Protein AF-A0A7S0FCJ6-F1 (afdb_monomer_lite)

Sequence (395 aa):
MKLGFRMRLLTTIVCSSLVTQGHAALRSRYADRAQATTSGLGPDVDAVQSSDGDLIPEEFEEKLGESADRTISEMQNIHRVPNELYHTLKTMLATFLPRWRFNEKICWKATATVFVSVIWFSVYFGMIVAPDRSESLKHWSKALAKLDRPDAGTMHLSPELVLVFHHPSFEYGGAEKEVSAASIDRVMIPQEACPFRRFVELRSRVQTADHLFSGIGTPTSTTHPEEAVTYSAVRMAMLQDLFEAFQSWGFTLCVFSSVDDDEIFMCVKLRNVPVIRHYLSQASFPLQLQPDVVKKLKIEQDPTDPACSPPSIHYDMNFIERLAEHGILDCADEGELFKTFTDTGTFVNSWQLLNVMWDKITSNLDLHAARDEGFLVTFFPVHNPMNVAELKATW

Secondary structure (DSSP, 8-state):
-HHHHHHHHHHHHHHHHHHHHHHHHHHHHHHHHHHHHHSS--S----------PPPPHHHHHHHHHHHHHHHHHHHTTTTHHHHHHHHHHHHHHHHSTT----HHHHHHHHHHHHHHHHHHHHIIIIIS--TTTSTHHHHHHHHHHHTS--TTS-----SEEEEEE-TTS--TTTTSBPPHHHHHHHBPP-SS-S-HHHHHHHHHHHHHHHHHTS-------S-TT---BHHHHHHHHHHHHHHHHHHTT-EEEEEE-TTSSEEEEEEE---HHHHHHHHHHHT-EEEBPHHHHHHTT----TT-TT-PPPEEE--HHHHHHHHHTTSSSSS-HHHHB--BTTTTBSS-HHHHHHHHHHHHHTTB-HHHHHHTTSSSEEEETT-HHHHHHHHHH-

Structure (mmCIF, N/CA/C/O backbone):
data_AF-A0A7S0FCJ6-F1
#
_entry.id   AF-A0A7S0FCJ6-F1
#
loop_
_atom_site.group_PDB
_atom_site.id
_atom_site.type_symbol
_atom_site.label_atom_id
_atom_site.label_alt_id
_atom_site.label_comp_id
_atom_site.label_asym_id
_atom_site.label_entity_id
_atom_site.label_seq_id
_atom_site.pdbx_PDB_ins_code
_atom_site.Cartn_x
_atom_site.Cartn_y
_atom_site.Cartn_z
_atom_site.occupancy
_atom_site.B_iso_or_equiv
_atom_site.auth_seq_id
_atom_site.auth_comp_id
_atom_site.auth_asym_id
_atom_site.auth_atom_id
_atom_site.pdbx_PDB_model_num
ATOM 1 N N . MET A 1 1 ? 38.297 58.459 -10.162 1.00 48.84 1 MET A N 1
ATOM 2 C CA . MET A 1 1 ? 38.570 58.136 -8.737 1.00 48.84 1 MET A CA 1
ATOM 3 C C . MET A 1 1 ? 37.376 57.585 -7.937 1.00 48.84 1 MET A C 1
ATOM 5 O O . MET A 1 1 ? 37.628 56.819 -7.020 1.00 48.84 1 MET A O 1
ATOM 9 N N . LYS A 1 2 ? 36.097 57.868 -8.257 1.00 45.72 2 LYS A N 1
ATOM 10 C CA . LYS A 1 2 ? 34.939 57.367 -7.468 1.00 45.72 2 LYS A CA 1
ATOM 11 C C . LYS A 1 2 ? 34.596 55.867 -7.626 1.00 45.72 2 LYS A C 1
ATOM 13 O O . LYS A 1 2 ? 33.926 55.316 -6.760 1.00 45.72 2 LYS A O 1
ATOM 18 N N . LEU A 1 3 ? 35.073 55.187 -8.676 1.00 42.34 3 LEU A N 1
ATOM 19 C CA . LEU A 1 3 ? 34.756 53.767 -8.924 1.00 42.34 3 LEU A CA 1
ATOM 20 C C . LEU A 1 3 ? 35.610 52.794 -8.082 1.00 42.34 3 LEU A C 1
ATOM 22 O O . LEU A 1 3 ? 35.108 51.777 -7.613 1.00 42.34 3 LEU A O 1
ATOM 26 N N . GLY A 1 4 ? 36.868 53.150 -7.795 1.00 47.88 4 GLY A N 1
ATOM 27 C CA . GLY A 1 4 ? 37.773 52.323 -6.982 1.00 47.88 4 GLY A CA 1
ATOM 28 C C . GLY A 1 4 ? 37.380 52.232 -5.502 1.00 47.88 4 GLY A C 1
ATOM 29 O O . GLY A 1 4 ? 37.674 51.236 -4.848 1.00 47.88 4 GLY A O 1
ATOM 30 N N . PHE A 1 5 ? 36.663 53.234 -4.979 1.00 50.12 5 PHE A N 1
ATOM 31 C CA . PHE A 1 5 ? 36.180 53.230 -3.594 1.00 50.12 5 PHE A CA 1
ATOM 32 C C . PHE A 1 5 ? 34.971 52.298 -3.407 1.00 50.12 5 PHE A C 1
ATOM 34 O O . PHE A 1 5 ? 34.865 51.614 -2.394 1.00 50.12 5 PHE A O 1
ATOM 41 N N . ARG A 1 6 ? 34.094 52.199 -4.419 1.00 51.75 6 ARG A N 1
ATOM 42 C CA . ARG A 1 6 ? 32.924 51.304 -4.383 1.00 51.75 6 ARG A CA 1
ATOM 43 C C . ARG A 1 6 ? 33.302 49.830 -4.518 1.00 51.75 6 ARG A C 1
ATOM 45 O O . ARG A 1 6 ? 32.692 48.999 -3.857 1.00 51.75 6 ARG A O 1
ATOM 52 N N . MET A 1 7 ? 34.338 49.516 -5.300 1.00 48.31 7 MET A N 1
ATOM 53 C CA . MET A 1 7 ? 34.832 48.140 -5.417 1.00 48.31 7 MET A CA 1
ATOM 54 C C . MET A 1 7 ? 35.439 47.645 -4.102 1.00 48.31 7 MET A C 1
ATOM 56 O O . MET A 1 7 ? 35.093 46.555 -3.667 1.00 48.31 7 MET A O 1
ATOM 60 N N . ARG A 1 8 ? 36.251 48.474 -3.423 1.00 56.41 8 ARG A N 1
ATOM 61 C CA . ARG A 1 8 ? 36.826 48.127 -2.111 1.00 56.41 8 ARG A CA 1
ATOM 62 C C . ARG A 1 8 ? 35.753 47.921 -1.043 1.00 56.41 8 ARG A C 1
ATOM 64 O O . ARG A 1 8 ? 35.874 46.994 -0.259 1.00 56.41 8 ARG A O 1
ATOM 71 N N . LEU A 1 9 ? 34.685 48.723 -1.044 1.00 58.56 9 LEU A N 1
ATOM 72 C CA . LEU A 1 9 ? 33.584 48.559 -0.089 1.00 58.56 9 LEU A CA 1
ATOM 73 C C . LEU A 1 9 ? 32.843 47.224 -0.288 1.00 58.56 9 LEU A C 1
ATOM 75 O O . LEU A 1 9 ? 32.568 46.527 0.682 1.00 58.56 9 LEU A O 1
ATOM 79 N N . LEU A 1 10 ? 32.581 46.836 -1.542 1.00 54.28 10 LEU A N 1
ATOM 80 C CA . LEU A 1 10 ? 31.939 45.559 -1.874 1.00 54.28 10 LEU A CA 1
ATOM 81 C C . LEU A 1 10 ? 32.811 44.352 -1.508 1.00 54.28 10 LEU A C 1
ATOM 83 O O . LEU A 1 10 ? 32.289 43.377 -0.976 1.00 54.28 10 LEU A O 1
ATOM 87 N N . THR A 1 11 ? 34.132 44.416 -1.720 1.00 62.34 11 THR A N 1
ATOM 88 C CA . THR A 1 11 ? 35.025 43.315 -1.315 1.00 62.34 11 THR A CA 1
ATOM 89 C C . THR A 1 11 ? 35.076 43.166 0.205 1.00 62.34 11 THR A C 1
ATOM 91 O O . THR A 1 11 ? 35.034 42.047 0.708 1.00 62.34 11 THR A O 1
ATOM 94 N N . THR A 1 12 ? 35.091 44.276 0.950 1.00 65.00 12 THR A N 1
ATOM 95 C CA . THR A 1 12 ? 35.085 44.239 2.420 1.00 65.00 12 THR A CA 1
ATOM 96 C C . THR A 1 12 ? 33.771 43.683 2.978 1.00 65.00 12 THR A C 1
ATOM 98 O O . THR A 1 12 ? 33.805 42.921 3.939 1.00 65.00 12 THR A O 1
ATOM 101 N N . ILE A 1 13 ? 32.626 44.003 2.360 1.00 65.69 13 ILE A N 1
ATOM 102 C CA . ILE A 1 13 ? 31.309 43.485 2.775 1.00 65.69 13 ILE A CA 1
ATOM 103 C C . ILE A 1 13 ? 31.189 41.979 2.498 1.00 65.69 13 ILE A C 1
ATOM 105 O O . ILE A 1 13 ? 30.705 41.233 3.346 1.00 65.69 13 ILE A O 1
ATOM 109 N N . VAL A 1 14 ? 31.663 41.506 1.341 1.00 63.81 14 VAL A N 1
ATOM 110 C CA . VAL A 1 14 ? 31.620 40.073 1.005 1.00 63.81 14 VAL A CA 1
ATOM 111 C C . VAL A 1 14 ? 32.564 39.269 1.904 1.00 63.81 14 VAL A C 1
ATOM 113 O O . VAL A 1 14 ? 32.176 38.219 2.413 1.00 63.81 14 VAL A O 1
ATOM 116 N N . CYS A 1 15 ? 33.766 39.784 2.185 1.00 61.38 15 CYS A N 1
ATOM 117 C CA . CYS A 1 15 ? 34.692 39.131 3.110 1.00 61.38 15 CYS A CA 1
ATOM 118 C C . CYS A 1 15 ? 34.169 39.120 4.555 1.00 61.38 15 CYS A C 1
ATOM 120 O O . CYS A 1 15 ? 34.311 38.101 5.227 1.00 61.38 15 CYS A O 1
ATOM 122 N N . SER A 1 16 ? 33.531 40.195 5.040 1.00 59.78 16 SER A N 1
ATOM 123 C CA . SER A 1 16 ? 32.957 40.185 6.394 1.00 59.78 16 SER A CA 1
ATOM 124 C C . SER A 1 16 ? 31.781 39.213 6.495 1.00 59.78 16 SER A C 1
ATOM 126 O O . SER A 1 16 ? 31.698 38.463 7.464 1.00 59.78 16 SER A O 1
ATOM 128 N N . SER A 1 17 ? 30.922 39.138 5.475 1.00 61.31 17 SER A N 1
ATOM 129 C CA . SER A 1 17 ? 29.799 38.197 5.438 1.00 61.31 17 SER A CA 1
ATOM 130 C C . SER A 1 17 ? 30.258 36.732 5.438 1.00 61.31 17 SER A C 1
ATOM 132 O O . SER A 1 17 ? 29.750 35.944 6.237 1.00 61.31 17 SER A O 1
ATOM 134 N N . LEU A 1 18 ? 31.278 36.385 4.643 1.00 59.59 18 LEU A N 1
ATOM 135 C CA . LEU A 1 18 ? 31.858 35.034 4.607 1.00 59.59 18 LEU A CA 1
ATOM 136 C C . LEU A 1 18 ? 32.518 34.639 5.935 1.00 59.59 18 LEU A C 1
ATOM 138 O O . LEU A 1 18 ? 32.333 33.518 6.405 1.00 59.59 18 LEU A O 1
ATOM 142 N N . VAL A 1 19 ? 33.234 35.564 6.583 1.00 71.06 19 VAL A N 1
ATOM 143 C CA . VAL A 1 19 ? 33.827 35.321 7.910 1.00 71.06 19 VAL A CA 1
ATOM 144 C C . VAL A 1 19 ? 32.739 35.133 8.973 1.00 71.06 19 VAL A C 1
ATOM 146 O O . VAL A 1 19 ? 32.853 34.254 9.828 1.00 71.06 19 VAL A O 1
ATOM 149 N N . THR A 1 20 ? 31.648 35.898 8.889 1.00 70.94 20 THR A N 1
ATOM 150 C CA . THR A 1 20 ? 30.535 35.814 9.848 1.00 70.94 20 THR A CA 1
ATOM 151 C C . THR A 1 20 ? 29.758 34.500 9.684 1.00 70.94 20 THR A C 1
ATOM 153 O O . THR A 1 20 ? 29.436 33.851 10.679 1.00 70.94 20 THR A O 1
ATOM 156 N N . GLN A 1 21 ? 29.521 34.053 8.443 1.00 67.25 21 GLN A N 1
ATOM 157 C CA . GLN A 1 21 ? 28.915 32.745 8.150 1.00 67.25 21 GLN A CA 1
ATOM 158 C C . GLN A 1 21 ? 29.811 31.577 8.582 1.00 67.25 21 GLN A C 1
ATOM 160 O O . GLN A 1 21 ? 29.313 30.614 9.166 1.00 67.25 21 GLN A O 1
ATOM 165 N N . GLY A 1 22 ? 31.129 31.677 8.379 1.00 75.19 22 GLY A N 1
ATOM 166 C CA . GLY A 1 22 ? 32.086 30.675 8.856 1.00 75.19 22 GLY A CA 1
ATOM 167 C C . GLY A 1 22 ? 32.090 30.537 10.383 1.00 75.19 22 GLY A C 1
ATOM 168 O O . GLY A 1 22 ? 32.058 29.422 10.904 1.00 75.19 22 GLY A O 1
ATOM 169 N N . HIS A 1 23 ? 32.044 31.657 11.112 1.00 70.50 23 HIS A N 1
ATOM 170 C CA . HIS A 1 23 ? 31.952 31.654 12.577 1.00 70.50 23 HIS A CA 1
ATOM 171 C C . HIS A 1 23 ? 30.634 31.059 13.096 1.00 70.50 23 HIS A C 1
ATOM 173 O O . HIS A 1 23 ? 30.645 30.341 14.097 1.00 70.50 23 HIS A O 1
ATOM 179 N N . ALA A 1 24 ? 29.508 31.324 12.426 1.00 68.56 24 ALA A N 1
ATOM 180 C CA . ALA A 1 24 ? 28.215 30.741 12.789 1.00 68.56 24 ALA A CA 1
ATOM 181 C C . ALA A 1 24 ? 28.196 29.216 12.576 1.00 68.56 24 ALA A C 1
ATOM 183 O O . ALA A 1 24 ? 27.766 28.475 13.460 1.00 68.56 24 ALA A O 1
ATOM 184 N N . ALA A 1 25 ? 28.742 28.741 11.451 1.00 66.50 25 ALA A N 1
ATOM 185 C CA . ALA A 1 25 ? 28.840 27.315 11.144 1.00 66.50 25 ALA A CA 1
ATOM 186 C C . ALA A 1 25 ? 29.770 26.563 12.115 1.00 66.50 25 ALA A C 1
ATOM 188 O O . ALA A 1 25 ? 29.463 25.445 12.531 1.00 66.50 25 ALA A O 1
ATOM 189 N N . LEU A 1 26 ? 30.883 27.182 12.525 1.00 66.75 26 LEU A N 1
ATOM 190 C CA . LEU A 1 26 ? 31.773 26.617 13.543 1.00 66.75 26 LEU A CA 1
ATOM 191 C C . LEU A 1 26 ? 31.097 26.558 14.918 1.00 66.75 26 LEU A C 1
ATOM 193 O O . LEU A 1 26 ? 31.149 25.513 15.561 1.00 66.75 26 LEU A O 1
ATOM 197 N N . ARG A 1 27 ? 30.403 27.622 15.350 1.00 73.56 27 ARG A N 1
ATOM 198 C CA . ARG A 1 27 ? 29.661 27.620 16.626 1.00 73.56 27 ARG A CA 1
ATOM 199 C C . ARG A 1 27 ? 28.588 26.533 16.685 1.00 73.56 27 ARG A C 1
ATOM 201 O O . ARG A 1 27 ? 28.489 25.876 17.715 1.00 73.56 27 ARG A O 1
ATOM 208 N N . SER A 1 28 ? 27.855 26.305 15.592 1.00 73.25 28 SER A N 1
ATOM 209 C CA . SER A 1 28 ? 26.880 25.206 15.498 1.00 73.25 28 SER A CA 1
ATOM 210 C C . SER A 1 28 ? 27.546 23.853 15.747 1.00 73.25 28 SER A C 1
ATOM 212 O O . SER A 1 28 ? 27.117 23.107 16.615 1.00 73.25 28 SER A O 1
ATOM 214 N N . ARG A 1 29 ? 28.671 23.572 15.075 1.00 68.81 29 ARG A N 1
ATOM 215 C CA . ARG A 1 29 ? 29.372 22.284 15.214 1.00 68.81 29 ARG A CA 1
ATOM 216 C C . ARG A 1 29 ? 29.953 22.045 16.609 1.00 68.81 29 ARG A C 1
ATOM 218 O O . ARG A 1 29 ? 30.023 20.898 17.044 1.00 68.81 29 ARG A O 1
ATOM 225 N N . TYR A 1 30 ? 30.383 23.097 17.306 1.00 67.56 30 TYR A N 1
ATOM 226 C CA . TYR A 1 30 ? 30.836 22.972 18.695 1.00 67.56 30 TYR A CA 1
ATOM 227 C C . TYR A 1 30 ? 29.668 22.786 19.673 1.00 67.56 30 TYR A C 1
ATOM 229 O O . TYR A 1 30 ? 29.804 22.007 20.614 1.00 67.56 30 TYR A O 1
ATOM 237 N N . ALA A 1 31 ? 28.521 23.432 19.431 1.00 67.50 31 ALA A N 1
ATOM 238 C CA . ALA A 1 31 ? 27.309 23.230 20.226 1.00 67.50 31 ALA A CA 1
ATOM 239 C C . ALA A 1 31 ? 26.767 21.795 20.084 1.00 67.50 31 ALA A C 1
ATOM 241 O O . ALA A 1 31 ? 26.492 21.145 21.093 1.00 67.50 31 ALA A O 1
ATOM 242 N N . ASP A 1 32 ? 26.734 21.261 18.859 1.00 66.12 32 ASP A N 1
ATOM 243 C CA . ASP A 1 32 ? 26.275 19.893 18.585 1.00 66.12 32 ASP A CA 1
ATOM 244 C C . ASP A 1 32 ? 27.201 18.843 19.229 1.00 66.12 32 ASP A C 1
ATOM 246 O O . ASP A 1 32 ? 26.747 17.835 19.770 1.00 66.12 32 ASP A O 1
ATOM 250 N N . ARG A 1 33 ? 28.519 19.096 19.254 1.00 61.00 33 ARG A N 1
ATOM 251 C CA . ARG A 1 33 ? 29.493 18.196 19.896 1.00 61.00 33 ARG A CA 1
ATOM 252 C C . ARG A 1 33 ? 29.416 18.230 21.427 1.00 61.00 33 ARG A C 1
ATOM 254 O O . ARG A 1 33 ? 29.618 17.197 22.064 1.00 61.00 33 ARG A O 1
ATOM 261 N N . ALA A 1 34 ? 29.088 19.379 22.020 1.00 58.94 34 ALA A N 1
ATOM 262 C CA . ALA A 1 34 ? 28.845 19.485 23.459 1.00 58.94 34 ALA A CA 1
ATOM 263 C C . ALA A 1 34 ? 27.570 18.725 23.886 1.00 58.94 34 ALA A C 1
ATOM 265 O O . ALA A 1 34 ? 27.566 18.070 24.929 1.00 58.94 34 ALA A O 1
ATOM 266 N N . GLN A 1 35 ? 26.523 18.728 23.050 1.00 58.25 35 GLN A N 1
ATOM 267 C CA . GLN A 1 35 ? 25.288 17.967 23.292 1.00 58.25 35 GLN A CA 1
ATOM 268 C C . GLN A 1 35 ? 25.442 16.454 23.052 1.00 58.25 35 GLN A C 1
ATOM 270 O O . GLN A 1 35 ? 24.871 15.645 23.784 1.00 58.25 35 GLN A O 1
ATOM 275 N N . ALA A 1 36 ? 26.272 16.040 22.089 1.00 59.00 36 ALA A N 1
ATOM 276 C CA . ALA A 1 36 ? 26.562 14.621 21.851 1.00 59.00 36 ALA A CA 1
ATOM 277 C C . ALA A 1 36 ? 27.363 13.965 22.993 1.00 59.00 36 ALA A C 1
ATOM 279 O O . ALA A 1 36 ? 27.285 12.757 23.196 1.00 59.00 36 ALA A O 1
ATOM 280 N N . THR A 1 37 ? 28.114 14.752 23.771 1.00 55.12 37 THR A N 1
ATOM 281 C CA . THR A 1 37 ? 28.906 14.228 24.900 1.00 55.12 37 THR A CA 1
ATOM 282 C C . THR A 1 37 ? 28.059 14.060 26.172 1.00 55.12 37 THR A C 1
ATOM 284 O O . THR A 1 37 ? 28.419 13.291 27.055 1.00 55.12 37 THR A O 1
ATOM 287 N N . THR A 1 38 ? 26.902 14.727 26.259 1.00 52.22 38 THR A N 1
ATOM 288 C CA . THR A 1 38 ? 25.982 14.654 27.411 1.00 52.22 38 THR A CA 1
ATOM 289 C C . THR A 1 38 ? 24.860 13.624 27.246 1.00 52.22 38 THR A C 1
ATOM 291 O O . THR A 1 38 ? 24.230 13.260 28.230 1.00 52.22 38 THR A O 1
ATOM 294 N N . SER A 1 39 ? 24.631 13.103 26.036 1.00 47.81 39 SER A N 1
ATOM 295 C CA . SER A 1 39 ? 23.532 12.170 25.720 1.00 47.81 39 SER A CA 1
ATOM 296 C C . SER A 1 39 ? 23.946 10.690 25.625 1.00 47.81 39 SER A C 1
ATOM 298 O O . SER A 1 39 ? 23.099 9.832 25.396 1.00 47.81 39 SER A O 1
ATOM 300 N N . GLY A 1 40 ? 25.231 10.371 25.830 1.00 43.41 40 GLY A N 1
ATOM 301 C CA . GLY A 1 40 ? 25.779 9.006 25.755 1.00 43.41 40 GLY A CA 1
ATOM 302 C C . GLY A 1 40 ? 25.916 8.257 27.088 1.00 43.41 40 GLY A C 1
ATOM 303 O O . GLY A 1 40 ? 26.458 7.155 27.098 1.00 43.41 40 GLY A O 1
ATOM 304 N N . LEU A 1 41 ? 25.462 8.827 28.208 1.00 43.53 41 LEU A N 1
ATOM 305 C CA . LEU A 1 41 ? 25.463 8.166 29.518 1.00 43.53 41 LEU A CA 1
ATOM 306 C C . LEU A 1 41 ? 24.023 7.781 29.875 1.00 43.53 41 LEU A C 1
ATOM 308 O O . LEU A 1 41 ? 23.218 8.630 30.248 1.00 43.53 41 LEU A O 1
ATOM 312 N N . GLY A 1 42 ? 23.698 6.501 29.681 1.00 41.47 42 GLY A N 1
ATOM 313 C CA . GLY A 1 42 ? 22.419 5.916 30.083 1.00 41.47 42 GLY A CA 1
ATOM 314 C C . GLY A 1 42 ? 22.220 5.926 31.608 1.00 41.47 42 GLY A C 1
ATOM 315 O O . GLY A 1 42 ? 23.192 6.069 32.355 1.00 41.47 42 GLY A O 1
ATOM 316 N N . PRO A 1 43 ? 20.969 5.784 32.082 1.00 49.62 43 PRO A N 1
ATOM 317 C CA . PRO A 1 43 ? 20.639 5.854 33.494 1.00 49.62 43 PRO A CA 1
ATOM 318 C C . PRO A 1 43 ? 20.849 4.478 34.123 1.00 49.62 43 PRO A C 1
ATOM 320 O O . PRO A 1 43 ? 20.007 3.599 33.984 1.00 49.62 43 PRO A O 1
ATOM 323 N N . ASP A 1 44 ? 21.982 4.286 34.786 1.00 46.03 44 ASP A N 1
ATOM 324 C CA . ASP A 1 44 ? 22.191 3.112 35.635 1.00 46.03 44 ASP A CA 1
ATOM 325 C C . ASP A 1 44 ? 23.198 3.439 36.746 1.00 46.03 44 ASP A C 1
ATOM 327 O O . ASP A 1 44 ? 24.294 2.892 36.800 1.00 46.03 44 ASP A O 1
ATOM 331 N N . VAL A 1 45 ? 22.870 4.414 37.605 1.00 46.97 45 VAL A N 1
ATOM 332 C CA . VAL A 1 45 ? 23.610 4.661 38.857 1.00 46.97 45 VAL A CA 1
ATOM 333 C C . VAL A 1 45 ? 22.672 5.226 39.934 1.00 46.97 45 VAL A C 1
ATOM 335 O O . VAL A 1 45 ? 22.817 6.361 40.377 1.00 46.97 45 VAL A O 1
ATOM 338 N N . ASP A 1 46 ? 21.728 4.412 40.400 1.00 43.81 46 ASP A N 1
ATOM 339 C CA . ASP A 1 46 ? 21.179 4.554 41.753 1.00 43.81 46 ASP A CA 1
ATOM 340 C C . ASP A 1 46 ? 21.953 3.609 42.677 1.00 43.81 46 ASP A C 1
ATOM 342 O O . ASP A 1 46 ? 21.503 2.502 42.952 1.00 43.81 46 ASP A O 1
ATOM 346 N N . ALA A 1 47 ? 23.160 4.019 43.087 1.00 52.22 47 ALA A N 1
ATOM 347 C CA . ALA A 1 47 ? 23.835 3.611 44.329 1.00 52.22 47 ALA A CA 1
ATOM 348 C C . ALA A 1 47 ? 25.330 3.963 44.282 1.00 52.22 47 ALA A C 1
ATOM 350 O O . ALA A 1 47 ? 26.133 3.095 43.982 1.00 52.22 47 ALA A O 1
ATOM 351 N N . VAL A 1 48 ? 25.708 5.195 44.636 1.00 41.47 48 VAL A N 1
ATOM 352 C CA . VAL A 1 48 ? 26.868 5.490 45.506 1.00 41.47 48 VAL A CA 1
ATOM 353 C C . VAL A 1 48 ? 26.631 6.883 46.099 1.00 41.47 48 VAL A C 1
ATOM 355 O O . VAL A 1 48 ? 26.976 7.908 45.518 1.00 41.47 48 VAL A O 1
ATOM 358 N N . GLN A 1 49 ? 26.010 6.925 47.275 1.00 47.56 49 GLN A N 1
ATOM 359 C CA . GLN A 1 49 ? 26.279 7.996 48.230 1.00 47.56 49 GLN A CA 1
ATOM 360 C C . GLN A 1 49 ? 27.659 7.743 48.851 1.00 47.56 49 GLN A C 1
ATOM 362 O O . GLN A 1 49 ? 27.993 6.593 49.124 1.00 47.56 49 GLN A O 1
ATOM 367 N N . SER A 1 50 ? 28.374 8.832 49.158 1.00 47.88 50 SER A N 1
ATOM 368 C CA . SER A 1 50 ? 29.580 8.899 50.003 1.00 47.88 50 SER A CA 1
ATOM 369 C C . SER A 1 50 ? 30.908 8.46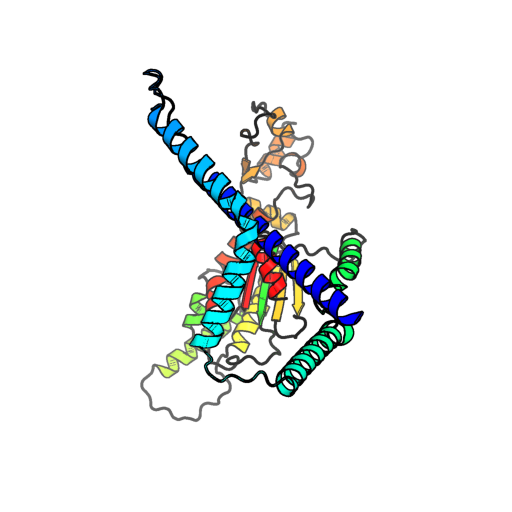5 49.362 1.00 47.88 50 SER A C 1
ATOM 371 O O . SER A 1 50 ? 31.249 7.289 49.396 1.00 47.88 50 SER A O 1
ATOM 373 N N . SER A 1 51 ? 31.729 9.426 48.922 1.00 44.72 51 SER A N 1
ATOM 374 C CA . SER A 1 51 ? 32.994 9.777 49.606 1.00 44.72 51 SER A CA 1
ATOM 375 C C . SER A 1 51 ? 33.699 10.923 48.873 1.00 44.72 51 SER A C 1
ATOM 377 O O . SER A 1 51 ? 33.813 10.892 47.655 1.00 44.72 51 SER A O 1
ATOM 379 N N . ASP A 1 52 ? 34.168 11.889 49.658 1.00 43.03 52 ASP A N 1
ATOM 380 C CA . ASP A 1 52 ? 35.262 12.831 49.399 1.00 43.03 52 ASP A CA 1
ATOM 381 C C . ASP A 1 52 ? 35.188 13.790 48.201 1.00 43.03 52 ASP A C 1
ATOM 383 O O . ASP A 1 52 ? 35.379 13.455 47.035 1.00 43.03 52 ASP A O 1
ATOM 387 N N . GLY A 1 53 ? 34.989 15.065 48.549 1.00 53.97 53 GLY A N 1
ATOM 388 C CA . GLY A 1 53 ? 35.322 16.191 47.695 1.00 53.97 53 GLY A CA 1
ATOM 389 C C . GLY A 1 53 ? 36.835 16.309 47.557 1.00 53.97 53 GLY A C 1
ATOM 390 O O . GLY A 1 53 ? 37.485 16.931 48.396 1.00 53.97 53 GLY A O 1
ATOM 391 N N . ASP A 1 54 ? 37.368 15.737 46.483 1.00 47.84 54 ASP A N 1
ATOM 392 C CA . ASP A 1 54 ? 38.718 16.030 46.025 1.00 47.84 54 ASP A CA 1
ATOM 393 C C . ASP A 1 54 ? 38.733 17.383 45.305 1.00 47.84 54 ASP A C 1
ATOM 395 O O . ASP A 1 54 ? 38.052 17.620 44.303 1.00 47.84 54 ASP A O 1
ATOM 399 N N . LEU A 1 55 ? 39.510 18.290 45.890 1.00 54.31 55 LEU A N 1
ATOM 400 C CA . LEU A 1 55 ? 39.846 19.611 45.382 1.00 54.31 55 LEU A CA 1
ATOM 401 C C . LEU A 1 55 ? 40.406 19.492 43.957 1.00 54.31 55 LEU A C 1
ATOM 403 O O . LEU A 1 55 ? 41.380 18.777 43.720 1.00 54.31 55 LEU A O 1
ATOM 407 N N . ILE A 1 56 ? 39.812 20.230 43.015 1.00 56.44 56 ILE A N 1
ATOM 408 C CA . ILE A 1 56 ? 40.409 20.456 41.694 1.00 56.44 56 ILE A CA 1
ATOM 409 C C . ILE A 1 56 ? 41.821 21.027 41.929 1.00 56.44 56 ILE A C 1
ATOM 411 O O . ILE A 1 56 ? 41.941 22.013 42.658 1.00 56.44 56 ILE A O 1
ATOM 415 N N . PRO A 1 57 ? 42.889 20.425 41.369 1.00 60.94 57 PRO A N 1
ATOM 416 C CA . PRO A 1 57 ? 44.252 20.883 41.609 1.00 60.94 57 PRO A CA 1
ATOM 417 C C . PRO A 1 57 ? 44.412 22.342 41.163 1.00 60.94 57 PRO A C 1
ATOM 419 O O . PRO A 1 57 ? 44.229 22.633 39.980 1.00 60.94 57 PRO A O 1
ATOM 422 N N . GLU A 1 58 ? 44.787 23.242 42.081 1.00 65.00 58 GLU A N 1
ATOM 423 C CA . GLU A 1 58 ? 45.071 24.667 41.797 1.00 65.00 58 GLU A CA 1
ATOM 424 C C . GLU A 1 58 ? 46.039 24.848 40.607 1.00 65.00 58 GLU A C 1
ATOM 426 O O . GLU A 1 58 ? 45.959 25.827 39.868 1.00 65.00 58 GLU A O 1
ATOM 431 N N . GLU A 1 59 ? 46.889 23.851 40.343 1.00 68.88 59 GLU A N 1
ATOM 432 C CA . GLU A 1 59 ? 47.828 23.831 39.217 1.00 68.88 59 GLU A CA 1
ATOM 433 C C . GLU A 1 59 ? 47.142 23.882 37.832 1.00 68.88 59 GLU A C 1
ATOM 435 O O . GLU A 1 59 ? 47.756 24.287 36.841 1.00 68.88 59 GLU A O 1
ATOM 440 N N . PHE A 1 60 ? 45.872 23.468 37.727 1.00 70.44 60 PHE A N 1
ATOM 441 C CA . PHE A 1 60 ? 45.133 23.507 36.462 1.00 70.44 60 PHE A CA 1
ATOM 442 C C . PHE A 1 60 ? 44.544 24.893 36.173 1.00 70.44 60 PHE A C 1
ATOM 444 O O . PHE A 1 60 ? 44.533 25.315 35.015 1.00 70.44 60 PHE A O 1
ATOM 451 N N . GLU A 1 61 ? 44.108 25.628 37.201 1.00 72.50 61 GLU A N 1
ATOM 452 C CA . GLU A 1 61 ? 43.605 26.999 37.034 1.00 72.50 61 GLU A CA 1
ATOM 453 C C . GLU A 1 61 ? 44.737 27.977 36.696 1.00 72.50 61 GLU A C 1
ATOM 455 O O . GLU A 1 61 ? 44.567 28.836 35.827 1.00 72.50 61 GLU A O 1
ATOM 460 N N . GLU A 1 62 ? 45.928 27.785 37.273 1.00 75.81 62 GLU A N 1
ATOM 461 C CA . GLU A 1 62 ? 47.107 28.607 36.973 1.00 75.81 62 GLU A CA 1
ATOM 462 C C . GLU A 1 62 ? 47.564 28.446 35.509 1.00 75.81 62 GLU A C 1
ATOM 464 O O . GLU A 1 62 ? 47.770 29.434 34.797 1.00 75.81 62 GLU A O 1
ATOM 469 N N . LYS A 1 63 ? 47.614 27.205 34.996 1.00 74.88 63 LYS A N 1
ATOM 470 C CA . LYS A 1 63 ? 47.968 26.936 33.587 1.00 74.88 63 LYS A CA 1
ATOM 471 C C . LYS A 1 63 ? 46.920 27.447 32.596 1.00 74.88 63 LYS A C 1
ATOM 473 O O . LYS A 1 63 ? 47.271 27.809 31.466 1.00 74.88 63 LYS A O 1
ATOM 478 N N . LEU A 1 64 ? 45.643 27.483 32.989 1.00 75.94 64 LEU A N 1
ATOM 479 C CA . LEU A 1 64 ? 44.584 28.055 32.155 1.00 75.94 64 LEU A CA 1
ATOM 480 C C . LEU A 1 64 ? 44.701 29.583 32.073 1.00 75.94 64 LEU A C 1
ATOM 482 O O . LEU A 1 64 ? 44.540 30.142 30.985 1.00 75.94 64 LEU A O 1
ATOM 486 N N . GLY A 1 65 ? 45.024 30.236 33.195 1.00 77.56 65 GLY A N 1
ATOM 487 C CA . GLY A 1 65 ? 45.265 31.678 33.267 1.00 77.56 65 GLY A CA 1
ATOM 488 C C . GLY A 1 65 ? 46.419 32.122 32.366 1.00 77.56 65 GLY A C 1
ATOM 489 O O . GLY A 1 65 ? 46.231 32.983 31.506 1.00 77.56 65 GLY A O 1
ATOM 490 N N . GLU A 1 66 ? 47.578 31.458 32.459 1.00 80.69 66 GLU A N 1
ATOM 491 C CA . GLU A 1 66 ? 48.738 31.780 31.610 1.00 80.69 66 GLU A CA 1
ATOM 492 C C . GLU A 1 66 ? 48.452 31.606 30.108 1.00 80.69 66 GLU A C 1
ATOM 494 O O . GLU A 1 66 ? 48.889 32.419 29.287 1.00 80.69 66 GLU A O 1
ATOM 499 N N . SER A 1 67 ? 47.697 30.571 29.714 1.00 75.31 67 SER A N 1
ATOM 500 C CA . SER A 1 67 ? 47.317 30.382 28.304 1.00 75.31 67 SER A CA 1
ATOM 501 C C . SER A 1 67 ? 46.335 31.443 27.811 1.00 75.31 67 SER A C 1
ATOM 503 O O . SER A 1 67 ? 46.447 31.898 26.666 1.00 75.31 67 SER A O 1
ATOM 505 N N . ALA A 1 68 ? 45.384 31.861 28.648 1.00 77.25 68 ALA A N 1
ATOM 506 C CA . ALA A 1 68 ? 44.423 32.899 28.294 1.00 77.25 68 ALA A CA 1
ATOM 507 C C . ALA A 1 68 ? 45.123 34.250 28.080 1.00 77.25 68 ALA A C 1
ATOM 509 O O . ALA A 1 68 ? 44.928 34.883 27.038 1.00 77.25 68 ALA A O 1
ATOM 510 N N . ASP A 1 69 ? 46.016 34.638 28.991 1.00 78.75 69 ASP A N 1
ATOM 511 C CA . ASP A 1 69 ? 46.747 35.905 28.907 1.00 78.75 69 ASP A CA 1
ATOM 512 C C . ASP A 1 69 ? 47.712 35.942 27.717 1.00 78.75 69 ASP A C 1
ATOM 514 O O . ASP A 1 69 ? 47.805 36.951 27.006 1.00 78.75 69 ASP A O 1
ATOM 518 N N . ARG A 1 70 ? 48.363 34.814 27.406 1.00 76.94 70 ARG A N 1
ATOM 519 C CA . ARG A 1 70 ? 49.206 34.692 26.210 1.00 76.94 70 ARG A CA 1
ATOM 520 C C . ARG A 1 70 ? 48.397 34.884 24.927 1.00 76.94 70 ARG A C 1
ATOM 522 O O . ARG A 1 70 ? 48.816 35.651 24.058 1.00 76.94 70 ARG A O 1
ATOM 529 N N . THR A 1 71 ? 47.210 34.278 24.851 1.00 74.75 71 THR A N 1
ATOM 530 C CA . THR A 1 71 ? 46.303 34.396 23.696 1.00 74.75 71 THR A CA 1
ATOM 531 C C . THR A 1 71 ? 45.766 35.822 23.541 1.00 74.75 71 THR A C 1
ATOM 533 O O . THR A 1 71 ? 45.682 36.339 22.425 1.00 74.75 71 THR A O 1
ATOM 536 N N . ILE A 1 72 ? 45.458 36.504 24.648 1.00 76.88 72 ILE A N 1
ATOM 537 C CA . ILE A 1 72 ? 45.020 37.907 24.637 1.00 76.88 72 ILE A CA 1
ATOM 538 C C . ILE A 1 72 ? 46.155 38.825 24.159 1.00 76.88 72 ILE A C 1
ATOM 540 O O . ILE A 1 72 ? 45.911 39.711 23.336 1.00 76.88 72 ILE A O 1
ATOM 544 N N . SER A 1 73 ? 47.401 38.588 24.587 1.00 75.25 73 SER A N 1
ATOM 545 C CA . SER A 1 73 ? 48.557 39.367 24.114 1.00 75.25 73 SER A CA 1
ATOM 546 C C . SER A 1 73 ? 48.854 39.143 22.620 1.00 75.25 73 SER A C 1
ATOM 548 O O . SER A 1 73 ? 49.199 40.086 21.902 1.00 75.25 73 SER A O 1
ATOM 550 N N . GLU A 1 74 ? 48.646 37.923 22.110 1.00 73.19 74 GLU A N 1
ATOM 551 C CA . GLU A 1 74 ? 48.783 37.617 20.682 1.00 73.19 74 GLU A CA 1
ATOM 552 C C . GLU A 1 74 ? 47.659 38.268 19.859 1.00 73.19 74 GLU A C 1
ATOM 554 O O . GLU A 1 74 ? 47.915 38.818 18.783 1.00 73.19 74 GLU A O 1
ATOM 559 N N . MET A 1 75 ? 46.431 38.328 20.392 1.00 67.00 75 MET A N 1
ATOM 560 C CA . MET A 1 75 ? 45.314 39.033 19.752 1.00 67.00 75 MET A CA 1
ATOM 561 C C . MET A 1 75 ? 45.482 40.558 19.732 1.00 67.00 75 MET A C 1
ATOM 563 O O . MET A 1 75 ? 45.029 41.206 18.787 1.00 67.00 75 MET A O 1
ATOM 567 N N . GLN A 1 76 ? 46.179 41.158 20.700 1.00 75.38 76 GLN A N 1
ATOM 568 C CA . GLN A 1 76 ? 46.479 42.599 20.672 1.00 75.38 76 GLN A CA 1
ATOM 569 C C . GLN A 1 76 ? 47.406 42.995 19.508 1.00 75.38 76 GLN A C 1
ATOM 571 O O . GLN A 1 76 ? 47.396 44.143 19.070 1.00 75.38 76 GLN A O 1
ATOM 576 N N . ASN A 1 77 ? 48.134 42.039 18.922 1.00 72.62 77 ASN A N 1
ATOM 577 C CA . ASN A 1 77 ? 48.951 42.256 17.728 1.00 72.62 77 ASN A CA 1
ATOM 578 C C . ASN A 1 77 ? 48.218 41.964 16.403 1.00 72.62 77 ASN A C 1
ATOM 580 O O . ASN A 1 77 ? 48.836 42.025 15.336 1.00 72.62 77 ASN A O 1
ATOM 584 N N . ILE A 1 78 ? 46.895 41.736 16.418 1.00 71.44 78 ILE A N 1
ATOM 585 C CA . ILE A 1 78 ? 46.079 41.483 15.210 1.00 71.44 78 ILE A CA 1
ATOM 586 C C . ILE A 1 78 ? 46.227 42.583 14.150 1.00 71.44 78 ILE A C 1
ATOM 588 O O . ILE A 1 78 ? 46.098 42.321 12.957 1.00 71.44 78 ILE A O 1
ATOM 592 N N . HIS A 1 79 ? 46.558 43.812 14.547 1.00 75.62 79 HIS A N 1
ATOM 593 C CA . HIS A 1 79 ? 46.740 44.931 13.620 1.00 75.62 79 HIS A CA 1
ATOM 594 C C . HIS A 1 79 ? 47.974 44.756 12.713 1.00 75.62 79 HIS A C 1
ATOM 596 O O . HIS A 1 79 ? 48.058 45.390 11.660 1.00 75.62 79 HIS A O 1
ATOM 602 N N . ARG A 1 80 ? 48.932 43.900 13.102 1.00 73.88 80 ARG A N 1
ATOM 603 C CA . ARG A 1 80 ? 50.160 43.596 12.346 1.00 73.88 80 ARG A CA 1
ATOM 604 C C . ARG A 1 80 ? 49.972 42.480 11.315 1.00 73.88 80 ARG A C 1
ATOM 606 O O . ARG A 1 80 ? 50.639 42.493 10.280 1.00 73.88 80 ARG A O 1
ATOM 613 N N . VAL A 1 81 ? 49.009 41.588 11.548 1.00 79.44 81 VAL A N 1
ATOM 614 C CA . VAL A 1 81 ? 48.706 40.419 10.703 1.00 79.44 81 VAL A CA 1
ATOM 615 C C . VAL A 1 81 ? 48.429 40.774 9.229 1.00 79.44 81 VAL A C 1
ATOM 617 O O . VAL A 1 81 ? 48.950 40.078 8.359 1.00 79.44 81 VAL A O 1
ATOM 620 N N . PRO A 1 82 ? 47.703 41.858 8.874 1.00 82.81 82 PRO A N 1
ATOM 621 C CA . PRO A 1 82 ? 47.466 42.205 7.470 1.00 82.81 82 PRO A CA 1
ATOM 622 C C . PRO A 1 82 ? 48.755 42.547 6.718 1.00 82.81 82 PRO A C 1
ATOM 624 O O . PRO A 1 82 ? 48.905 42.195 5.547 1.00 82.81 82 PRO A O 1
ATOM 627 N N . ASN A 1 83 ? 49.696 43.217 7.390 1.00 81.25 83 ASN A N 1
ATOM 628 C CA . ASN A 1 83 ? 50.968 43.599 6.785 1.00 81.25 83 ASN A CA 1
ATOM 629 C C . ASN A 1 83 ? 51.876 42.379 6.598 1.00 81.25 83 ASN A C 1
ATOM 631 O O . ASN A 1 83 ? 52.487 42.237 5.538 1.00 81.25 83 ASN A O 1
ATOM 635 N N . GLU A 1 84 ? 51.923 41.468 7.571 1.00 84.38 84 GLU A N 1
ATOM 636 C CA . GLU A 1 84 ? 52.683 40.219 7.444 1.00 84.38 84 GLU A CA 1
ATOM 637 C C . GLU A 1 84 ? 52.086 39.275 6.395 1.00 84.38 84 GLU A C 1
ATOM 639 O O . GLU A 1 84 ? 52.831 38.677 5.614 1.00 84.38 84 GLU A O 1
ATOM 644 N N . LEU A 1 85 ? 50.754 39.208 6.284 1.00 83.25 85 LEU A N 1
ATOM 645 C CA . LEU A 1 85 ? 50.076 38.481 5.209 1.00 83.25 85 LEU A CA 1
ATOM 646 C C . LEU A 1 85 ? 50.395 39.078 3.840 1.00 83.25 85 LEU A C 1
ATOM 648 O O . LEU A 1 85 ? 50.693 38.333 2.910 1.00 83.25 85 LEU A O 1
ATOM 652 N N . TYR A 1 86 ? 50.387 40.406 3.705 1.00 86.75 86 TYR A N 1
ATOM 653 C CA . TYR A 1 86 ? 50.749 41.062 2.450 1.00 86.75 86 TYR A CA 1
ATOM 654 C C . TYR A 1 86 ? 52.203 40.770 2.056 1.00 86.75 86 TYR A C 1
ATOM 656 O O . TYR A 1 86 ? 52.480 40.455 0.896 1.00 86.75 86 TYR A O 1
ATOM 664 N N . HIS A 1 87 ? 53.132 40.819 3.014 1.00 86.31 87 HIS A N 1
ATOM 665 C CA . HIS A 1 87 ? 54.534 40.483 2.771 1.00 86.31 87 HIS A CA 1
ATOM 666 C C . HIS A 1 87 ? 54.735 39.005 2.427 1.00 86.31 87 HIS A C 1
ATOM 668 O O . HIS A 1 87 ? 55.466 38.698 1.482 1.00 86.31 87 HIS A O 1
ATOM 674 N N . THR A 1 88 ? 54.057 38.096 3.125 1.00 89.25 88 THR A N 1
ATOM 675 C CA . THR A 1 88 ? 54.117 36.657 2.843 1.00 89.25 88 THR A CA 1
ATOM 676 C C . THR A 1 88 ? 53.519 36.344 1.474 1.00 89.25 88 THR A C 1
ATOM 678 O O . THR A 1 88 ? 54.162 35.665 0.678 1.00 89.25 88 THR A O 1
ATOM 681 N N . LEU A 1 89 ? 52.358 36.916 1.134 1.00 85.94 89 LEU A N 1
ATOM 682 C CA . LEU A 1 89 ? 51.735 36.771 -0.185 1.00 85.94 89 LEU A CA 1
ATOM 683 C C . LEU A 1 89 ? 52.626 37.322 -1.294 1.00 85.94 89 LEU A C 1
ATOM 685 O O . LEU A 1 89 ? 52.785 36.675 -2.325 1.00 85.94 89 LEU A O 1
ATOM 689 N N . LYS A 1 90 ? 53.244 38.489 -1.089 1.00 86.88 90 LYS A N 1
ATOM 690 C CA . LYS A 1 90 ? 54.169 39.081 -2.062 1.00 86.88 90 LYS A CA 1
ATOM 691 C C . LYS A 1 90 ? 55.402 38.202 -2.272 1.00 86.88 90 LYS A C 1
ATOM 693 O O . LYS A 1 90 ? 55.815 38.014 -3.414 1.00 86.88 90 LYS A O 1
ATOM 698 N N . THR A 1 91 ? 55.966 37.659 -1.194 1.00 87.38 91 THR A N 1
ATOM 699 C CA . THR A 1 91 ? 57.114 36.743 -1.263 1.00 87.38 91 THR A CA 1
ATOM 700 C C . THR A 1 91 ? 56.721 35.439 -1.954 1.00 87.38 91 THR A C 1
ATOM 702 O O . THR A 1 91 ? 57.404 35.023 -2.880 1.00 87.38 91 THR A O 1
ATOM 705 N N . MET A 1 92 ? 55.579 34.841 -1.601 1.00 85.19 92 MET A N 1
ATOM 706 C CA . MET A 1 92 ? 55.056 33.648 -2.275 1.00 85.19 92 MET A CA 1
ATOM 707 C C . MET A 1 92 ? 54.811 33.892 -3.767 1.00 85.19 92 MET A C 1
ATOM 709 O O . MET A 1 92 ? 55.261 33.101 -4.589 1.00 85.19 92 MET A O 1
ATOM 713 N N . LEU A 1 93 ? 54.160 34.997 -4.140 1.00 85.75 93 LEU A N 1
ATOM 714 C CA . LEU A 1 93 ? 53.943 35.369 -5.542 1.00 85.75 93 LEU A CA 1
ATOM 715 C C . LEU A 1 93 ? 55.267 35.521 -6.300 1.00 85.75 93 LEU A C 1
ATOM 717 O O . LEU A 1 93 ? 55.373 35.070 -7.438 1.00 85.75 93 LEU A O 1
ATOM 721 N N . ALA A 1 94 ? 56.281 36.117 -5.669 1.00 85.25 94 ALA A N 1
ATOM 722 C CA . ALA A 1 94 ? 57.604 36.257 -6.266 1.00 85.25 94 ALA A CA 1
ATOM 723 C C . ALA A 1 94 ? 58.322 34.905 -6.441 1.00 85.25 94 ALA A C 1
ATOM 725 O O . ALA A 1 94 ? 58.977 34.704 -7.463 1.00 85.25 94 ALA A O 1
ATOM 726 N N . THR A 1 95 ? 58.179 33.985 -5.481 1.00 89.88 95 THR A N 1
ATOM 727 C CA . THR A 1 95 ? 58.820 32.660 -5.506 1.00 89.88 95 THR A CA 1
ATOM 728 C C . THR A 1 95 ? 58.138 31.693 -6.472 1.00 89.88 95 THR A C 1
ATOM 730 O O . THR A 1 95 ? 58.821 30.996 -7.216 1.00 89.88 95 THR A O 1
ATOM 733 N N . PHE A 1 96 ? 56.803 31.640 -6.482 1.00 87.25 96 PHE A N 1
ATOM 734 C CA . PHE A 1 96 ? 56.045 30.663 -7.273 1.00 87.25 96 PHE A CA 1
ATOM 735 C C . PHE A 1 96 ? 55.777 31.109 -8.709 1.00 87.25 96 PHE A C 1
ATOM 737 O O . PHE A 1 96 ? 55.612 30.269 -9.591 1.00 87.25 96 PHE A O 1
ATOM 744 N N . LEU A 1 97 ? 55.740 32.416 -8.970 1.00 87.75 97 LEU A N 1
ATOM 745 C CA . LEU A 1 97 ? 55.473 32.965 -10.299 1.00 87.75 97 LEU A CA 1
ATOM 746 C C . LEU A 1 97 ? 56.582 33.940 -10.732 1.00 87.75 97 LEU A C 1
ATOM 748 O O . LEU A 1 97 ? 56.302 35.095 -11.087 1.00 87.75 97 LEU A O 1
ATOM 752 N N . PRO A 1 98 ? 57.858 33.501 -10.732 1.00 78.81 98 PRO A N 1
ATOM 753 C CA . PRO A 1 98 ? 58.957 34.357 -11.136 1.00 78.81 98 PRO A CA 1
ATOM 754 C C . PRO A 1 98 ? 58.764 34.742 -12.606 1.00 78.81 98 PRO A C 1
ATOM 756 O O . PRO A 1 98 ? 58.630 33.887 -13.477 1.00 78.81 98 PRO A O 1
ATOM 759 N N . ARG A 1 99 ? 58.765 36.054 -12.881 1.00 82.38 99 ARG A N 1
ATOM 760 C CA . ARG A 1 99 ? 58.518 36.688 -14.199 1.00 82.38 99 ARG A CA 1
ATOM 761 C C . ARG A 1 99 ? 57.062 36.787 -14.654 1.00 82.38 99 ARG A C 1
ATOM 763 O O . ARG A 1 99 ? 56.830 37.214 -15.788 1.00 82.38 99 ARG A O 1
ATOM 770 N N . TRP A 1 100 ? 56.078 36.483 -13.811 1.00 84.12 100 TRP A N 1
ATOM 771 C CA . TRP A 1 100 ? 54.693 36.757 -14.181 1.00 84.12 100 TRP A CA 1
ATOM 772 C C . TRP A 1 100 ? 54.468 38.265 -14.336 1.00 84.12 100 TRP A C 1
ATOM 774 O O . TRP A 1 100 ? 54.595 39.046 -13.392 1.00 84.12 100 TRP A O 1
ATOM 784 N N . ARG A 1 101 ? 54.161 38.694 -15.563 1.00 84.62 101 ARG A N 1
ATOM 785 C CA . ARG A 1 101 ? 53.730 40.060 -15.852 1.00 84.62 101 ARG A CA 1
ATOM 786 C C . ARG A 1 101 ? 52.218 40.057 -15.898 1.00 84.62 101 ARG A C 1
ATOM 788 O O . ARG A 1 101 ? 51.634 39.421 -16.774 1.00 84.62 101 ARG A O 1
ATOM 795 N N . PHE A 1 102 ? 51.602 40.771 -14.962 1.00 83.50 102 PHE A N 1
ATOM 796 C CA . PHE A 1 102 ? 50.160 40.958 -14.948 1.00 83.50 102 PHE A CA 1
ATOM 797 C C . PHE A 1 102 ? 49.723 41.585 -16.274 1.00 83.50 102 PHE A C 1
ATOM 799 O O . PHE A 1 102 ? 49.984 42.757 -16.549 1.00 83.50 102 PHE A O 1
ATOM 806 N N . ASN A 1 103 ? 49.098 40.779 -17.128 1.00 90.25 103 ASN A N 1
ATOM 807 C CA . ASN A 1 103 ? 48.544 41.263 -18.376 1.00 90.25 103 ASN A CA 1
ATOM 808 C C . ASN A 1 103 ? 47.132 41.764 -18.095 1.00 90.25 103 ASN A C 1
ATOM 810 O O . ASN A 1 103 ? 46.160 41.007 -18.147 1.00 90.25 103 ASN A O 1
ATOM 814 N N . GLU A 1 104 ? 47.042 43.055 -17.791 1.00 87.88 104 GLU A N 1
ATOM 815 C CA . GLU A 1 104 ? 45.794 43.742 -17.460 1.00 87.88 104 GLU A CA 1
ATOM 816 C C . GLU A 1 104 ? 44.700 43.489 -18.508 1.00 87.88 104 GLU A C 1
ATOM 818 O O . GLU A 1 104 ? 43.538 43.281 -18.162 1.00 87.88 104 GLU A O 1
ATOM 823 N N . LYS A 1 105 ? 45.082 43.368 -19.788 1.00 90.88 105 LYS A N 1
ATOM 824 C CA . LYS A 1 105 ? 44.147 43.077 -20.883 1.00 90.88 105 LYS A CA 1
ATOM 825 C C . LYS A 1 105 ? 43.525 41.684 -20.773 1.00 90.88 105 LYS A C 1
ATOM 827 O O . LYS A 1 105 ? 42.350 41.528 -21.090 1.00 90.88 105 LYS A O 1
ATOM 832 N N . ILE A 1 106 ? 44.287 40.672 -20.353 1.00 91.31 106 ILE A N 1
ATOM 833 C CA . ILE A 1 106 ? 43.772 39.303 -20.180 1.00 91.31 106 ILE A CA 1
ATOM 834 C C . ILE A 1 106 ? 42.869 39.240 -18.947 1.00 91.31 106 ILE A C 1
ATOM 836 O O . ILE A 1 106 ? 41.780 38.677 -19.024 1.00 91.31 106 ILE A O 1
ATOM 840 N N . CYS A 1 107 ? 43.276 39.877 -17.846 1.00 91.31 107 CYS A N 1
ATOM 841 C CA . CYS A 1 107 ? 42.472 39.930 -16.626 1.00 91.31 107 CYS A CA 1
ATOM 842 C C . CYS A 1 107 ? 41.118 40.615 -16.867 1.00 91.31 107 CYS A C 1
ATOM 844 O O . CYS A 1 107 ? 40.073 40.089 -16.478 1.00 91.31 107 CYS A O 1
ATOM 846 N N . TRP A 1 108 ? 41.115 41.737 -17.594 1.00 95.50 108 TRP A N 1
ATOM 847 C CA . TRP A 1 108 ? 39.881 42.430 -17.957 1.00 95.50 108 TRP A CA 1
ATOM 848 C C . TRP A 1 108 ? 38.963 41.567 -18.829 1.00 95.50 108 TRP A C 1
ATOM 850 O O . TRP A 1 108 ? 37.768 41.479 -18.559 1.00 95.50 108 TRP A O 1
ATOM 860 N N . LYS A 1 109 ? 39.516 40.868 -19.830 1.00 94.56 109 LYS A N 1
ATOM 861 C CA . LYS A 1 109 ? 38.744 39.940 -20.673 1.00 94.56 109 LYS A CA 1
ATOM 862 C C . LYS A 1 109 ? 38.132 38.800 -19.858 1.00 94.56 109 LYS A C 1
ATOM 864 O O . LYS A 1 109 ? 36.940 38.539 -19.996 1.00 94.56 109 LYS A O 1
ATOM 869 N N . ALA A 1 110 ? 38.911 38.156 -18.989 1.00 94.69 110 ALA A N 1
ATOM 870 C CA . ALA A 1 110 ? 38.417 37.079 -18.131 1.00 94.69 110 ALA A CA 1
ATOM 871 C C . ALA A 1 110 ? 37.290 37.572 -17.210 1.00 94.69 110 ALA A C 1
ATOM 873 O O . ALA A 1 110 ? 36.229 36.957 -17.143 1.00 94.69 110 ALA A O 1
ATOM 874 N N . THR A 1 111 ? 37.482 38.737 -16.587 1.00 95.31 111 THR A N 1
ATOM 875 C CA . THR A 1 111 ? 36.481 39.363 -15.711 1.00 95.31 111 THR A CA 1
ATOM 876 C C . THR A 1 111 ? 35.188 39.676 -16.465 1.00 95.31 111 THR A C 1
ATOM 878 O O . THR A 1 111 ? 34.103 39.347 -15.990 1.00 95.31 111 THR A O 1
ATOM 881 N N . ALA A 1 112 ? 35.288 40.256 -17.665 1.00 96.88 112 ALA A N 1
ATOM 882 C CA . ALA A 1 112 ? 34.125 40.544 -18.500 1.00 96.88 112 ALA A CA 1
ATOM 883 C C . ALA A 1 112 ? 33.366 39.267 -18.894 1.00 96.88 112 ALA A C 1
ATOM 885 O O . ALA A 1 112 ? 32.139 39.255 -18.871 1.00 96.88 112 ALA A O 1
ATOM 886 N N . THR A 1 113 ? 34.084 38.183 -19.195 1.00 97.19 113 THR A N 1
ATOM 887 C CA . THR A 1 113 ? 33.475 36.901 -19.586 1.00 97.19 113 THR A CA 1
ATOM 888 C C . THR A 1 113 ? 32.682 36.291 -18.429 1.00 97.19 113 THR A C 1
ATOM 890 O O . THR A 1 113 ? 31.528 35.917 -18.609 1.00 97.19 113 THR A O 1
ATOM 893 N N . VAL A 1 114 ? 33.255 36.270 -17.220 1.00 96.88 114 VAL A N 1
ATOM 894 C CA . VAL A 1 114 ? 32.552 35.803 -16.012 1.00 96.88 114 VAL A CA 1
ATOM 895 C C . VAL A 1 114 ? 31.306 36.646 -15.748 1.00 96.88 114 VAL A C 1
ATOM 897 O O . VAL A 1 114 ? 30.250 36.101 -15.442 1.00 96.88 114 VAL A O 1
ATOM 900 N N . PHE A 1 115 ? 31.402 37.967 -15.912 1.00 97.31 115 PHE A N 1
ATOM 901 C CA . PHE A 1 115 ? 30.270 38.864 -15.693 1.00 97.31 115 PHE A CA 1
ATOM 902 C C . PHE A 1 115 ? 29.125 38.608 -16.682 1.00 97.31 115 PHE A C 1
ATOM 904 O O . PHE A 1 115 ? 27.968 38.540 -16.275 1.00 97.31 115 PHE A O 1
ATOM 911 N N . VAL A 1 116 ? 29.446 38.395 -17.962 1.00 97.62 116 VAL A N 1
ATOM 912 C CA . VAL A 1 116 ? 28.461 38.013 -18.986 1.00 97.62 116 VAL A CA 1
ATOM 913 C C . VAL A 1 116 ? 27.810 36.673 -18.644 1.00 97.62 116 VAL A C 1
ATOM 915 O O . VAL A 1 116 ? 26.589 36.576 -18.716 1.00 97.62 116 VAL A O 1
ATOM 918 N N . SER A 1 117 ? 28.578 35.673 -18.204 1.00 95.94 117 SER A N 1
ATOM 919 C CA . SER A 1 117 ? 28.021 34.379 -17.790 1.00 95.94 117 SER A CA 1
ATOM 920 C C . SER A 1 117 ? 27.091 34.504 -16.585 1.00 95.94 117 SER A C 1
ATOM 922 O O . SER A 1 117 ? 26.015 33.916 -16.589 1.00 95.94 117 SER A O 1
ATOM 924 N N . VAL A 1 118 ? 27.457 35.291 -15.568 1.00 97.00 118 VAL A N 1
ATOM 925 C CA . VAL A 1 118 ? 26.600 35.517 -14.390 1.00 97.00 118 VAL A CA 1
ATOM 926 C C . VAL A 1 118 ? 25.301 36.216 -14.786 1.00 97.00 118 VAL A C 1
ATOM 928 O O . VAL A 1 118 ? 24.231 35.804 -14.337 1.00 97.00 118 VAL A O 1
ATOM 931 N N . ILE A 1 119 ? 25.369 37.232 -15.655 1.00 97.00 119 ILE A N 1
ATOM 932 C CA . ILE A 1 119 ? 24.172 37.893 -16.193 1.00 97.00 119 ILE A CA 1
ATOM 933 C C . ILE A 1 119 ? 23.318 36.893 -16.970 1.00 97.00 119 ILE A C 1
ATOM 935 O O . ILE A 1 119 ? 22.117 36.821 -16.732 1.00 97.00 119 ILE A O 1
ATOM 939 N N . TRP A 1 120 ? 23.924 36.105 -17.860 1.00 97.19 120 TRP A N 1
ATOM 940 C CA . TRP A 1 120 ? 23.211 35.105 -18.646 1.00 97.19 120 TRP A CA 1
ATOM 941 C C . TRP A 1 120 ? 22.504 34.085 -17.759 1.00 97.19 120 TRP A C 1
ATOM 943 O O . TRP A 1 120 ? 21.312 33.878 -17.935 1.00 97.19 120 TRP A O 1
ATOM 953 N N . PHE A 1 121 ? 23.183 33.504 -16.766 1.00 95.56 121 PHE A N 1
ATOM 954 C CA . PHE A 1 121 ? 22.548 32.575 -15.830 1.00 95.56 121 PHE A CA 1
ATOM 955 C C . PHE A 1 121 ? 21.446 33.245 -15.010 1.00 95.56 121 PHE A C 1
ATOM 957 O O . PHE A 1 121 ? 20.411 32.631 -14.783 1.00 95.56 121 PHE A O 1
ATOM 964 N N . SER A 1 122 ? 21.620 34.507 -14.617 1.00 94.25 122 SER A N 1
ATOM 965 C CA . SER A 1 122 ? 20.579 35.253 -13.899 1.00 94.25 122 SER A CA 1
ATOM 966 C C . SER A 1 122 ? 19.339 35.481 -14.770 1.00 94.25 122 SER A C 1
ATOM 968 O O . SER A 1 122 ? 18.221 35.353 -14.287 1.00 94.25 122 SER A O 1
ATOM 970 N N . VAL A 1 123 ? 19.520 35.774 -16.062 1.00 95.25 123 VAL A N 1
ATOM 971 C CA . VAL A 1 123 ? 18.419 35.902 -17.031 1.00 95.25 123 VAL A CA 1
ATOM 972 C C . VAL A 1 123 ? 17.800 34.541 -17.333 1.00 95.25 123 VAL A C 1
ATOM 974 O O . VAL A 1 123 ? 16.583 34.411 -17.347 1.00 95.25 123 VAL A O 1
ATOM 977 N N . TYR A 1 124 ? 18.619 33.513 -17.535 1.00 93.00 124 TYR A N 1
ATOM 978 C CA . TYR A 1 124 ? 18.164 32.158 -17.803 1.00 93.00 124 TYR A CA 1
ATOM 979 C C . TYR A 1 124 ? 17.320 31.634 -16.640 1.00 93.00 124 TYR A C 1
ATOM 981 O O . TYR A 1 124 ? 16.168 31.286 -16.853 1.00 93.00 124 TYR A O 1
ATOM 989 N N . PHE A 1 125 ? 17.828 31.672 -15.407 1.00 88.69 125 PHE A N 1
ATOM 990 C CA . PHE A 1 125 ? 17.090 31.211 -14.228 1.00 88.69 125 PHE A CA 1
ATOM 991 C C . PHE A 1 125 ? 15.987 32.170 -13.761 1.00 88.69 125 PHE A C 1
ATOM 993 O O . PHE A 1 125 ? 15.064 31.734 -13.087 1.00 88.69 125 PHE A O 1
ATOM 1000 N N . GLY A 1 126 ? 16.077 33.464 -14.080 1.00 88.06 126 GLY A N 1
ATOM 1001 C CA . GLY A 1 126 ? 15.091 34.459 -13.654 1.00 88.06 126 GLY A CA 1
ATOM 1002 C C . GLY A 1 126 ? 13.946 34.687 -14.640 1.00 88.06 126 GLY A C 1
ATOM 1003 O O . GLY A 1 126 ? 12.868 35.100 -14.224 1.00 88.06 126 GLY A O 1
ATOM 1004 N N . MET A 1 127 ? 14.169 34.466 -15.939 1.00 89.12 127 MET A N 1
ATOM 1005 C CA . MET A 1 127 ? 13.192 34.780 -16.990 1.00 89.12 127 MET A CA 1
ATOM 1006 C C . MET A 1 127 ? 12.814 33.584 -17.862 1.00 89.12 127 MET A C 1
ATOM 1008 O O . MET A 1 127 ? 11.673 33.521 -18.305 1.00 89.12 127 MET A O 1
ATOM 1012 N N . ILE A 1 128 ? 13.754 32.682 -18.162 1.00 85.12 128 ILE A N 1
ATOM 1013 C CA . ILE A 1 128 ? 13.519 31.584 -19.118 1.00 85.12 128 ILE A CA 1
ATOM 1014 C C . ILE A 1 128 ? 13.059 30.330 -18.384 1.00 85.12 128 ILE A C 1
ATOM 1016 O O . ILE A 1 128 ? 12.045 29.734 -18.735 1.00 85.12 128 ILE A O 1
ATOM 1020 N N . VAL A 1 129 ? 13.794 29.945 -17.347 1.00 77.75 129 VAL A N 1
ATOM 1021 C CA . VAL A 1 129 ? 13.399 28.883 -16.436 1.00 77.75 129 VAL A CA 1
ATOM 1022 C C . VAL A 1 129 ? 12.387 29.495 -15.486 1.00 77.75 129 VAL A C 1
ATOM 1024 O O . VAL A 1 129 ? 12.737 30.012 -14.428 1.00 77.75 129 VAL A O 1
ATOM 1027 N N . ALA A 1 130 ? 11.114 29.449 -15.871 1.00 65.44 130 ALA A N 1
ATOM 1028 C CA . ALA A 1 130 ? 10.068 29.466 -14.867 1.00 65.44 130 ALA A CA 1
ATOM 1029 C C . ALA A 1 130 ? 10.397 28.311 -13.906 1.00 65.44 130 ALA A C 1
ATOM 1031 O O . ALA A 1 130 ? 10.585 27.186 -14.378 1.00 65.44 130 ALA A O 1
ATOM 1032 N N . PRO A 1 131 ? 10.587 28.558 -12.600 1.00 57.53 131 PRO A N 1
ATOM 1033 C CA . PRO A 1 131 ? 10.888 27.491 -11.669 1.00 57.53 131 PRO A CA 1
ATOM 1034 C C . PRO A 1 131 ? 9.676 26.566 -11.611 1.00 57.53 131 PRO A C 1
ATOM 1036 O O . PRO A 1 131 ? 8.730 26.801 -10.861 1.00 57.53 131 PRO A O 1
ATOM 1039 N N . ASP A 1 132 ? 9.734 25.496 -12.399 1.00 52.88 132 ASP A N 1
ATOM 1040 C CA . ASP A 1 132 ? 8.671 24.499 -12.547 1.00 52.88 132 ASP A CA 1
ATOM 1041 C C . ASP A 1 132 ? 8.326 23.829 -11.202 1.00 52.88 132 ASP A C 1
ATOM 1043 O O . ASP A 1 132 ? 7.273 23.231 -11.016 1.00 52.88 132 ASP A O 1
ATOM 1047 N N . ARG A 1 133 ? 9.195 24.009 -10.195 1.00 50.50 133 ARG A N 1
ATOM 1048 C CA . ARG A 1 133 ? 9.054 23.450 -8.850 1.00 50.50 133 ARG A CA 1
ATOM 1049 C C . ARG A 1 133 ? 8.737 24.435 -7.719 1.00 50.50 133 ARG A C 1
ATOM 1051 O O . ARG A 1 133 ? 8.437 23.953 -6.631 1.00 50.50 133 ARG A O 1
ATOM 1058 N N . SER A 1 134 ? 8.793 25.768 -7.883 1.00 53.03 134 SER A N 1
ATOM 1059 C CA . SER A 1 134 ? 8.765 26.660 -6.695 1.00 53.03 134 SER A CA 1
ATOM 1060 C C . SER A 1 134 ? 7.516 27.513 -6.457 1.00 53.03 134 SER A C 1
ATOM 1062 O O . SER A 1 134 ? 7.382 28.005 -5.339 1.00 53.03 134 SER A O 1
ATOM 1064 N N . GLU A 1 135 ? 6.579 27.691 -7.400 1.00 45.44 135 GLU A N 1
ATOM 1065 C CA . GLU A 1 135 ? 5.461 28.636 -7.157 1.00 45.44 135 GLU A CA 1
ATOM 1066 C C . GLU A 1 135 ? 4.034 28.208 -7.535 1.00 45.44 135 GLU A C 1
ATOM 1068 O O . GLU A 1 135 ? 3.090 28.902 -7.151 1.00 45.44 135 GLU A O 1
ATOM 1073 N N . SER A 1 136 ? 3.792 27.037 -8.130 1.00 50.22 136 SER A N 1
ATOM 1074 C CA . SER A 1 136 ? 2.404 26.591 -8.355 1.00 50.22 136 SER A CA 1
ATOM 1075 C C . SER A 1 136 ? 1.806 25.802 -7.185 1.00 50.22 136 SER A C 1
ATOM 1077 O O . SER A 1 136 ? 0.584 25.677 -7.123 1.00 50.22 136 SER A O 1
ATOM 1079 N N . LEU A 1 137 ? 2.594 25.370 -6.191 1.00 48.69 137 LEU A N 1
ATOM 1080 C CA . LEU A 1 137 ? 2.048 24.724 -4.991 1.00 48.69 137 LEU A CA 1
ATOM 1081 C C . LEU A 1 137 ? 1.241 25.676 -4.104 1.00 48.69 137 LEU A C 1
ATOM 1083 O O . LEU A 1 137 ? 0.531 25.189 -3.246 1.00 48.69 137 LEU A O 1
ATOM 1087 N N . LYS A 1 138 ? 1.288 27.006 -4.283 1.00 53.12 138 LYS A N 1
ATOM 1088 C CA . LYS A 1 138 ? 0.387 27.935 -3.562 1.00 53.12 138 LYS A CA 1
ATOM 1089 C C . LYS A 1 138 ? -0.982 28.076 -4.223 1.00 53.12 138 LYS A C 1
ATOM 1091 O O . LYS A 1 138 ? -1.991 28.246 -3.540 1.00 53.12 138 LYS A O 1
ATOM 1096 N N . HIS A 1 139 ? -1.025 28.011 -5.552 1.00 49.97 139 HIS A N 1
ATOM 1097 C CA . HIS A 1 139 ? -2.289 27.945 -6.281 1.00 49.97 139 HIS A CA 1
ATOM 1098 C C . HIS A 1 139 ? -2.928 26.569 -6.065 1.00 49.97 139 HIS A C 1
ATOM 1100 O O . HIS A 1 139 ? -4.109 26.506 -5.733 1.00 49.97 139 HIS A O 1
ATOM 1106 N N . TRP A 1 140 ? -2.114 25.506 -6.107 1.00 43.66 140 TRP A N 1
ATOM 1107 C CA . TRP A 1 140 ? -2.535 24.170 -5.730 1.00 43.66 140 TRP A CA 1
ATOM 1108 C C . TRP A 1 140 ? -2.774 24.071 -4.238 1.00 43.66 140 TRP A C 1
ATOM 1110 O O . TRP A 1 140 ? -3.688 23.374 -3.893 1.00 43.66 140 TRP A O 1
ATOM 1120 N N . SER A 1 141 ? -2.100 24.780 -3.329 1.00 54.47 141 SER A N 1
ATOM 1121 C CA . SER A 1 141 ? -2.449 24.709 -1.901 1.00 54.47 141 SER A CA 1
ATOM 1122 C C . SER A 1 141 ? -3.761 25.411 -1.616 1.00 54.47 141 SER A C 1
ATOM 1124 O O . SER A 1 141 ? -4.494 24.950 -0.763 1.00 54.47 141 SER A O 1
ATOM 1126 N N . LYS A 1 142 ? -4.118 26.480 -2.341 1.00 58.12 142 LYS A N 1
ATOM 1127 C CA . LYS A 1 142 ? -5.475 27.042 -2.291 1.00 58.12 142 LYS A CA 1
ATOM 1128 C C . LYS A 1 142 ? -6.501 26.157 -2.992 1.00 58.12 142 LYS A C 1
ATOM 1130 O O . LYS A 1 142 ? -7.638 26.140 -2.539 1.00 58.12 142 LYS A O 1
ATOM 1135 N N . ALA A 1 143 ? -6.137 25.461 -4.071 1.00 54.00 143 ALA A N 1
ATOM 1136 C CA . ALA A 1 143 ? -7.009 24.518 -4.771 1.00 54.00 143 ALA A CA 1
ATOM 1137 C C . ALA A 1 143 ? -7.176 23.198 -4.003 1.00 54.00 143 ALA A C 1
ATOM 1139 O O . ALA A 1 143 ? -8.276 22.683 -3.977 1.00 54.00 143 ALA A O 1
ATOM 1140 N N . LEU A 1 144 ? -6.136 22.727 -3.315 1.00 48.59 144 LEU A N 1
ATOM 1141 C CA . LEU A 1 144 ? -6.057 21.588 -2.397 1.00 48.59 144 LEU A CA 1
ATOM 1142 C C . LEU A 1 144 ? -6.709 21.944 -1.068 1.00 48.59 144 LEU A C 1
ATOM 1144 O O . LEU A 1 144 ? -7.435 21.122 -0.561 1.00 48.59 144 LEU A O 1
ATOM 1148 N N . ALA A 1 145 ? -6.566 23.175 -0.560 1.00 53.81 145 ALA A N 1
ATOM 1149 C CA . ALA A 1 145 ? -7.321 23.676 0.595 1.00 53.81 145 ALA A CA 1
ATOM 1150 C C . ALA A 1 145 ? -8.796 23.966 0.260 1.00 53.81 145 ALA A C 1
ATOM 1152 O O . ALA A 1 145 ? -9.632 24.037 1.157 1.00 53.81 145 ALA A O 1
ATOM 1153 N N . LYS A 1 146 ? -9.123 24.196 -1.023 1.00 48.84 146 LYS A N 1
ATOM 1154 C CA . LYS A 1 146 ? -10.504 24.201 -1.534 1.00 48.84 146 LYS A CA 1
ATOM 1155 C C . LYS A 1 146 ? -11.011 22.789 -1.792 1.00 48.84 146 LYS A C 1
ATOM 1157 O O . LYS A 1 146 ? -12.200 22.584 -1.613 1.00 48.84 146 LYS A O 1
ATOM 1162 N N . LEU A 1 147 ? -10.144 21.866 -2.209 1.00 42.22 147 LEU A N 1
ATOM 1163 C CA . LEU A 1 147 ? -10.459 20.448 -2.318 1.00 42.22 147 LEU A CA 1
ATOM 1164 C C . LEU A 1 147 ? -10.716 19.886 -0.923 1.00 42.22 147 LEU A C 1
ATOM 1166 O O . LEU A 1 147 ? -11.715 19.214 -0.808 1.00 42.22 147 LEU A O 1
ATOM 1170 N N . ASP A 1 148 ? -9.912 20.253 0.094 1.00 44.16 148 ASP A N 1
ATOM 1171 C CA . ASP A 1 148 ? -10.035 19.987 1.555 1.00 44.16 148 ASP A CA 1
ATOM 1172 C C . ASP A 1 148 ? -11.277 20.591 2.193 1.00 44.16 148 ASP A C 1
ATOM 1174 O O . ASP A 1 148 ? -11.559 20.348 3.368 1.00 44.16 148 ASP A O 1
ATOM 1178 N N . ARG A 1 149 ? -12.053 21.372 1.438 1.00 43.53 149 ARG A N 1
ATOM 1179 C CA . ARG A 1 149 ? -13.417 21.651 1.858 1.00 43.53 149 ARG A CA 1
ATOM 1180 C C . ARG A 1 149 ? -14.238 20.421 1.497 1.00 43.53 149 ARG A C 1
ATOM 1182 O O . ARG A 1 149 ? -14.244 20.053 0.327 1.00 43.53 149 ARG A O 1
ATOM 1189 N N . PRO A 1 150 ? -14.955 19.811 2.454 1.00 43.91 150 PRO A N 1
ATOM 1190 C CA . PRO A 1 150 ? -15.812 18.651 2.225 1.00 43.91 150 PRO A CA 1
ATOM 1191 C C . PRO A 1 150 ? -17.076 19.033 1.426 1.00 43.91 150 PRO A C 1
ATOM 1193 O O . PRO A 1 150 ? -18.203 18.731 1.815 1.00 43.91 150 PRO A O 1
ATOM 1196 N N . ASP A 1 151 ? -16.901 19.712 0.296 1.00 40.78 151 ASP A N 1
ATOM 1197 C CA . ASP A 1 151 ? -17.951 20.137 -0.608 1.00 40.78 151 ASP A CA 1
ATOM 1198 C C . ASP A 1 151 ? -18.207 18.982 -1.589 1.00 40.78 151 ASP A C 1
ATOM 1200 O O . ASP A 1 151 ? -17.553 18.826 -2.616 1.00 40.78 151 ASP A O 1
ATOM 1204 N N . ALA A 1 152 ? -19.138 18.113 -1.191 1.00 43.59 152 ALA A N 1
ATOM 1205 C CA . ALA A 1 152 ? -19.989 17.260 -2.023 1.00 43.59 152 ALA A CA 1
ATOM 1206 C C . ALA A 1 152 ? -19.510 16.973 -3.470 1.00 43.59 152 ALA A C 1
ATOM 1208 O O . ALA A 1 152 ? -20.073 17.496 -4.429 1.00 43.59 152 ALA A O 1
ATOM 1209 N N . GLY A 1 153 ? -18.533 16.076 -3.652 1.00 47.00 153 GLY A N 1
ATOM 1210 C CA . GLY A 1 153 ? -18.349 15.396 -4.945 1.00 47.00 153 GLY A CA 1
ATOM 1211 C C . GLY A 1 153 ? -16.930 14.967 -5.301 1.00 47.00 153 GLY A C 1
ATOM 1212 O O . GLY A 1 153 ? -16.762 13.933 -5.943 1.00 47.00 153 GLY A O 1
ATOM 1213 N N . THR A 1 154 ? -15.900 15.685 -4.856 1.00 46.81 154 THR A N 1
ATOM 1214 C CA . THR A 1 154 ? -14.507 15.242 -5.020 1.00 46.81 154 THR A CA 1
ATOM 1215 C C . THR A 1 154 ? -14.117 14.402 -3.815 1.00 46.81 154 THR A C 1
ATOM 1217 O O . THR A 1 154 ? -13.868 14.925 -2.733 1.00 46.81 154 THR A O 1
ATOM 1220 N N . MET A 1 155 ? -14.131 13.076 -3.977 1.00 51.56 155 MET A N 1
ATOM 1221 C CA . MET A 1 155 ? -13.640 12.147 -2.960 1.00 51.56 155 MET A CA 1
ATOM 1222 C C . MET A 1 155 ? -12.232 12.565 -2.524 1.00 51.56 155 MET A C 1
ATOM 1224 O O . MET A 1 155 ? -11.286 12.445 -3.299 1.00 51.56 155 MET A O 1
ATOM 1228 N N . HIS A 1 156 ? -12.083 12.981 -1.267 1.00 60.25 156 HIS A N 1
ATOM 1229 C CA . HIS A 1 156 ? -10.802 12.915 -0.576 1.00 60.25 156 HIS A CA 1
ATOM 1230 C C . HIS A 1 156 ? -10.350 11.464 -0.507 1.00 60.25 156 HIS A C 1
ATOM 1232 O O . HIS A 1 156 ? -10.677 10.706 0.413 1.00 60.25 156 HIS A O 1
ATOM 1238 N N . LEU A 1 157 ? -9.623 11.061 -1.537 1.00 68.44 157 LEU A N 1
ATOM 1239 C CA . LEU A 1 157 ? -8.868 9.832 -1.545 1.00 68.44 157 LEU A CA 1
ATOM 1240 C C . LEU A 1 157 ? -7.643 10.088 -0.678 1.00 68.44 157 LEU A C 1
ATOM 1242 O O . LEU A 1 157 ? -6.625 10.587 -1.138 1.00 68.44 157 LEU A O 1
ATOM 1246 N N . SER A 1 158 ? -7.782 9.788 0.608 1.00 85.06 158 SER A N 1
ATOM 1247 C CA . SER A 1 158 ? -6.661 9.464 1.483 1.00 85.06 158 SER A CA 1
ATOM 1248 C C . SER A 1 158 ? -6.443 7.946 1.382 1.00 85.06 158 SER A C 1
ATOM 1250 O O . SER A 1 158 ? -7.058 7.213 2.160 1.00 85.06 158 SER A O 1
ATOM 1252 N N . PRO A 1 159 ? -5.723 7.438 0.362 1.00 92.31 159 PRO A N 1
ATOM 1253 C CA . PRO A 1 159 ? -5.467 6.007 0.254 1.00 92.31 159 PRO A CA 1
ATOM 1254 C C . PRO A 1 159 ? -4.662 5.517 1.453 1.00 92.31 159 PRO A C 1
ATOM 1256 O O . PRO A 1 159 ? -3.834 6.253 1.987 1.00 92.31 159 PRO A O 1
ATOM 1259 N N . GLU A 1 160 ? -4.871 4.265 1.851 1.00 93.31 160 GLU A N 1
ATOM 1260 C CA . GLU A 1 160 ? -3.993 3.615 2.826 1.00 93.31 160 GLU A CA 1
ATOM 1261 C C . GLU A 1 160 ? -2.763 2.998 2.135 1.00 93.31 160 GLU A C 1
ATOM 1263 O O . GLU A 1 160 ? -1.663 2.996 2.699 1.00 93.31 160 GLU A O 1
ATOM 1268 N N . LEU A 1 161 ? -2.932 2.542 0.887 1.00 95.75 161 LEU A N 1
ATOM 1269 C CA . LEU A 1 161 ? -1.896 1.928 0.056 1.00 95.75 161 LEU A CA 1
ATOM 1270 C C . LEU A 1 161 ? -1.960 2.472 -1.377 1.00 95.75 161 LEU A C 1
ATOM 1272 O O . LEU A 1 161 ? -3.042 2.611 -1.947 1.00 95.75 161 LEU A O 1
ATOM 1276 N N . VAL A 1 162 ? -0.802 2.742 -1.972 1.00 96.50 162 VAL A N 1
ATOM 1277 C CA . VAL A 1 162 ? -0.665 3.083 -3.395 1.00 96.50 162 VAL A CA 1
ATOM 1278 C C . VAL A 1 162 ? 0.227 2.045 -4.061 1.00 96.50 162 VAL A C 1
ATOM 1280 O O . VAL A 1 162 ? 1.345 1.820 -3.608 1.00 96.50 162 VAL A O 1
ATOM 1283 N N . LEU A 1 163 ? -0.262 1.412 -5.123 1.00 97.62 163 LEU A N 1
ATOM 1284 C CA . LEU A 1 163 ? 0.515 0.509 -5.973 1.00 97.62 163 LEU A CA 1
ATOM 1285 C C . LEU A 1 163 ? 0.869 1.231 -7.273 1.00 97.62 163 LEU A C 1
ATOM 1287 O O . LEU A 1 163 ? -0.001 1.876 -7.856 1.00 97.62 163 LEU A O 1
ATOM 1291 N N . VAL A 1 164 ? 2.115 1.112 -7.727 1.00 97.50 164 VAL A N 1
ATOM 1292 C CA . VAL A 1 164 ? 2.600 1.756 -8.954 1.00 97.50 164 VAL A CA 1
ATOM 1293 C C . VAL A 1 164 ? 2.945 0.688 -9.982 1.00 97.50 164 VAL A C 1
ATOM 1295 O O . VAL A 1 164 ? 3.824 -0.149 -9.764 1.00 97.50 164 VAL A O 1
ATOM 1298 N N . PHE A 1 165 ? 2.238 0.707 -11.104 1.00 98.00 165 PHE A N 1
ATOM 1299 C CA . PHE A 1 165 ? 2.413 -0.217 -12.218 1.00 98.00 165 PHE A CA 1
ATOM 1300 C C . PHE A 1 165 ? 3.034 0.492 -13.411 1.00 98.00 165 PHE A C 1
ATOM 1302 O O . PHE A 1 165 ? 2.878 1.692 -13.583 1.00 98.00 165 PHE A O 1
ATOM 1309 N N . HIS A 1 166 ? 3.667 -0.285 -14.280 1.00 97.06 166 HIS A N 1
ATOM 1310 C CA . HIS A 1 166 ? 4.045 0.182 -15.606 1.00 97.06 166 HIS A CA 1
ATOM 1311 C C . HIS A 1 166 ? 2.776 0.418 -16.440 1.00 97.06 166 HIS A C 1
ATOM 1313 O O . HIS A 1 166 ? 1.866 -0.419 -16.435 1.00 97.06 166 HIS A O 1
ATOM 1319 N N . HIS A 1 167 ? 2.712 1.526 -17.171 1.00 95.88 167 HIS A N 1
ATOM 1320 C CA . HIS A 1 167 ? 1.621 1.811 -18.092 1.00 95.88 167 HIS A CA 1
ATOM 1321 C C . HIS A 1 167 ? 1.654 0.844 -19.299 1.00 95.88 167 HIS A C 1
ATOM 1323 O O . HIS A 1 167 ? 2.674 0.732 -19.974 1.00 95.88 167 HIS A O 1
ATOM 1329 N N . PRO A 1 168 ? 0.556 0.136 -19.635 1.00 93.19 168 PRO A N 1
ATOM 1330 C CA . PRO A 1 168 ? 0.569 -0.921 -20.651 1.00 93.19 168 PRO A CA 1
ATOM 1331 C C . PRO A 1 168 ? 0.812 -0.399 -22.074 1.00 93.19 168 PRO A C 1
ATOM 1333 O O . PRO A 1 168 ? 1.248 -1.158 -22.933 1.00 93.19 168 PRO A O 1
ATOM 1336 N N . SER A 1 169 ? 0.531 0.882 -22.329 1.00 90.94 169 SER A N 1
ATOM 1337 C CA . SER A 1 169 ? 0.763 1.514 -23.636 1.00 90.94 169 SER A CA 1
ATOM 1338 C C . SER A 1 169 ? 2.154 2.134 -23.784 1.00 90.94 169 SER A C 1
ATOM 1340 O O . SER A 1 169 ? 2.452 2.663 -24.852 1.00 90.94 169 SER A O 1
ATOM 1342 N N . PHE A 1 170 ? 2.977 2.128 -22.733 1.00 93.75 170 PHE A N 1
ATOM 1343 C CA . PHE A 1 170 ? 4.317 2.704 -22.776 1.00 93.75 170 PHE A CA 1
ATOM 1344 C C . PHE A 1 170 ? 5.356 1.620 -23.090 1.00 93.75 170 PHE A C 1
ATOM 1346 O O . PHE A 1 170 ? 5.334 0.520 -22.534 1.00 93.75 170 PHE A O 1
ATOM 1353 N N . GLU A 1 171 ? 6.280 1.918 -24.002 1.00 92.50 171 GLU A N 1
ATOM 1354 C CA . GLU A 1 171 ? 7.320 0.978 -24.422 1.00 92.50 171 GLU A CA 1
ATOM 1355 C C . GLU A 1 171 ? 8.518 1.017 -23.461 1.00 92.50 171 GLU A C 1
ATOM 1357 O O . GLU A 1 171 ? 9.375 1.897 -23.534 1.00 92.50 171 GLU A O 1
ATOM 1362 N N . TYR A 1 172 ? 8.621 0.023 -22.577 1.00 91.25 172 TYR A N 1
ATOM 1363 C CA . TYR A 1 172 ? 9.802 -0.151 -21.723 1.00 91.25 172 TYR A CA 1
ATOM 1364 C C . TYR A 1 172 ? 10.828 -1.070 -22.372 1.00 91.25 172 TYR A C 1
ATOM 1366 O O . TYR A 1 172 ? 10.494 -2.107 -22.955 1.00 91.25 172 TYR A O 1
ATOM 1374 N N . GLY A 1 173 ? 12.107 -0.766 -22.146 1.00 90.19 173 GLY A N 1
ATOM 1375 C CA . GLY A 1 173 ? 13.190 -1.699 -22.432 1.00 90.19 173 GLY A CA 1
ATOM 1376 C C . GLY A 1 173 ? 12.968 -3.023 -21.693 1.00 90.19 173 GLY A C 1
ATOM 1377 O O . GLY A 1 173 ? 13.065 -3.078 -20.471 1.00 90.19 173 GLY A O 1
ATOM 1378 N N . GLY A 1 174 ? 12.658 -4.089 -22.436 1.00 89.94 174 GLY A N 1
ATOM 1379 C CA . GLY A 1 174 ? 12.409 -5.427 -21.888 1.00 89.94 174 GLY A CA 1
ATOM 1380 C C . GLY A 1 174 ? 10.938 -5.822 -21.724 1.00 89.94 174 GLY A C 1
ATOM 1381 O O . GLY A 1 174 ? 10.687 -6.917 -21.231 1.00 89.94 174 GLY A O 1
ATOM 1382 N N . ALA A 1 175 ? 9.974 -5.002 -22.162 1.00 91.81 175 ALA A N 1
ATOM 1383 C CA . ALA A 1 175 ? 8.550 -5.364 -22.138 1.00 91.81 175 ALA A CA 1
ATOM 1384 C C . ALA A 1 175 ? 8.246 -6.665 -22.913 1.00 91.81 175 ALA A C 1
ATOM 1386 O O . ALA A 1 175 ? 7.444 -7.479 -22.458 1.00 91.81 175 ALA A O 1
ATOM 1387 N N . GLU A 1 176 ? 8.958 -6.887 -24.022 1.00 94.00 176 GLU A N 1
ATOM 1388 C CA . GLU A 1 176 ? 8.856 -8.076 -24.885 1.00 94.00 176 GLU A CA 1
ATOM 1389 C C . GLU A 1 176 ? 9.735 -9.252 -24.436 1.00 94.00 176 GLU A C 1
ATOM 1391 O O . GLU A 1 176 ? 9.791 -10.285 -25.098 1.00 94.00 176 GLU A O 1
ATOM 1396 N N . LYS A 1 177 ? 10.467 -9.118 -23.323 1.00 95.00 177 LYS A N 1
ATOM 1397 C CA . LYS A 1 177 ? 11.277 -10.223 -22.807 1.00 95.00 177 LYS A CA 1
ATOM 1398 C C . LYS A 1 177 ? 10.353 -11.341 -22.314 1.00 95.00 177 LYS A C 1
ATOM 1400 O O . LYS A 1 177 ? 9.326 -11.076 -21.689 1.00 95.00 177 LYS A O 1
ATOM 1405 N N . GLU A 1 178 ? 10.742 -12.584 -22.571 1.00 95.31 178 GLU A N 1
ATOM 1406 C CA . GLU A 1 178 ? 10.021 -13.759 -22.083 1.00 95.31 178 GLU A CA 1
ATOM 1407 C C . GLU A 1 178 ? 10.133 -13.873 -20.556 1.00 95.31 178 GLU A C 1
ATOM 1409 O O . GLU A 1 178 ? 11.203 -13.653 -19.971 1.00 95.31 178 GLU A O 1
ATOM 1414 N N . VAL A 1 179 ? 9.015 -14.202 -19.910 1.00 96.12 179 VAL A N 1
ATOM 1415 C CA . VAL A 1 179 ? 8.926 -14.397 -18.458 1.00 96.12 179 VAL A CA 1
ATOM 1416 C C . VAL A 1 179 ? 9.048 -15.881 -18.138 1.00 96.12 179 VAL A C 1
ATOM 1418 O O . VAL A 1 179 ? 8.384 -16.709 -18.753 1.00 96.12 179 VAL A O 1
ATOM 1421 N N . SER A 1 180 ? 9.861 -16.222 -17.137 1.00 95.56 180 SER A N 1
ATOM 1422 C CA . SER A 1 180 ? 9.976 -17.603 -16.652 1.00 95.56 180 SER A CA 1
ATOM 1423 C C . SER A 1 180 ? 8.833 -17.970 -15.701 1.00 95.56 180 SER A C 1
ATOM 1425 O O . SER A 1 180 ? 8.372 -17.125 -14.929 1.00 95.56 180 SER A O 1
ATOM 1427 N N . ALA A 1 181 ? 8.423 -19.244 -15.669 1.00 95.00 181 ALA A N 1
ATOM 1428 C CA . ALA A 1 181 ? 7.409 -19.704 -14.715 1.00 95.00 181 ALA A CA 1
ATOM 1429 C C . ALA A 1 181 ? 7.866 -19.483 -13.263 1.00 95.00 181 ALA A C 1
ATOM 1431 O O . ALA A 1 181 ? 7.068 -19.119 -12.406 1.00 95.00 181 ALA A O 1
ATOM 1432 N N . ALA A 1 182 ? 9.171 -19.613 -13.000 1.00 96.06 182 ALA A N 1
ATOM 1433 C CA . ALA A 1 182 ? 9.755 -19.375 -11.684 1.00 96.06 182 ALA A CA 1
ATOM 1434 C C . ALA A 1 182 ? 9.570 -17.927 -11.195 1.00 96.06 182 ALA A C 1
ATOM 1436 O O . ALA A 1 182 ? 9.366 -17.718 -10.001 1.00 96.06 182 ALA A O 1
ATOM 1437 N N . SER A 1 183 ? 9.620 -16.937 -12.093 1.00 97.00 183 SER A N 1
ATOM 1438 C CA . SER A 1 183 ? 9.356 -15.533 -11.750 1.00 97.00 183 SER A CA 1
ATOM 1439 C C . SER A 1 183 ? 7.908 -15.331 -11.304 1.00 97.00 183 SER A C 1
ATOM 1441 O O . SER A 1 183 ? 7.656 -14.649 -10.317 1.00 97.00 183 SER A O 1
ATOM 1443 N N . ILE A 1 184 ? 6.951 -15.968 -11.987 1.00 96.44 184 ILE A N 1
ATOM 1444 C CA . ILE A 1 184 ? 5.530 -15.916 -11.615 1.00 96.44 184 ILE A CA 1
ATOM 1445 C C . ILE A 1 184 ? 5.303 -16.632 -10.272 1.00 96.44 184 ILE A C 1
ATOM 1447 O O . ILE A 1 184 ? 4.620 -16.106 -9.394 1.00 96.44 184 ILE A O 1
ATOM 1451 N N . ASP A 1 185 ? 5.939 -17.788 -10.073 1.00 96.12 185 ASP A N 1
ATOM 1452 C CA . ASP A 1 185 ? 5.805 -18.614 -8.865 1.00 96.12 185 ASP A CA 1
ATOM 1453 C C . ASP A 1 185 ? 6.347 -17.943 -7.602 1.00 96.12 185 ASP A C 1
ATOM 1455 O O . ASP A 1 185 ? 5.825 -18.186 -6.520 1.00 96.12 185 ASP A O 1
ATOM 1459 N N . ARG A 1 186 ? 7.374 -17.093 -7.718 1.00 97.25 186 ARG A N 1
ATOM 1460 C CA . ARG A 1 186 ? 7.891 -16.309 -6.581 1.00 97.25 186 ARG A CA 1
ATOM 1461 C C . ARG A 1 186 ? 6.910 -15.248 -6.103 1.00 97.25 186 ARG A C 1
ATOM 1463 O O . ARG A 1 186 ? 6.935 -14.877 -4.937 1.00 97.25 186 ARG A O 1
ATOM 1470 N N . VAL A 1 187 ? 6.092 -14.737 -7.015 1.00 97.50 187 VAL A N 1
ATOM 1471 C CA . VAL A 1 187 ? 5.157 -13.642 -6.752 1.00 97.50 187 VAL A CA 1
ATOM 1472 C C . VAL A 1 187 ? 3.828 -14.171 -6.229 1.00 97.50 187 VAL A C 1
ATOM 1474 O O . VAL A 1 187 ? 3.199 -13.556 -5.368 1.00 97.50 187 VAL A O 1
ATOM 1477 N N . MET A 1 188 ? 3.399 -15.331 -6.723 1.00 96.31 188 MET A N 1
ATOM 1478 C CA . MET A 1 188 ? 2.185 -15.991 -6.263 1.00 96.31 188 MET A CA 1
ATOM 1479 C C . MET A 1 188 ? 2.403 -16.730 -4.947 1.00 96.31 188 MET A C 1
ATOM 1481 O O . MET A 1 188 ? 3.279 -17.584 -4.840 1.00 96.31 188 MET A O 1
ATOM 1485 N N . ILE A 1 189 ? 1.520 -16.500 -3.978 1.00 94.88 189 ILE A N 1
ATOM 1486 C CA . ILE A 1 189 ? 1.509 -17.289 -2.746 1.00 94.88 189 ILE A CA 1
ATOM 1487 C C . ILE A 1 189 ? 0.496 -18.430 -2.910 1.00 94.88 189 ILE A C 1
ATOM 1489 O O . ILE A 1 189 ? -0.663 -18.167 -3.248 1.00 94.88 189 ILE A O 1
ATOM 1493 N N . PRO A 1 190 ? 0.899 -19.703 -2.719 1.00 90.44 190 PRO A N 1
ATOM 1494 C CA . PRO A 1 190 ? 0.002 -20.840 -2.889 1.00 90.44 190 PRO A CA 1
ATOM 1495 C C . PRO A 1 190 ? -1.208 -20.747 -1.951 1.00 90.44 190 PRO A C 1
ATOM 1497 O O . PRO A 1 190 ? -1.069 -20.781 -0.731 1.00 90.44 190 PRO A O 1
ATOM 1500 N N . GLN A 1 191 ? -2.399 -20.657 -2.536 1.00 88.50 191 GLN A N 1
ATOM 1501 C CA . GLN A 1 191 ? -3.690 -20.611 -1.849 1.00 88.50 191 GLN A CA 1
ATOM 1502 C C . GLN A 1 191 ? -4.643 -21.597 -2.529 1.00 88.50 191 GLN A C 1
ATOM 1504 O O . GLN A 1 191 ? -4.573 -21.791 -3.744 1.00 88.50 191 GLN A O 1
ATOM 1509 N N . GLU A 1 192 ? -5.568 -22.186 -1.768 1.00 85.31 192 GLU A N 1
ATOM 1510 C CA . GLU A 1 192 ? -6.599 -23.079 -2.325 1.00 85.31 192 GLU A CA 1
ATOM 1511 C C . GLU A 1 192 ? -7.524 -22.346 -3.311 1.00 85.31 192 GLU A C 1
ATOM 1513 O O . GLU A 1 192 ? -7.993 -22.933 -4.285 1.00 85.31 192 GLU A O 1
ATOM 1518 N N . ALA A 1 193 ? -7.750 -21.047 -3.088 1.00 89.25 193 ALA A N 1
ATOM 1519 C CA . ALA A 1 193 ? -8.592 -20.198 -3.920 1.00 89.25 193 ALA A CA 1
ATOM 1520 C C . ALA A 1 193 ? -7.843 -18.918 -4.319 1.00 89.25 193 ALA A C 1
ATOM 1522 O O . ALA A 1 193 ? -7.962 -17.881 -3.668 1.00 89.25 193 ALA A O 1
ATOM 1523 N N . CYS A 1 194 ? -7.068 -18.986 -5.403 1.00 89.69 194 CYS A N 1
ATOM 1524 C CA . CYS A 1 194 ? -6.396 -17.814 -5.954 1.00 89.69 194 CYS A CA 1
ATOM 1525 C C . CYS A 1 194 ? -7.382 -16.959 -6.779 1.00 89.69 194 CYS A C 1
ATOM 1527 O O . CYS A 1 194 ? -7.980 -17.474 -7.729 1.00 89.69 194 CYS A O 1
ATOM 1529 N N . PRO A 1 195 ? -7.555 -15.659 -6.476 1.00 93.69 195 PRO A N 1
ATOM 1530 C CA . PRO A 1 195 ? -8.428 -14.785 -7.261 1.00 93.69 195 PRO A CA 1
ATOM 1531 C C . PRO A 1 195 ? -7.808 -14.354 -8.601 1.00 93.69 195 PRO A C 1
ATOM 1533 O O . PRO A 1 195 ? -8.524 -13.837 -9.456 1.00 93.69 195 PRO A O 1
ATOM 1536 N N . PHE A 1 196 ? -6.505 -14.573 -8.809 1.00 95.88 196 PHE A N 1
ATOM 1537 C CA . PHE A 1 196 ? -5.759 -14.078 -9.969 1.00 95.88 196 PHE A CA 1
ATOM 1538 C C . PHE A 1 196 ? -5.852 -15.026 -11.175 1.00 95.88 196 PHE A C 1
ATOM 1540 O O . PHE A 1 196 ? -4.924 -15.775 -11.485 1.00 95.88 196 PHE A O 1
ATOM 1547 N N . ARG A 1 197 ? -7.015 -15.035 -11.838 1.00 96.12 197 ARG A N 1
ATOM 1548 C CA . ARG A 1 197 ? -7.328 -15.979 -12.926 1.00 96.12 197 ARG A CA 1
ATOM 1549 C C . ARG A 1 197 ? -6.389 -15.849 -14.124 1.00 96.12 197 ARG A C 1
ATOM 1551 O O . ARG A 1 197 ? -5.863 -16.861 -14.580 1.00 96.12 197 ARG A O 1
ATOM 1558 N N . ARG A 1 198 ? -6.180 -14.629 -14.627 1.00 96.00 198 ARG A N 1
ATOM 1559 C CA . ARG A 1 198 ? -5.355 -14.377 -15.820 1.00 96.00 198 ARG A CA 1
ATOM 1560 C C . ARG A 1 198 ? -3.888 -14.645 -15.516 1.00 96.00 198 ARG A C 1
ATOM 1562 O O . ARG A 1 198 ? -3.178 -15.215 -16.338 1.00 96.00 198 ARG A O 1
ATOM 1569 N N . PHE A 1 199 ? -3.444 -14.281 -14.317 1.00 92.75 199 PHE A N 1
ATOM 1570 C CA . PHE A 1 199 ? -2.081 -14.525 -13.860 1.00 92.75 199 PHE A CA 1
ATOM 1571 C C . PHE A 1 199 ? -1.770 -16.030 -13.772 1.00 92.75 199 PHE A C 1
ATOM 1573 O O . PHE A 1 199 ? -0.738 -16.482 -14.269 1.00 92.75 199 PHE A O 1
ATOM 1580 N N . VAL A 1 200 ? -2.702 -16.830 -13.234 1.00 94.62 200 VAL A N 1
ATOM 1581 C CA . VAL A 1 200 ? -2.602 -18.302 -13.204 1.00 94.62 200 VAL A CA 1
ATOM 1582 C C . VAL A 1 200 ? -2.637 -18.906 -14.610 1.00 94.62 200 VAL A C 1
ATOM 1584 O O . VAL A 1 200 ? -1.881 -19.831 -14.895 1.00 94.62 200 VAL A O 1
ATOM 1587 N N . GLU A 1 201 ? -3.475 -18.389 -15.506 1.00 95.75 201 GLU A N 1
ATOM 1588 C CA . GLU A 1 201 ? -3.538 -18.863 -16.891 1.00 95.75 201 GLU A CA 1
ATOM 1589 C C . GLU A 1 201 ? -2.207 -18.642 -17.626 1.00 95.75 201 GLU A C 1
ATOM 1591 O O . GLU A 1 201 ? -1.674 -19.566 -18.248 1.00 95.75 201 GLU A O 1
ATOM 1596 N N . LEU A 1 202 ? -1.622 -17.444 -17.501 1.00 95.19 202 LEU A N 1
ATOM 1597 C CA . LEU A 1 202 ? -0.309 -17.140 -18.073 1.00 95.19 202 LEU A CA 1
ATOM 1598 C C . LEU A 1 202 ? 0.780 -18.047 -17.497 1.00 95.19 202 LEU A C 1
ATOM 1600 O O . LEU A 1 202 ? 1.599 -18.565 -18.254 1.00 95.19 202 LEU A O 1
ATOM 1604 N N . ARG A 1 203 ? 0.749 -18.319 -16.188 1.00 95.12 203 ARG A N 1
ATOM 1605 C CA . ARG A 1 203 ? 1.650 -19.285 -15.546 1.00 95.12 203 ARG A CA 1
ATOM 1606 C C . ARG A 1 203 ? 1.581 -20.664 -16.210 1.00 95.12 203 ARG A C 1
ATOM 1608 O O . ARG A 1 203 ? 2.617 -21.235 -16.543 1.00 95.12 203 ARG A O 1
ATOM 1615 N N . SER A 1 204 ? 0.376 -21.200 -16.420 1.00 94.56 204 SER A N 1
ATOM 1616 C CA . SER A 1 204 ? 0.183 -22.517 -17.046 1.00 94.56 204 SER A CA 1
ATOM 1617 C C . SER A 1 204 ? 0.690 -22.560 -18.490 1.00 94.56 204 SER A C 1
ATOM 1619 O O . SER A 1 204 ? 1.252 -23.574 -18.916 1.00 94.56 204 SER A O 1
ATOM 1621 N N . ARG A 1 205 ? 0.546 -21.455 -19.233 1.00 94.25 205 ARG A N 1
ATOM 1622 C CA . ARG A 1 205 ? 1.097 -21.320 -20.590 1.00 94.25 205 ARG A CA 1
ATOM 1623 C C . ARG A 1 205 ? 2.626 -21.374 -20.584 1.00 94.25 205 ARG A C 1
ATOM 1625 O O . ARG A 1 205 ? 3.192 -22.148 -21.353 1.00 94.25 205 ARG A O 1
ATOM 1632 N N . VAL A 1 206 ? 3.281 -20.643 -19.676 1.00 93.31 206 VAL A N 1
ATOM 1633 C CA . VAL A 1 206 ? 4.751 -20.668 -19.544 1.00 93.31 206 VAL A CA 1
ATOM 1634 C C . VAL A 1 206 ? 5.253 -22.062 -19.162 1.00 93.31 206 VAL A C 1
ATOM 1636 O O . VAL A 1 206 ? 6.161 -22.582 -19.799 1.00 93.31 206 VAL A O 1
ATOM 1639 N N . GLN A 1 207 ? 4.617 -22.720 -18.188 1.00 92.75 207 GLN A N 1
ATOM 1640 C CA . GLN A 1 207 ? 5.006 -24.074 -17.774 1.00 92.75 207 GLN A CA 1
ATOM 1641 C C . GLN A 1 207 ? 4.883 -25.097 -18.912 1.00 92.75 207 GLN A C 1
ATOM 1643 O O . GLN A 1 207 ? 5.747 -25.957 -19.079 1.00 92.75 207 GLN A O 1
ATOM 1648 N N . THR A 1 208 ? 3.819 -25.002 -19.714 1.00 90.88 208 THR A N 1
ATOM 1649 C CA . THR A 1 208 ? 3.621 -25.890 -20.869 1.00 90.88 208 THR A CA 1
ATOM 1650 C C . THR A 1 208 ? 4.724 -25.690 -21.909 1.00 90.88 208 THR A C 1
ATOM 1652 O O . THR A 1 208 ? 5.246 -26.672 -22.439 1.00 90.88 208 THR A O 1
ATOM 1655 N N . ALA A 1 209 ? 5.126 -24.440 -22.157 1.00 86.94 209 ALA A N 1
ATOM 1656 C CA . ALA A 1 209 ? 6.242 -24.126 -23.043 1.00 86.94 209 ALA A CA 1
ATOM 1657 C C . ALA A 1 209 ? 7.577 -24.678 -22.501 1.00 86.94 209 ALA A C 1
ATOM 1659 O O . ALA A 1 209 ? 8.282 -25.378 -23.229 1.00 86.94 209 ALA A O 1
ATOM 1660 N N . ASP A 1 210 ? 7.883 -24.470 -21.215 1.00 85.06 210 ASP A N 1
ATOM 1661 C CA . ASP A 1 210 ? 9.128 -24.937 -20.577 1.00 85.06 210 ASP A CA 1
ATOM 1662 C C . ASP A 1 210 ? 9.298 -26.470 -20.653 1.00 85.06 210 ASP A C 1
ATOM 1664 O O . ASP A 1 210 ? 10.398 -26.991 -20.890 1.00 85.06 210 ASP A O 1
ATOM 1668 N N . HIS A 1 211 ? 8.201 -27.221 -20.501 1.00 85.06 211 HIS A N 1
ATOM 1669 C CA . HIS A 1 211 ? 8.216 -28.682 -20.611 1.00 85.06 211 HIS A CA 1
ATOM 1670 C C . HIS A 1 211 ? 8.489 -29.180 -22.035 1.00 85.06 211 HIS A C 1
ATOM 1672 O O . HIS A 1 211 ? 9.173 -30.195 -22.195 1.00 85.06 211 HIS A O 1
ATOM 1678 N N . LEU A 1 212 ? 8.008 -28.475 -23.065 1.00 81.62 212 LEU A N 1
ATOM 1679 C CA . LEU A 1 212 ? 8.260 -28.836 -24.464 1.00 81.62 212 LEU A CA 1
ATOM 1680 C C . LEU A 1 212 ? 9.736 -28.660 -24.846 1.00 81.62 212 LEU A C 1
ATOM 1682 O O . LEU A 1 212 ? 10.264 -29.463 -25.612 1.00 81.62 212 LEU A O 1
ATOM 1686 N N . PHE A 1 213 ? 10.424 -27.670 -24.271 1.00 72.25 213 PHE A N 1
ATOM 1687 C CA . PHE A 1 213 ? 11.843 -27.415 -24.543 1.00 72.25 213 PHE A CA 1
ATOM 1688 C C . PHE A 1 213 ? 12.810 -28.339 -23.786 1.00 72.25 213 PHE A C 1
ATOM 1690 O O . PHE A 1 213 ? 13.947 -28.524 -24.219 1.00 72.25 213 PHE A O 1
ATOM 1697 N N . SER A 1 214 ? 12.377 -28.959 -22.684 1.00 75.38 214 SER A N 1
ATOM 1698 C CA . SER A 1 214 ? 13.220 -29.864 -21.882 1.00 75.38 214 SER A CA 1
ATOM 1699 C C . SER A 1 214 ? 13.293 -31.301 -22.434 1.00 75.38 214 SER A C 1
ATOM 1701 O O . SER A 1 214 ? 14.106 -32.108 -21.976 1.00 75.38 214 SER A O 1
ATOM 1703 N N . GLY A 1 215 ? 12.461 -31.643 -23.425 1.00 70.75 215 GLY A N 1
ATOM 1704 C CA . GLY A 1 215 ? 12.460 -32.943 -24.096 1.00 70.75 215 GLY A CA 1
ATOM 1705 C C . GLY A 1 215 ? 13.463 -32.996 -25.251 1.00 70.75 215 GLY A C 1
ATOM 1706 O O . GLY A 1 215 ? 13.334 -32.271 -26.227 1.00 70.75 215 GLY A O 1
ATOM 1707 N N . ILE A 1 216 ? 14.455 -33.882 -25.146 1.00 62.38 216 ILE A N 1
ATOM 1708 C CA . ILE A 1 216 ? 15.526 -34.139 -26.124 1.00 62.38 216 ILE A CA 1
ATOM 1709 C C . ILE A 1 216 ? 14.954 -34.317 -27.545 1.00 62.38 216 ILE A C 1
ATOM 1711 O O . ILE A 1 216 ? 14.464 -35.388 -27.901 1.00 62.38 216 ILE A O 1
ATOM 1715 N N . GLY A 1 217 ? 15.042 -33.278 -28.374 1.00 56.53 217 GLY A N 1
ATOM 1716 C CA . GLY A 1 217 ? 14.599 -33.308 -29.764 1.00 56.53 217 GLY A CA 1
ATOM 1717 C C . GLY A 1 217 ? 15.027 -32.041 -30.495 1.00 56.53 217 GLY A C 1
ATOM 1718 O O . GLY A 1 217 ? 14.766 -30.932 -30.052 1.00 56.53 217 GLY A O 1
ATOM 1719 N N . THR A 1 218 ? 15.748 -32.219 -31.592 1.00 60.75 218 THR A N 1
ATOM 1720 C CA . THR A 1 218 ? 16.352 -31.191 -32.446 1.00 60.75 218 THR A CA 1
ATOM 1721 C C . THR A 1 218 ? 15.387 -30.034 -32.770 1.00 60.75 218 THR A C 1
ATOM 1723 O O . THR A 1 218 ? 14.257 -30.302 -33.178 1.00 60.75 218 THR A O 1
ATOM 1726 N N . PRO A 1 219 ? 15.814 -28.758 -32.665 1.00 53.66 219 PRO A N 1
ATOM 1727 C CA . PRO A 1 219 ? 14.960 -27.603 -32.934 1.00 53.66 219 PRO A CA 1
ATOM 1728 C C . PRO A 1 219 ? 14.642 -27.499 -34.430 1.00 53.66 219 PRO A C 1
ATOM 1730 O O . PRO A 1 219 ? 15.436 -26.999 -35.225 1.00 53.66 219 PRO A O 1
ATOM 1733 N N . THR A 1 220 ? 13.468 -27.970 -34.841 1.00 54.91 220 THR A N 1
ATOM 1734 C CA . THR A 1 220 ? 12.887 -27.610 -36.138 1.00 54.91 220 THR A CA 1
ATOM 1735 C C . THR A 1 220 ? 12.174 -26.264 -36.002 1.00 54.91 220 THR A C 1
ATOM 1737 O O . THR A 1 220 ? 11.025 -26.201 -35.575 1.00 54.91 220 THR A O 1
ATOM 1740 N N . SER A 1 221 ? 12.884 -25.187 -36.353 1.00 54.97 221 SER A N 1
ATOM 1741 C CA . SER A 1 221 ? 12.525 -23.759 -36.245 1.00 54.97 221 SER A CA 1
ATOM 1742 C C . SER A 1 221 ? 11.317 -23.285 -37.079 1.00 54.97 221 SER A C 1
ATOM 1744 O O . SER A 1 221 ? 11.441 -22.344 -37.857 1.00 54.97 221 SER A O 1
ATOM 1746 N N . THR A 1 222 ? 10.141 -23.903 -36.951 1.00 55.00 222 THR A N 1
ATOM 1747 C CA . THR A 1 222 ? 8.924 -23.444 -37.670 1.00 55.00 222 THR A CA 1
ATOM 1748 C C . THR A 1 222 ? 7.672 -23.332 -36.802 1.00 55.00 222 THR A C 1
ATOM 1750 O O . THR A 1 222 ? 6.569 -23.197 -37.323 1.00 55.00 222 THR A O 1
ATOM 1753 N N . THR A 1 223 ? 7.818 -23.328 -35.479 1.00 49.84 223 THR A N 1
ATOM 1754 C CA . THR A 1 223 ? 6.744 -22.928 -34.565 1.00 49.84 223 THR A CA 1
ATOM 1755 C C . THR A 1 223 ? 6.624 -21.406 -34.546 1.00 49.84 223 THR A C 1
ATOM 1757 O O . THR A 1 223 ? 7.606 -20.688 -34.369 1.00 49.84 223 THR A O 1
ATOM 1760 N N . HIS A 1 224 ? 5.411 -20.925 -34.810 1.00 55.41 224 HIS A N 1
ATOM 1761 C CA . HIS A 1 224 ? 5.070 -19.514 -34.935 1.00 55.41 224 HIS A CA 1
ATOM 1762 C C . HIS A 1 224 ? 5.464 -18.711 -33.674 1.00 55.41 224 HIS A C 1
ATOM 1764 O O . HIS A 1 224 ? 5.212 -19.181 -32.567 1.00 55.41 224 HIS A O 1
ATOM 1770 N N . PRO A 1 225 ? 6.018 -17.491 -33.813 1.00 57.31 225 PRO A N 1
ATOM 1771 C CA . PRO A 1 225 ? 6.409 -16.612 -32.699 1.00 57.31 225 PRO A CA 1
ATOM 1772 C C . PRO A 1 225 ? 5.230 -16.029 -31.886 1.00 57.31 225 PRO A C 1
ATOM 1774 O O . PRO A 1 225 ? 5.411 -15.066 -31.152 1.00 57.31 225 PRO A O 1
ATOM 1777 N N . GLU A 1 226 ? 4.018 -16.574 -32.008 1.00 58.09 226 GLU A N 1
ATOM 1778 C CA . GLU A 1 226 ? 2.787 -15.963 -31.480 1.00 58.09 226 GLU A CA 1
ATOM 1779 C C . GLU A 1 226 ? 2.445 -16.320 -30.022 1.00 58.09 226 GLU A C 1
ATOM 1781 O O . GLU A 1 226 ? 1.429 -15.848 -29.518 1.00 58.09 226 GLU A O 1
ATOM 1786 N N . GLU A 1 227 ? 3.259 -17.103 -29.305 1.00 73.31 227 GLU A N 1
ATOM 1787 C CA . GLU A 1 227 ? 2.840 -17.606 -27.983 1.00 73.31 227 GLU A CA 1
ATOM 1788 C C . GLU A 1 227 ? 3.829 -17.451 -26.825 1.00 73.31 227 GLU A C 1
ATOM 1790 O O . GLU A 1 227 ? 3.556 -17.941 -25.727 1.00 73.31 227 GLU A O 1
ATOM 1795 N N . ALA A 1 228 ? 4.932 -16.727 -27.016 1.00 88.38 228 ALA A N 1
ATOM 1796 C CA . ALA A 1 228 ? 5.807 -16.387 -25.900 1.00 88.38 228 ALA A CA 1
ATOM 1797 C C . ALA A 1 228 ? 5.091 -15.430 -24.928 1.00 88.38 228 ALA A C 1
ATOM 1799 O O . ALA A 1 228 ? 4.524 -14.412 -25.328 1.00 88.38 228 ALA A O 1
ATOM 1800 N N . VAL A 1 229 ? 5.094 -15.760 -23.635 1.00 95.06 229 VAL A N 1
ATOM 1801 C CA . VAL A 1 229 ? 4.498 -14.910 -22.596 1.00 95.06 229 VAL A CA 1
ATOM 1802 C C . VAL A 1 229 ? 5.503 -13.829 -22.210 1.00 95.06 229 VAL A C 1
ATOM 1804 O O . VAL A 1 229 ? 6.562 -14.112 -21.645 1.00 95.06 229 VAL A O 1
ATOM 1807 N N . THR A 1 230 ? 5.162 -12.584 -22.521 1.00 96.00 230 THR A N 1
ATOM 1808 C CA . THR A 1 230 ? 6.030 -11.423 -22.310 1.00 96.00 230 THR A CA 1
ATOM 1809 C C . THR A 1 230 ? 5.771 -10.737 -20.968 1.00 96.00 230 THR A C 1
ATOM 1811 O O . THR A 1 230 ? 4.700 -10.885 -20.366 1.00 96.00 230 THR A O 1
ATOM 1814 N N . TYR A 1 231 ? 6.734 -9.937 -20.495 1.00 96.31 231 TYR A N 1
ATOM 1815 C CA . TYR A 1 231 ? 6.565 -9.114 -19.287 1.00 96.31 231 TYR A CA 1
ATOM 1816 C C . TYR A 1 231 ? 5.360 -8.176 -19.391 1.00 96.31 231 TYR A C 1
ATOM 1818 O O . TYR A 1 231 ? 4.644 -7.999 -18.407 1.00 96.31 231 TYR A O 1
ATOM 1826 N N . SER A 1 232 ? 5.109 -7.606 -20.573 1.00 95.62 232 SER A N 1
ATOM 1827 C CA . SER A 1 232 ? 3.943 -6.752 -20.829 1.00 95.62 232 SER A CA 1
ATOM 1828 C C . SER A 1 232 ? 2.621 -7.478 -20.542 1.00 95.62 232 SER A C 1
ATOM 1830 O O . SER A 1 232 ? 1.785 -6.983 -19.779 1.00 95.62 232 SER A O 1
ATOM 1832 N N . ALA A 1 233 ? 2.468 -8.705 -21.055 1.00 96.06 233 ALA A N 1
ATOM 1833 C CA . ALA A 1 233 ? 1.271 -9.515 -20.836 1.00 96.06 233 ALA A CA 1
ATOM 1834 C C . ALA A 1 233 ? 1.061 -9.853 -19.350 1.00 96.06 233 ALA A C 1
ATOM 1836 O O . ALA A 1 233 ? -0.056 -9.746 -18.841 1.00 96.06 233 ALA A O 1
ATOM 1837 N N . VAL A 1 234 ? 2.138 -10.210 -18.641 1.00 96.94 234 VAL A N 1
ATOM 1838 C CA . VAL A 1 234 ? 2.094 -10.560 -17.212 1.00 96.94 234 VAL A CA 1
ATOM 1839 C C . VAL A 1 234 ? 1.746 -9.347 -16.344 1.00 96.94 234 VAL A C 1
ATOM 1841 O O . VAL A 1 234 ? 0.877 -9.449 -15.478 1.00 96.94 234 VAL A O 1
ATOM 1844 N N . ARG A 1 235 ? 2.352 -8.181 -16.606 1.00 96.81 235 ARG A N 1
ATOM 1845 C CA . ARG A 1 235 ? 2.045 -6.912 -15.915 1.00 96.81 235 ARG A CA 1
ATOM 1846 C C . ARG A 1 235 ? 0.581 -6.513 -16.091 1.00 96.81 235 ARG A C 1
ATOM 1848 O O . ARG A 1 235 ? -0.087 -6.174 -15.117 1.00 96.81 235 ARG A O 1
ATOM 1855 N N . MET A 1 236 ? 0.066 -6.601 -17.319 1.00 96.81 236 MET A N 1
ATOM 1856 C CA . MET A 1 236 ? -1.330 -6.286 -17.624 1.00 96.81 236 MET A CA 1
ATOM 1857 C C . MET A 1 236 ? -2.299 -7.250 -16.929 1.00 96.81 236 MET A C 1
ATOM 1859 O O . MET A 1 236 ? -3.282 -6.805 -16.337 1.00 96.81 236 MET A O 1
ATOM 1863 N N . ALA A 1 237 ? -2.015 -8.556 -16.961 1.00 97.31 237 ALA A N 1
ATOM 1864 C CA . ALA A 1 237 ? -2.826 -9.557 -16.273 1.00 97.31 237 ALA A CA 1
ATOM 1865 C C . ALA A 1 237 ? -2.845 -9.331 -14.755 1.00 97.31 237 ALA A C 1
ATOM 1867 O O . ALA A 1 237 ? -3.913 -9.354 -14.149 1.00 97.31 237 ALA A O 1
ATOM 1868 N N . MET A 1 238 ? -1.686 -9.041 -14.154 1.00 97.06 238 MET A N 1
ATOM 1869 C CA . MET A 1 238 ? -1.568 -8.729 -12.728 1.00 97.06 238 MET A CA 1
ATOM 1870 C C . MET A 1 238 ? -2.381 -7.487 -12.347 1.00 97.06 238 MET A C 1
ATOM 1872 O O . MET A 1 238 ? -3.108 -7.518 -11.357 1.00 97.06 238 MET A O 1
ATOM 1876 N N . LEU A 1 239 ? -2.294 -6.410 -13.136 1.00 97.19 239 LEU A N 1
ATOM 1877 C CA . LEU A 1 239 ? -3.053 -5.178 -12.910 1.00 97.19 239 LEU A CA 1
ATOM 1878 C C . LEU A 1 239 ? -4.569 -5.429 -12.957 1.00 97.19 239 LEU A C 1
ATOM 1880 O O . LEU A 1 239 ? -5.296 -4.990 -12.065 1.00 97.19 239 LEU A O 1
ATOM 1884 N N . GLN A 1 240 ? -5.041 -6.147 -13.982 1.00 97.06 240 GLN A N 1
ATOM 1885 C CA . GLN A 1 240 ? -6.458 -6.485 -14.151 1.00 97.06 240 GLN A CA 1
ATOM 1886 C C . GLN A 1 240 ? -6.968 -7.368 -13.013 1.00 97.06 240 GLN A C 1
ATOM 1888 O O . GLN A 1 240 ? -8.006 -7.076 -12.419 1.00 97.06 240 GLN A O 1
ATOM 1893 N N . ASP A 1 241 ? -6.223 -8.420 -12.679 1.00 97.56 241 ASP A N 1
ATOM 1894 C CA . ASP A 1 241 ? -6.638 -9.350 -11.640 1.00 97.56 241 ASP A CA 1
ATOM 1895 C C . ASP A 1 241 ? -6.592 -8.705 -10.244 1.00 97.56 241 ASP A C 1
ATOM 1897 O O . ASP A 1 241 ? -7.479 -8.964 -9.435 1.00 97.56 241 ASP A O 1
ATOM 1901 N N . LEU A 1 242 ? -5.618 -7.831 -9.948 1.00 97.25 242 LEU A N 1
ATOM 1902 C CA . LEU A 1 242 ? -5.597 -7.074 -8.688 1.00 97.25 242 LEU A CA 1
ATOM 1903 C C . LEU A 1 242 ? -6.772 -6.109 -8.580 1.00 97.25 242 LEU A C 1
ATOM 1905 O O . LEU A 1 242 ? -7.388 -6.020 -7.519 1.00 97.25 242 LEU A O 1
ATOM 1909 N N . PHE A 1 243 ? -7.113 -5.419 -9.668 1.00 96.94 243 PHE A N 1
ATOM 1910 C CA . PHE A 1 243 ? -8.265 -4.525 -9.698 1.00 96.94 243 PHE A CA 1
ATOM 1911 C C . PHE A 1 243 ? -9.571 -5.279 -9.399 1.00 96.94 243 PHE A C 1
ATOM 1913 O O . PHE A 1 243 ? -10.344 -4.860 -8.536 1.00 96.94 243 PHE A O 1
ATOM 1920 N N . GLU A 1 244 ? -9.792 -6.425 -10.050 1.00 96.31 244 GLU A N 1
ATOM 1921 C CA . GLU A 1 244 ? -10.962 -7.280 -9.810 1.00 96.31 244 GLU A CA 1
ATOM 1922 C C . GLU A 1 244 ? -10.956 -7.883 -8.394 1.00 96.31 244 GLU A C 1
ATOM 1924 O O . GLU A 1 244 ? -11.974 -7.846 -7.695 1.00 96.31 244 GLU A O 1
ATOM 1929 N N . ALA A 1 245 ? -9.806 -8.390 -7.933 1.00 96.56 245 ALA A N 1
ATOM 1930 C CA . ALA A 1 245 ? -9.658 -8.979 -6.606 1.00 96.56 245 ALA A CA 1
ATOM 1931 C C . ALA A 1 245 ? -9.963 -7.954 -5.509 1.00 96.56 245 ALA A C 1
ATOM 1933 O O . ALA A 1 245 ? -10.785 -8.221 -4.632 1.00 96.56 245 ALA A O 1
ATOM 1934 N N . PHE A 1 246 ? -9.384 -6.756 -5.589 1.00 96.69 246 PHE A N 1
ATOM 1935 C CA . PHE A 1 246 ? -9.593 -5.700 -4.602 1.00 96.69 246 PHE A CA 1
ATOM 1936 C C . PHE A 1 246 ? -11.056 -5.252 -4.536 1.00 96.69 246 PHE A C 1
ATOM 1938 O O . PHE A 1 246 ? -11.593 -5.091 -3.438 1.00 96.69 246 PHE A O 1
ATOM 1945 N N . GLN A 1 247 ? -11.738 -5.129 -5.678 1.00 94.31 247 GLN A N 1
ATOM 1946 C CA . GLN A 1 247 ? -13.176 -4.852 -5.690 1.00 94.31 247 GLN A CA 1
ATOM 1947 C C . GLN A 1 247 ? -13.980 -5.973 -5.027 1.00 94.31 247 GLN A C 1
ATOM 1949 O O . GLN A 1 247 ? -14.857 -5.697 -4.206 1.00 94.31 247 GLN A O 1
ATOM 1954 N N . SER A 1 248 ? -13.658 -7.236 -5.328 1.00 94.94 248 SER A N 1
ATOM 1955 C CA . SER A 1 248 ? -14.330 -8.396 -4.726 1.00 94.94 248 SER A CA 1
ATOM 1956 C C . SER A 1 248 ? -14.124 -8.483 -3.209 1.00 94.94 248 SER A C 1
ATOM 1958 O O . SER A 1 248 ? -14.998 -8.951 -2.483 1.00 94.94 248 SER A O 1
ATOM 1960 N N . TRP A 1 249 ? -12.990 -7.980 -2.719 1.00 95.50 249 TRP A N 1
ATOM 1961 C CA . TRP A 1 249 ? -12.656 -7.897 -1.299 1.00 95.50 249 TRP A CA 1
ATOM 1962 C C . TRP A 1 249 ? -13.295 -6.700 -0.589 1.00 95.50 249 TRP A C 1
ATOM 1964 O O . TRP A 1 249 ? -13.126 -6.563 0.623 1.00 95.50 249 TRP A O 1
ATOM 1974 N N . GLY A 1 250 ? -14.025 -5.848 -1.317 1.00 94.31 250 GLY A N 1
ATOM 1975 C CA . GLY A 1 250 ? -14.706 -4.671 -0.782 1.00 94.31 250 GLY A CA 1
ATOM 1976 C C . GLY A 1 250 ? -13.817 -3.434 -0.642 1.00 94.31 250 GLY A C 1
ATOM 1977 O O . GLY A 1 250 ? -14.193 -2.492 0.064 1.00 94.31 250 GLY A O 1
ATOM 1978 N N . PHE A 1 251 ? -12.652 -3.415 -1.295 1.00 95.50 251 PHE A N 1
ATOM 1979 C CA . PHE A 1 251 ? -11.779 -2.246 -1.328 1.00 95.50 251 PHE A CA 1
ATOM 1980 C C . PHE A 1 251 ? -12.298 -1.227 -2.347 1.00 95.50 251 PHE A C 1
ATOM 1982 O O . PHE A 1 251 ? -12.815 -1.559 -3.412 1.00 95.50 251 PHE A O 1
ATOM 1989 N N . THR A 1 252 ? -12.168 0.047 -2.002 1.00 93.44 252 THR A N 1
ATOM 1990 C CA . THR A 1 252 ? -12.431 1.183 -2.884 1.00 93.44 252 THR A CA 1
ATOM 1991 C C . THR A 1 252 ? -11.147 1.532 -3.619 1.00 93.44 252 THR A C 1
ATOM 1993 O O . THR A 1 252 ? -10.109 1.724 -2.988 1.00 93.44 252 THR A O 1
ATOM 1996 N N . LEU A 1 253 ? -11.219 1.630 -4.944 1.00 94.75 253 LEU A N 1
ATOM 1997 C CA . LEU A 1 253 ? -10.063 1.900 -5.793 1.00 94.75 253 LEU A CA 1
ATOM 1998 C C . LEU A 1 253 ? -10.204 3.239 -6.502 1.00 94.75 253 LEU A C 1
ATOM 2000 O O . LEU A 1 253 ? -11.293 3.607 -6.941 1.00 94.75 253 LEU A O 1
ATOM 2004 N N . CYS A 1 254 ? -9.083 3.929 -6.663 1.00 94.38 254 CYS A N 1
ATOM 2005 C CA . CYS A 1 254 ? -8.922 5.008 -7.626 1.00 94.38 254 CYS A CA 1
ATOM 2006 C C . CYS A 1 254 ? -7.670 4.723 -8.451 1.00 94.38 254 CYS A C 1
ATOM 2008 O O . CYS A 1 254 ? -6.647 4.340 -7.889 1.00 94.38 254 CYS A O 1
ATOM 2010 N N . VAL A 1 255 ? -7.761 4.877 -9.768 1.00 94.69 255 VAL A N 1
ATOM 2011 C CA . VAL A 1 255 ? -6.661 4.594 -10.692 1.00 94.69 255 VAL A CA 1
ATOM 2012 C C . VAL A 1 255 ? -6.427 5.820 -11.561 1.00 94.69 255 VAL A C 1
ATOM 2014 O O . VAL A 1 255 ? -7.389 6.382 -12.085 1.00 94.69 255 VAL A O 1
ATOM 2017 N N . PHE A 1 256 ? -5.172 6.234 -11.711 1.00 94.12 256 PHE A N 1
ATOM 2018 C CA . PHE A 1 256 ? -4.781 7.333 -12.592 1.00 94.12 256 PHE A CA 1
ATOM 2019 C C . PHE A 1 256 ? -3.402 7.090 -13.218 1.00 94.12 256 PHE A C 1
ATOM 2021 O O . PHE A 1 256 ? -2.605 6.319 -12.688 1.00 94.12 256 PHE A O 1
ATOM 2028 N N . SER A 1 257 ? -3.157 7.733 -14.360 1.00 94.56 257 SER A N 1
ATOM 2029 C CA . SER A 1 257 ? -1.875 7.712 -15.079 1.00 94.56 257 SER A CA 1
ATOM 2030 C C . SER A 1 257 ? -0.911 8.753 -14.497 1.00 94.56 257 SER A C 1
ATOM 2032 O O . SER A 1 257 ? -1.365 9.769 -13.954 1.00 94.56 257 SER A O 1
ATOM 2034 N N . SER A 1 258 ? 0.394 8.514 -14.612 1.00 92.81 258 SER A N 1
ATOM 2035 C CA . SER A 1 258 ? 1.428 9.531 -14.403 1.00 92.81 258 SER A CA 1
ATOM 2036 C C . SER A 1 258 ? 1.300 10.671 -15.420 1.00 92.81 258 SER A C 1
ATOM 2038 O O . SER A 1 258 ? 0.543 10.593 -16.387 1.00 92.81 258 SER A O 1
ATOM 2040 N N . VAL A 1 259 ? 2.007 11.780 -15.188 1.00 90.25 259 VAL A N 1
ATOM 2041 C CA . VAL A 1 259 ? 1.959 12.955 -16.082 1.00 90.25 259 VAL A CA 1
ATOM 2042 C C . VAL A 1 259 ? 2.635 12.672 -17.431 1.00 90.25 259 VAL A C 1
ATOM 2044 O O . VAL A 1 259 ? 2.284 13.280 -18.440 1.00 90.25 259 VAL A O 1
ATOM 2047 N N . ASP A 1 260 ? 3.597 11.762 -17.438 1.00 91.75 260 ASP A N 1
ATOM 2048 C CA . ASP A 1 260 ? 4.361 11.268 -18.580 1.00 91.75 260 ASP A CA 1
ATOM 2049 C C . ASP A 1 260 ? 3.800 9.976 -19.200 1.00 91.75 260 ASP A C 1
ATOM 2051 O O . ASP A 1 260 ? 4.362 9.487 -20.180 1.00 91.75 260 ASP A O 1
ATOM 2055 N N . ASP A 1 261 ? 2.661 9.478 -18.702 1.00 92.75 261 ASP A N 1
ATOM 2056 C CA . ASP A 1 261 ? 1.943 8.295 -19.203 1.00 92.75 261 ASP A CA 1
ATOM 2057 C C . ASP A 1 261 ? 2.763 6.988 -19.212 1.00 92.75 261 ASP A C 1
ATOM 2059 O O . ASP A 1 261 ? 2.487 6.061 -19.981 1.00 92.75 261 ASP A O 1
ATOM 2063 N N . ASP A 1 262 ? 3.762 6.891 -18.338 1.00 95.25 262 ASP A N 1
ATOM 2064 C CA . ASP A 1 262 ? 4.616 5.720 -18.149 1.00 95.25 262 ASP A CA 1
ATOM 2065 C C . ASP A 1 262 ? 4.380 5.008 -16.804 1.00 95.25 262 ASP A C 1
ATOM 2067 O O . ASP A 1 262 ? 4.978 3.972 -16.534 1.00 95.25 262 ASP A O 1
ATOM 2071 N N . GLU A 1 263 ? 3.477 5.472 -15.951 1.00 96.88 263 GLU A N 1
ATOM 2072 C CA . GLU A 1 263 ? 3.110 4.753 -14.734 1.00 96.88 263 GLU A CA 1
ATOM 2073 C C . GLU A 1 263 ? 1.604 4.825 -14.487 1.00 96.88 263 GLU A C 1
ATOM 2075 O O . GLU A 1 263 ? 0.914 5.771 -14.858 1.00 96.88 263 GLU A O 1
ATOM 2080 N N . ILE A 1 264 ? 1.067 3.791 -13.845 1.00 96.44 264 ILE A N 1
ATOM 2081 C CA . ILE A 1 264 ? -0.312 3.749 -13.365 1.00 96.44 264 ILE A CA 1
ATOM 2082 C C . ILE A 1 264 ? -0.286 3.644 -11.850 1.00 96.44 264 ILE A C 1
ATOM 2084 O O . ILE A 1 264 ? 0.189 2.658 -11.284 1.00 96.44 264 ILE A O 1
ATOM 2088 N N . PHE A 1 265 ? -0.888 4.627 -11.194 1.00 96.62 265 PHE A N 1
ATOM 2089 C CA . PHE A 1 265 ? -1.080 4.649 -9.755 1.00 96.62 265 PHE A CA 1
ATOM 2090 C C . PHE A 1 265 ? -2.448 4.068 -9.415 1.00 96.62 265 PHE A C 1
ATOM 2092 O O . PHE A 1 265 ? -3.486 4.606 -9.802 1.00 96.62 265 PHE A O 1
ATOM 2099 N N . MET A 1 266 ? -2.459 2.978 -8.652 1.00 97.06 266 MET A N 1
ATOM 2100 C CA . MET A 1 266 ? -3.659 2.395 -8.060 1.00 97.06 266 MET A CA 1
ATOM 2101 C C . MET A 1 266 ? -3.697 2.721 -6.568 1.00 97.06 266 MET A C 1
ATOM 2103 O O . MET A 1 266 ? -2.992 2.127 -5.752 1.00 97.06 266 MET A O 1
ATOM 2107 N N . CYS A 1 267 ? -4.556 3.663 -6.207 1.00 96.00 267 CYS A N 1
ATOM 2108 C CA . CYS A 1 267 ? -4.871 4.019 -4.835 1.00 96.00 267 CYS A CA 1
ATOM 2109 C C . CYS A 1 267 ? -5.919 3.063 -4.269 1.00 96.00 267 CYS A C 1
ATOM 2111 O O . CYS A 1 267 ? -7.041 2.988 -4.773 1.00 96.00 267 CYS A O 1
ATOM 2113 N N . VAL A 1 268 ? -5.565 2.376 -3.188 1.00 96.12 268 VAL A N 1
ATOM 2114 C CA . VAL A 1 268 ? -6.417 1.406 -2.504 1.00 96.12 268 VAL A CA 1
ATOM 2115 C C . VAL A 1 268 ? -6.865 1.992 -1.174 1.00 96.12 268 VAL A C 1
ATOM 2117 O O . VAL A 1 268 ? -6.048 2.489 -0.392 1.00 96.12 268 VAL A O 1
ATOM 2120 N N . LYS A 1 269 ? -8.176 1.933 -0.933 1.00 94.38 269 LYS A N 1
ATOM 2121 C CA . LYS A 1 269 ? -8.793 2.401 0.301 1.00 94.38 269 LYS A CA 1
ATOM 2122 C C . LYS A 1 269 ? -9.826 1.423 0.848 1.00 94.38 269 LYS A C 1
ATOM 2124 O O . LYS A 1 269 ? -10.669 0.944 0.094 1.00 94.38 269 LYS A O 1
ATOM 2129 N N . LEU A 1 270 ? -9.863 1.191 2.156 1.00 92.75 270 LEU A N 1
ATOM 2130 C CA . LEU A 1 270 ? -10.914 0.395 2.796 1.00 92.75 270 LEU A CA 1
ATOM 2131 C C . LEU A 1 270 ? -11.911 1.305 3.536 1.00 92.75 270 LEU A C 1
ATOM 2133 O O . LEU A 1 270 ? -11.664 1.753 4.649 1.00 92.75 270 LEU A O 1
ATOM 2137 N N . ARG A 1 271 ? -13.065 1.585 2.907 1.00 90.25 271 ARG A N 1
ATOM 2138 C CA . ARG A 1 271 ? -14.111 2.479 3.460 1.00 90.25 271 ARG A CA 1
ATOM 2139 C C . ARG A 1 271 ? -15.401 1.767 3.873 1.00 90.25 271 ARG A C 1
ATOM 2141 O O . ARG A 1 271 ? -16.182 2.306 4.653 1.00 90.25 271 ARG A O 1
ATOM 2148 N N . ASN A 1 272 ? -15.673 0.593 3.312 1.00 89.75 272 ASN A N 1
ATOM 2149 C CA . ASN A 1 272 ? -16.942 -0.095 3.515 1.00 89.75 272 ASN A CA 1
ATOM 2150 C C . ASN A 1 272 ? -17.018 -0.654 4.947 1.00 89.75 272 ASN A C 1
ATOM 2152 O O . ASN A 1 272 ? -16.368 -1.648 5.255 1.00 89.75 272 ASN A O 1
ATOM 2156 N N . VAL A 1 273 ? -17.808 -0.010 5.815 1.00 91.31 273 VAL A N 1
ATOM 2157 C CA . VAL A 1 273 ? -17.924 -0.357 7.243 1.00 91.31 273 VAL A CA 1
ATOM 2158 C C . VAL A 1 273 ? -18.286 -1.836 7.454 1.00 91.31 273 VAL A C 1
ATOM 2160 O O . VAL A 1 273 ? -17.540 -2.506 8.159 1.00 91.31 273 VAL A O 1
ATOM 2163 N N . PRO A 1 274 ? -19.328 -2.407 6.814 1.00 93.25 274 PRO A N 1
ATOM 2164 C CA . PRO A 1 274 ? -19.587 -3.850 6.864 1.00 93.25 274 PRO A CA 1
ATOM 2165 C C . PRO A 1 274 ? -18.374 -4.742 6.557 1.00 93.25 274 PRO A C 1
ATOM 2167 O O . PRO A 1 274 ? -18.157 -5.746 7.231 1.00 93.25 274 PRO A O 1
ATOM 2170 N N . VAL A 1 275 ? -17.566 -4.369 5.562 1.00 94.31 275 VAL A N 1
ATOM 2171 C CA . VAL A 1 275 ? -16.366 -5.123 5.168 1.00 94.31 275 VAL A CA 1
ATOM 2172 C C . VAL A 1 275 ? -15.258 -4.971 6.211 1.00 94.31 275 VAL A C 1
ATOM 2174 O O . VAL A 1 275 ? -14.616 -5.954 6.568 1.00 94.31 275 VAL A O 1
ATOM 2177 N N . ILE A 1 276 ? -15.071 -3.765 6.756 1.00 94.44 276 ILE A N 1
ATOM 2178 C CA . ILE A 1 276 ? -14.142 -3.515 7.867 1.00 94.44 276 ILE A CA 1
ATOM 2179 C C . ILE A 1 276 ? -14.507 -4.400 9.061 1.00 94.44 276 ILE A C 1
ATOM 2181 O O . ILE A 1 276 ? -13.651 -5.116 9.572 1.00 94.44 276 ILE A O 1
ATOM 2185 N N . ARG A 1 277 ? -15.784 -4.416 9.464 1.00 94.12 277 ARG A N 1
ATOM 2186 C CA . ARG A 1 277 ? -16.286 -5.255 10.566 1.00 94.12 277 ARG A CA 1
ATOM 2187 C C . ARG A 1 277 ? -15.999 -6.737 10.331 1.00 94.12 277 ARG A C 1
ATOM 2189 O O . ARG A 1 277 ? -15.541 -7.426 11.239 1.00 94.12 277 ARG A O 1
ATOM 2196 N N . HIS A 1 278 ? -16.221 -7.214 9.104 1.00 95.19 278 HIS A N 1
ATOM 2197 C CA . HIS A 1 278 ? -15.920 -8.593 8.724 1.00 95.19 278 HIS A CA 1
ATOM 2198 C C . HIS A 1 278 ? -14.437 -8.930 8.929 1.00 95.19 278 HIS A C 1
ATOM 2200 O O . HIS A 1 278 ? -14.123 -9.917 9.594 1.00 95.19 278 HIS A O 1
ATOM 2206 N N . TYR A 1 279 ? -13.528 -8.088 8.431 1.00 95.38 279 TYR A N 1
ATOM 2207 C CA . TYR A 1 279 ? -12.093 -8.323 8.583 1.00 95.38 279 TYR A CA 1
ATOM 2208 C C . TYR A 1 279 ? -11.606 -8.198 10.029 1.00 95.38 279 TYR A C 1
ATOM 2210 O O . TYR A 1 279 ? -10.789 -9.006 10.463 1.00 95.38 279 TYR A O 1
ATOM 2218 N N . LEU A 1 280 ? -12.116 -7.230 10.793 1.00 94.00 280 LEU A N 1
ATOM 2219 C CA . LEU A 1 280 ? -11.761 -7.073 12.206 1.00 94.00 280 LEU A CA 1
ATOM 2220 C C . LEU A 1 280 ? -12.178 -8.285 13.037 1.00 94.00 280 LEU A C 1
ATOM 2222 O O . LEU A 1 280 ? -11.408 -8.737 13.884 1.00 94.00 280 LEU A O 1
ATOM 2226 N N . SER A 1 281 ? -13.372 -8.821 12.767 1.00 94.19 281 SER A N 1
ATOM 2227 C CA . SER A 1 281 ? -13.868 -10.037 13.411 1.00 94.19 281 SER A CA 1
ATOM 2228 C C . SER A 1 281 ? -13.031 -11.254 13.016 1.00 94.19 281 SER A C 1
ATOM 2230 O O . SER A 1 281 ? -12.633 -12.028 13.883 1.00 94.19 281 SER A O 1
ATOM 2232 N N . GLN A 1 282 ? -12.698 -11.397 11.729 1.00 93.94 282 GLN A N 1
ATOM 2233 C CA . GLN A 1 282 ? -11.898 -12.520 11.240 1.00 93.94 282 GLN A CA 1
ATOM 2234 C C . GLN A 1 282 ? -10.480 -12.527 11.823 1.00 93.94 282 GLN A C 1
ATOM 2236 O O . GLN A 1 282 ? -9.991 -13.572 12.244 1.00 93.94 282 GLN A O 1
ATOM 2241 N N . ALA A 1 283 ? -9.816 -11.373 11.843 1.00 91.94 283 ALA A N 1
ATOM 2242 C CA . ALA A 1 283 ? -8.433 -11.260 12.290 1.00 91.94 283 ALA A CA 1
ATOM 2243 C C . ALA A 1 283 ? -8.294 -11.091 13.811 1.00 91.94 283 ALA A C 1
ATOM 2245 O O . ALA A 1 283 ? -7.175 -11.048 14.313 1.00 91.94 283 ALA A O 1
ATOM 2246 N N . SER A 1 284 ? -9.410 -11.013 14.552 1.00 91.38 284 SER A N 1
ATOM 2247 C CA . SER A 1 284 ? -9.408 -10.767 15.999 1.00 91.38 284 SER A CA 1
ATOM 2248 C C . SER A 1 284 ? -8.521 -9.570 16.358 1.00 91.38 284 SER A C 1
ATOM 2250 O O . SER A 1 284 ? -7.649 -9.667 17.215 1.00 91.38 284 SER A O 1
ATOM 2252 N N . PHE A 1 285 ? -8.691 -8.435 15.671 1.00 89.94 285 PHE A N 1
ATOM 2253 C CA . PHE A 1 285 ? -7.855 -7.260 15.934 1.00 89.94 285 PHE A CA 1
ATOM 2254 C C . PHE A 1 285 ? -8.201 -6.639 17.298 1.00 89.94 285 PHE A C 1
ATOM 2256 O O . PHE A 1 285 ? -9.384 -6.409 17.576 1.00 89.94 285 PHE A O 1
ATOM 2263 N N . PRO A 1 286 ? -7.202 -6.331 18.148 1.00 93.75 286 PRO A N 1
ATOM 2264 C CA . PRO A 1 286 ? -7.437 -5.613 19.390 1.00 93.75 286 PRO A CA 1
ATOM 2265 C C . PRO A 1 286 ? -7.714 -4.132 19.101 1.00 93.75 286 PRO A C 1
ATOM 2267 O O . PRO A 1 286 ? -6.923 -3.439 18.456 1.00 93.75 286 PRO A O 1
ATOM 2270 N N . LEU A 1 287 ? -8.842 -3.642 19.604 1.00 94.75 287 LEU A N 1
ATOM 2271 C CA . LEU A 1 287 ? -9.273 -2.254 19.520 1.00 94.75 287 LEU A CA 1
ATOM 2272 C C . LEU A 1 287 ? -9.300 -1.636 20.916 1.00 94.75 287 LEU A C 1
ATOM 2274 O O . LEU A 1 287 ? -9.734 -2.264 21.883 1.00 94.75 287 LEU A O 1
ATOM 2278 N N . GLN A 1 288 ? -8.834 -0.395 21.015 1.00 95.06 288 GLN A N 1
ATOM 2279 C CA . GLN A 1 288 ? -8.763 0.330 22.277 1.00 95.06 288 GLN A CA 1
ATOM 2280 C C . GLN A 1 288 ? -10.154 0.801 22.720 1.00 95.06 288 GLN A C 1
ATOM 2282 O O . GLN A 1 288 ? -10.890 1.405 21.935 1.00 95.06 288 GLN A O 1
ATOM 2287 N N . LEU A 1 289 ? -10.494 0.558 23.986 1.00 95.56 289 LEU A N 1
ATOM 2288 C CA . LEU A 1 289 ? -11.756 0.998 24.577 1.00 95.56 289 LEU A CA 1
ATOM 2289 C C . LEU A 1 289 ? -11.797 2.512 24.809 1.00 95.56 289 LEU A C 1
ATOM 2291 O O . LEU A 1 289 ? -10.768 3.154 25.038 1.00 95.56 289 LEU A O 1
ATOM 2295 N N . GLN A 1 290 ? -13.003 3.082 24.801 1.00 94.50 290 GLN A N 1
ATOM 2296 C CA . GLN A 1 290 ? -13.197 4.464 25.230 1.00 94.50 290 GLN A CA 1
ATOM 2297 C C . GLN A 1 290 ? -12.990 4.618 26.742 1.00 94.50 290 GLN A C 1
ATOM 2299 O O . GLN A 1 290 ? -13.490 3.787 27.507 1.00 94.50 290 GLN A O 1
ATOM 2304 N N . PRO A 1 291 ? -12.338 5.704 27.203 1.00 92.38 291 PRO A N 1
ATOM 2305 C CA . PRO A 1 291 ? -12.154 5.971 28.632 1.00 92.38 291 PRO A CA 1
ATOM 2306 C C . PRO A 1 291 ? -13.465 5.965 29.433 1.00 92.38 291 PRO A C 1
ATOM 2308 O O . PRO A 1 291 ? -13.506 5.471 30.561 1.00 92.38 291 PRO A O 1
ATOM 2311 N N . ASP A 1 292 ? -14.558 6.450 28.838 1.00 93.19 292 ASP A N 1
ATOM 2312 C CA . ASP A 1 292 ? -15.869 6.490 29.491 1.00 93.19 292 ASP A CA 1
ATOM 2313 C C . ASP A 1 292 ? -16.431 5.088 29.745 1.00 93.19 292 ASP A C 1
ATOM 2315 O O . ASP A 1 292 ? -16.972 4.815 30.820 1.00 93.19 292 ASP A O 1
ATOM 2319 N N . VAL A 1 293 ? -16.238 4.163 28.802 1.00 95.00 293 VAL A N 1
ATOM 2320 C CA . VAL A 1 293 ? -16.655 2.767 28.971 1.00 95.00 293 VAL A CA 1
ATOM 2321 C C . VAL A 1 293 ? -15.786 2.060 30.004 1.00 95.00 293 VAL A C 1
ATOM 2323 O O . VAL A 1 293 ? -16.311 1.345 30.854 1.00 95.00 293 VAL A O 1
ATOM 2326 N N . VAL A 1 294 ? -14.476 2.315 30.010 1.00 94.94 294 VAL A N 1
ATOM 2327 C CA . VAL A 1 294 ? -13.552 1.787 31.031 1.00 94.94 294 VAL A CA 1
ATOM 2328 C C . VAL A 1 294 ? -13.997 2.208 32.438 1.00 94.94 294 VAL A C 1
ATOM 2330 O O . VAL A 1 294 ? -14.048 1.382 33.353 1.00 94.94 294 VAL A O 1
ATOM 2333 N N . LYS A 1 295 ? -14.427 3.466 32.597 1.00 93.44 295 LYS A N 1
ATOM 2334 C CA . LYS A 1 295 ? -14.991 3.981 33.850 1.00 93.44 295 LYS A CA 1
ATOM 2335 C C . LYS A 1 295 ? -16.312 3.299 34.220 1.00 93.44 295 LYS A C 1
ATOM 2337 O O . LYS A 1 295 ? -16.496 2.939 35.384 1.00 93.44 295 LYS A O 1
ATOM 2342 N N . LYS A 1 296 ? -17.221 3.084 33.258 1.00 94.81 296 LYS A N 1
ATOM 2343 C CA . LYS A 1 296 ? -18.478 2.335 33.475 1.00 94.81 296 LYS A CA 1
ATOM 2344 C C . LYS A 1 296 ? -18.213 0.879 33.893 1.00 94.81 296 LYS A C 1
ATOM 2346 O O . LYS A 1 296 ? -18.922 0.353 34.749 1.00 94.81 296 LYS A O 1
ATOM 2351 N N . LEU A 1 297 ? -17.153 0.264 33.365 1.00 94.69 297 LEU A N 1
ATOM 2352 C CA . LEU A 1 297 ? -16.680 -1.075 33.738 1.00 94.69 297 LEU A CA 1
ATOM 2353 C C . LEU A 1 297 ? -15.977 -1.126 35.105 1.00 94.69 297 LEU A C 1
ATOM 2355 O O . LEU A 1 297 ? -15.628 -2.213 35.561 1.00 94.69 297 LEU A O 1
ATOM 2359 N N . LYS A 1 298 ? -15.800 0.021 35.779 1.00 94.31 298 LYS A N 1
ATOM 2360 C CA . LYS A 1 298 ? -15.108 0.151 37.073 1.00 94.31 298 LYS A CA 1
ATOM 2361 C C . LYS A 1 298 ? -13.663 -0.354 37.035 1.00 94.31 298 LYS A C 1
ATOM 2363 O O . LYS A 1 298 ? -13.159 -0.867 38.031 1.00 94.31 298 LYS A O 1
ATOM 2368 N N . ILE A 1 299 ? -13.002 -0.209 35.890 1.00 92.06 299 ILE A N 1
ATOM 2369 C CA . ILE A 1 299 ? -11.566 -0.448 35.778 1.00 92.06 299 ILE A CA 1
ATOM 2370 C C . ILE A 1 299 ? -10.875 0.834 36.247 1.00 92.06 299 ILE A C 1
ATOM 2372 O O . ILE A 1 299 ? -11.059 1.900 35.659 1.00 92.06 299 ILE A O 1
ATOM 2376 N N . GLU A 1 300 ? -10.117 0.744 37.336 1.00 88.44 300 GLU A N 1
ATOM 2377 C CA . GLU A 1 300 ? -9.373 1.877 37.885 1.00 88.44 300 GLU A CA 1
ATOM 2378 C C . GLU A 1 300 ? -8.186 2.204 36.966 1.00 88.44 300 GLU A C 1
ATOM 2380 O O . GLU A 1 300 ? -7.237 1.430 36.859 1.00 88.44 300 GLU A O 1
ATOM 2385 N N . GLN A 1 301 ? -8.258 3.342 36.271 1.00 88.25 301 GLN A N 1
ATOM 2386 C CA . GLN A 1 301 ? -7.150 3.915 35.506 1.00 88.25 301 GLN A CA 1
ATOM 2387 C C . GLN A 1 301 ? -6.983 5.384 35.885 1.00 88.25 301 GLN A C 1
ATOM 2389 O O . GLN A 1 301 ? -7.975 6.110 35.994 1.00 88.25 301 GLN A O 1
ATOM 2394 N N . ASP A 1 302 ? -5.739 5.822 36.081 1.00 87.31 302 ASP A N 1
ATOM 2395 C CA . ASP A 1 302 ? -5.430 7.233 36.294 1.00 87.31 302 ASP A CA 1
ATOM 2396 C C . ASP A 1 302 ? -5.419 7.960 34.936 1.00 87.31 302 ASP A C 1
ATOM 2398 O O . ASP A 1 302 ? -4.554 7.678 34.107 1.00 87.31 302 ASP A O 1
ATOM 2402 N N . PRO A 1 303 ? -6.356 8.891 34.669 1.00 81.69 303 PRO A N 1
ATOM 2403 C CA . PRO A 1 303 ? -6.401 9.609 33.398 1.00 81.69 303 PRO A CA 1
ATOM 2404 C C . PRO A 1 303 ? -5.260 10.624 33.240 1.00 81.69 303 PRO A C 1
ATOM 2406 O O . PRO A 1 303 ? -5.069 11.155 32.146 1.00 81.69 303 PRO A O 1
ATOM 2409 N N . THR A 1 304 ? -4.547 10.952 34.322 1.00 88.06 304 THR A N 1
ATOM 2410 C CA . THR A 1 304 ? -3.427 11.901 34.300 1.00 88.06 304 THR A CA 1
ATOM 2411 C C . THR A 1 304 ? -2.093 11.229 34.014 1.00 88.06 304 THR A C 1
ATOM 2413 O O . THR A 1 304 ? -1.161 11.909 33.580 1.00 88.06 304 THR A O 1
ATOM 2416 N N . ASP A 1 305 ? -2.010 9.912 34.204 1.00 89.31 305 ASP A N 1
ATOM 2417 C CA . ASP A 1 305 ? -0.810 9.146 33.912 1.00 89.31 305 ASP A CA 1
ATOM 2418 C C . ASP A 1 305 ? -0.748 8.803 32.411 1.00 89.31 305 ASP A C 1
ATOM 2420 O O . ASP A 1 305 ? -1.533 7.981 31.929 1.00 89.31 305 ASP A O 1
ATOM 2424 N N . PRO A 1 306 ? 0.197 9.378 31.643 1.00 83.38 306 PRO A N 1
ATOM 2425 C CA . PRO A 1 306 ? 0.357 9.053 30.228 1.00 83.38 306 PRO A CA 1
ATOM 2426 C C . PRO A 1 306 ? 0.764 7.590 29.986 1.00 83.38 306 PRO A C 1
ATOM 2428 O O . PRO A 1 306 ? 0.607 7.106 28.865 1.00 83.38 306 PRO A O 1
ATOM 2431 N N . ALA A 1 307 ? 1.274 6.8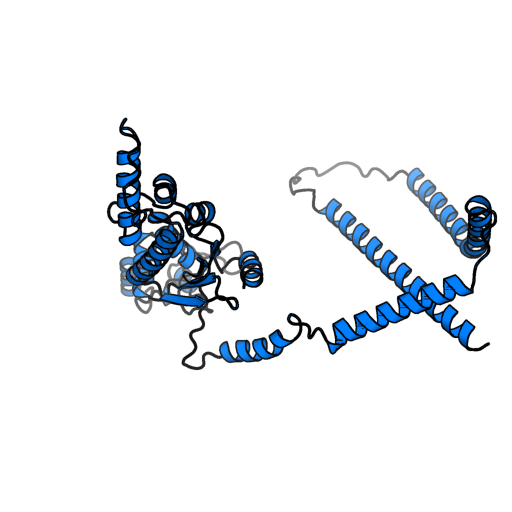78 30.999 1.00 87.38 307 ALA A N 1
ATOM 2432 C CA . ALA A 1 307 ? 1.558 5.449 30.904 1.00 87.38 307 ALA A CA 1
ATOM 2433 C C . ALA A 1 307 ? 0.282 4.583 30.990 1.00 87.38 307 ALA A C 1
ATOM 2435 O O . ALA A 1 307 ? 0.283 3.436 30.535 1.00 87.38 307 ALA A O 1
ATOM 2436 N N . CYS A 1 308 ? -0.826 5.125 31.505 1.00 87.06 308 CYS A N 1
ATOM 2437 C CA . CYS A 1 308 ? -2.103 4.428 31.633 1.00 87.06 308 CYS A CA 1
ATOM 2438 C C . CYS A 1 308 ? -2.962 4.580 30.368 1.00 87.06 308 CYS A C 1
ATOM 2440 O O . CYS A 1 308 ? -3.907 5.365 30.309 1.00 87.06 308 CYS A O 1
ATOM 2442 N N . SER A 1 309 ? -2.662 3.801 29.326 1.00 86.56 309 SER A N 1
ATOM 2443 C CA . SER A 1 309 ? -3.538 3.734 28.147 1.00 86.56 309 SER A CA 1
ATOM 2444 C C . SER A 1 309 ? -4.786 2.864 28.405 1.00 86.56 309 SER A C 1
ATOM 2446 O O . SER A 1 309 ? -4.686 1.850 29.107 1.00 86.56 309 SER A O 1
ATOM 2448 N N . PRO A 1 310 ? -5.963 3.203 27.839 1.00 89.94 310 PRO A N 1
ATOM 2449 C CA . PRO A 1 310 ? -7.136 2.338 27.920 1.00 89.94 310 PRO A CA 1
ATOM 2450 C C . PRO A 1 310 ? -6.849 0.924 27.401 1.00 89.94 310 PRO A C 1
ATOM 2452 O O . PRO A 1 310 ? -6.129 0.785 26.401 1.00 89.94 310 PRO A O 1
ATOM 2455 N N . PRO A 1 311 ? -7.409 -0.121 28.041 1.00 93.44 311 PRO A N 1
ATOM 2456 C CA . PRO A 1 311 ? -7.225 -1.495 27.605 1.00 93.44 311 PRO A CA 1
ATOM 2457 C C . PRO A 1 311 ? -7.769 -1.698 26.190 1.00 93.44 311 PRO A C 1
ATOM 2459 O O . PRO A 1 311 ? -8.694 -1.013 25.743 1.00 93.44 311 PRO A O 1
ATOM 2462 N N . SER A 1 312 ? -7.184 -2.666 25.489 1.00 95.06 312 SER A N 1
ATOM 2463 C CA . SER A 1 312 ? -7.652 -3.097 24.173 1.00 95.06 312 SER A CA 1
ATOM 2464 C C . SER A 1 312 ? -8.315 -4.463 24.271 1.00 95.06 312 SER A C 1
ATOM 2466 O O . SER A 1 312 ? -7.847 -5.325 25.014 1.00 95.06 312 SER A O 1
ATOM 2468 N N . ILE A 1 313 ? -9.393 -4.663 23.520 1.00 96.00 313 ILE A N 1
ATOM 2469 C CA . ILE A 1 313 ? -10.111 -5.938 23.436 1.00 96.00 313 ILE A CA 1
ATOM 2470 C C . ILE A 1 313 ? -10.342 -6.312 21.974 1.00 96.00 313 ILE A C 1
ATOM 2472 O O . ILE A 1 313 ? -10.378 -5.441 21.107 1.00 96.00 313 ILE A O 1
ATOM 2476 N N . HIS A 1 314 ? -10.500 -7.601 21.691 1.00 95.88 314 HIS A N 1
ATOM 2477 C CA . HIS A 1 314 ? -10.800 -8.061 20.338 1.00 95.88 314 HIS A CA 1
ATOM 2478 C C . HIS A 1 314 ? -12.193 -7.610 19.891 1.00 95.88 314 HIS A C 1
ATOM 2480 O O . HIS A 1 314 ? -13.129 -7.556 20.691 1.00 95.88 314 HIS A O 1
ATOM 2486 N N . TYR A 1 315 ? -12.322 -7.306 18.603 1.00 95.44 315 TYR A N 1
ATOM 2487 C CA . TYR A 1 315 ? -13.608 -6.971 18.004 1.00 95.44 315 TYR A CA 1
ATOM 2488 C C . TYR A 1 315 ? -14.538 -8.199 17.951 1.00 95.44 315 TYR A C 1
ATOM 2490 O O . TYR A 1 315 ? -14.262 -9.162 17.236 1.00 95.44 315 TYR A O 1
ATOM 2498 N N . ASP A 1 316 ? -15.658 -8.147 18.678 1.00 96.00 316 ASP A N 1
ATOM 2499 C CA . ASP A 1 316 ? -16.731 -9.152 18.651 1.00 96.00 316 ASP A CA 1
ATOM 2500 C C . ASP A 1 316 ? -18.095 -8.466 18.788 1.00 96.00 316 ASP A C 1
ATOM 2502 O O . ASP A 1 316 ? -18.401 -7.888 19.828 1.00 96.00 316 ASP A O 1
ATOM 2506 N N . MET A 1 317 ? -18.937 -8.564 17.757 1.00 94.06 317 MET A N 1
ATOM 2507 C CA . MET A 1 317 ? -20.273 -7.956 17.754 1.00 94.06 317 MET A CA 1
ATOM 2508 C C . MET A 1 317 ? -21.183 -8.495 18.860 1.00 94.06 317 MET A C 1
ATOM 2510 O O . MET A 1 317 ? -21.914 -7.720 19.473 1.00 94.06 317 MET A O 1
ATOM 2514 N N . ASN A 1 318 ? -21.095 -9.789 19.186 1.00 95.81 318 ASN A N 1
ATOM 2515 C CA . ASN A 1 318 ? -21.931 -10.371 20.242 1.00 95.81 318 ASN A CA 1
ATOM 2516 C C . ASN A 1 318 ? -21.579 -9.782 21.61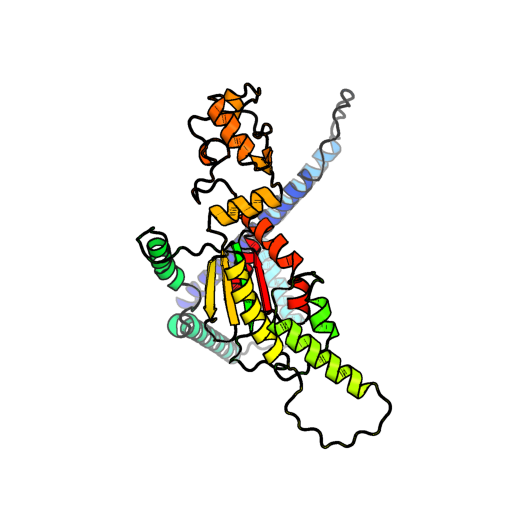1 1.00 95.81 318 ASN A C 1
ATOM 2518 O O . ASN A 1 318 ? -22.427 -9.678 22.497 1.00 95.81 318 ASN A O 1
ATOM 2522 N N . PHE A 1 319 ? -20.312 -9.412 21.803 1.00 95.31 319 PHE A N 1
ATOM 2523 C CA . PHE A 1 319 ? -19.865 -8.761 23.023 1.00 95.31 319 PHE A CA 1
ATOM 2524 C C . PHE A 1 319 ? -20.457 -7.351 23.148 1.00 95.31 319 PHE A C 1
ATOM 2526 O O . PHE A 1 319 ? -20.946 -6.998 24.219 1.00 95.31 319 PHE A O 1
ATOM 2533 N N . ILE A 1 320 ? -20.490 -6.583 22.054 1.00 96.12 320 ILE A N 1
ATOM 2534 C CA . ILE A 1 320 ? -21.082 -5.233 22.013 1.00 96.12 320 ILE A CA 1
ATOM 2535 C C . ILE A 1 320 ? -22.577 -5.289 22.339 1.00 96.12 320 ILE A C 1
ATOM 2537 O O . ILE A 1 320 ? -23.050 -4.541 23.195 1.00 96.12 320 ILE A O 1
ATOM 2541 N N . GLU A 1 321 ? -23.306 -6.220 21.722 1.00 97.19 321 GLU A N 1
ATOM 2542 C CA . GLU A 1 321 ? -24.737 -6.423 21.973 1.00 97.19 321 GLU A CA 1
ATOM 2543 C C . GLU A 1 321 ? -25.009 -6.763 23.442 1.00 97.19 321 GLU A C 1
ATOM 2545 O O . GLU A 1 321 ? -25.850 -6.133 24.082 1.00 97.19 321 GLU A O 1
ATOM 2550 N N . ARG A 1 322 ? -24.227 -7.677 24.029 1.00 97.50 322 ARG A N 1
ATOM 2551 C CA . ARG A 1 322 ? -24.353 -8.024 25.453 1.00 97.50 322 ARG A CA 1
ATOM 2552 C C . ARG A 1 322 ? -24.053 -6.843 26.370 1.00 97.50 322 ARG A C 1
ATOM 2554 O O . ARG A 1 322 ? -24.720 -6.695 27.392 1.00 97.50 322 ARG A O 1
ATOM 2561 N N . LEU A 1 323 ? -23.067 -6.006 26.050 1.00 96.62 323 LEU A N 1
ATOM 2562 C CA . LEU A 1 323 ? -22.782 -4.808 26.845 1.00 96.62 323 LEU A CA 1
ATOM 2563 C C . LEU A 1 323 ? -23.941 -3.803 26.800 1.00 96.62 323 LEU A C 1
ATOM 2565 O O . LEU A 1 323 ? -24.247 -3.189 27.826 1.00 96.62 323 LEU A O 1
ATOM 2569 N N . ALA A 1 324 ? -24.607 -3.667 25.651 1.00 97.50 324 ALA A N 1
ATOM 2570 C CA . ALA A 1 324 ? -25.808 -2.848 25.518 1.00 97.50 324 ALA A CA 1
ATOM 2571 C C . ALA A 1 324 ? -26.994 -3.439 26.307 1.00 97.50 324 ALA A C 1
ATOM 2573 O O . ALA A 1 324 ? -27.669 -2.715 27.035 1.00 97.50 324 ALA A O 1
ATOM 2574 N N . GLU A 1 325 ? -27.202 -4.761 26.269 1.00 97.62 325 GLU A N 1
ATOM 2575 C CA . GLU A 1 325 ? -28.242 -5.447 27.060 1.00 97.62 325 GLU A CA 1
ATOM 2576 C C . GLU A 1 325 ? -28.079 -5.245 28.576 1.00 97.62 325 GLU A C 1
ATOM 2578 O O . GLU A 1 325 ? -29.066 -5.160 29.307 1.00 97.62 325 GLU A O 1
ATOM 2583 N N . HIS A 1 326 ? -26.837 -5.139 29.057 1.00 97.19 326 HIS A N 1
ATOM 2584 C CA . HIS A 1 326 ? -26.530 -4.890 30.470 1.00 97.19 326 HIS A CA 1
ATOM 2585 C C . HIS A 1 326 ? -26.538 -3.397 30.844 1.00 97.19 326 HIS A C 1
ATOM 2587 O O . HIS A 1 326 ? -26.238 -3.056 31.991 1.00 97.19 326 HIS A O 1
ATOM 2593 N N . GLY A 1 327 ? -26.868 -2.501 29.906 1.00 96.38 327 GLY A N 1
ATOM 2594 C CA . GLY A 1 327 ? -26.915 -1.054 30.131 1.00 96.38 327 GLY A CA 1
ATOM 2595 C C . GLY A 1 327 ? -25.545 -0.415 30.374 1.00 96.38 327 GLY A C 1
ATOM 2596 O O . GLY A 1 327 ? -25.460 0.639 31.005 1.00 96.38 327 GLY A O 1
ATOM 2597 N N . ILE A 1 328 ? -24.461 -1.062 29.929 1.00 96.50 328 ILE A N 1
ATOM 2598 C CA . ILE A 1 328 ? -23.114 -0.474 29.958 1.00 96.50 328 ILE A CA 1
ATOM 2599 C C . ILE A 1 328 ? -22.969 0.497 28.782 1.00 96.50 328 ILE A C 1
ATOM 2601 O O . ILE A 1 328 ? -22.475 1.614 28.955 1.00 96.50 328 ILE A O 1
ATOM 2605 N N . LEU A 1 329 ? -23.432 0.086 27.605 1.00 96.94 329 LEU A N 1
ATOM 2606 C CA . LEU A 1 329 ? -23.567 0.947 26.431 1.00 96.94 329 LEU A CA 1
ATOM 2607 C C . LEU A 1 329 ? -25.014 1.424 26.315 1.00 96.94 329 LEU A C 1
ATOM 2609 O O . LEU A 1 329 ? -25.931 0.710 26.727 1.00 96.94 329 LEU A O 1
ATOM 2613 N N . ASP A 1 330 ? -25.208 2.623 25.774 1.00 96.25 330 ASP A N 1
ATOM 2614 C CA . ASP A 1 330 ? -26.544 3.197 25.616 1.00 96.25 330 ASP A CA 1
ATOM 2615 C C . ASP A 1 330 ? -27.216 2.598 24.367 1.00 96.25 330 ASP A C 1
ATOM 2617 O O . ASP A 1 330 ? -28.424 2.345 24.356 1.00 96.25 330 ASP A O 1
ATOM 2621 N N . CYS A 1 331 ? -26.418 2.286 23.339 1.00 94.88 331 CYS A N 1
ATOM 2622 C CA . CYS A 1 331 ? -26.822 1.470 22.200 1.00 94.88 331 CYS A CA 1
ATOM 2623 C C . CYS A 1 331 ? -25.721 0.481 21.774 1.00 94.88 331 CYS A C 1
ATOM 2625 O O . CYS A 1 331 ? -24.563 0.599 22.168 1.00 94.88 331 CYS A O 1
ATOM 2627 N N . ALA A 1 332 ? -26.075 -0.525 20.967 1.00 95.25 332 ALA A N 1
ATOM 2628 C CA . ALA A 1 332 ? -25.118 -1.488 20.408 1.00 95.25 332 ALA A CA 1
ATOM 2629 C C . ALA A 1 332 ? -24.316 -0.882 19.233 1.00 95.25 332 ALA A C 1
ATOM 2631 O O . ALA A 1 332 ? -24.252 -1.464 18.150 1.00 95.25 332 ALA A O 1
ATOM 2632 N N . ASP A 1 333 ? -23.757 0.314 19.436 1.00 93.81 333 ASP A N 1
ATOM 2633 C CA . ASP A 1 333 ? -22.905 1.015 18.477 1.00 93.81 333 ASP A CA 1
ATOM 2634 C C . ASP A 1 333 ? -21.429 0.860 18.854 1.00 93.81 333 ASP A C 1
ATOM 2636 O O . ASP A 1 333 ? -21.015 1.038 20.002 1.00 93.81 333 ASP A O 1
ATOM 2640 N N . GLU A 1 334 ? -20.596 0.544 17.868 1.00 94.44 334 GLU A N 1
ATOM 2641 C CA . GLU A 1 334 ? -19.163 0.341 18.092 1.00 94.44 334 GLU A CA 1
ATOM 2642 C C . GLU A 1 334 ? -18.445 1.658 18.366 1.00 94.44 334 GLU A C 1
ATOM 2644 O O . GLU A 1 334 ? -17.417 1.672 19.046 1.00 94.44 334 GLU A O 1
ATOM 2649 N N . GLY A 1 335 ? -19.021 2.758 17.870 1.00 92.94 335 GLY A N 1
ATOM 2650 C CA . GLY A 1 335 ? -18.578 4.116 18.141 1.00 92.94 335 GLY A CA 1
ATOM 2651 C C . GLY A 1 335 ? -18.734 4.540 19.601 1.00 92.94 335 GLY A C 1
ATOM 2652 O O . GLY A 1 335 ? -18.086 5.508 19.982 1.00 92.94 335 GLY A O 1
ATOM 2653 N N . GLU A 1 336 ? -19.522 3.835 20.423 1.00 94.25 336 GLU A N 1
ATOM 2654 C CA . GLU A 1 336 ? -19.575 4.046 21.880 1.00 94.25 336 GLU A CA 1
ATOM 2655 C C . GLU A 1 336 ? -18.527 3.207 22.623 1.00 94.25 336 GLU A C 1
ATOM 2657 O O . GLU A 1 336 ? -17.944 3.660 23.608 1.00 94.25 336 GLU A O 1
ATOM 2662 N N . LEU A 1 337 ? -18.263 1.982 22.155 1.00 96.00 337 LEU A N 1
ATOM 2663 C CA . LEU A 1 337 ? -17.350 1.059 22.831 1.00 96.00 337 LEU A CA 1
ATOM 2664 C C . LEU A 1 337 ? -15.878 1.388 22.572 1.00 96.00 337 LEU A C 1
ATOM 2666 O O . LEU A 1 337 ? -15.061 1.422 23.499 1.00 96.00 337 LEU A O 1
ATOM 2670 N N . PHE A 1 338 ? -15.531 1.598 21.305 1.00 96.44 338 PHE A N 1
ATOM 2671 C CA . PHE A 1 338 ? -14.154 1.748 20.855 1.00 96.44 338 PHE A CA 1
ATOM 2672 C C . PHE A 1 338 ? -13.796 3.207 20.623 1.00 96.44 338 PHE A C 1
ATOM 2674 O O . PHE A 1 338 ? -14.636 4.032 20.264 1.00 96.44 338 PHE A O 1
ATOM 2681 N N . LYS A 1 339 ? -12.522 3.541 20.823 1.00 93.75 339 LYS A N 1
ATOM 2682 C CA . LYS A 1 339 ? -12.007 4.887 20.577 1.00 93.75 339 LYS A CA 1
ATOM 2683 C C . LYS A 1 339 ? -12.219 5.282 19.114 1.00 93.75 339 LYS A C 1
ATOM 2685 O O . LYS A 1 339 ? -11.598 4.724 18.213 1.00 93.75 339 LYS A O 1
ATOM 2690 N N . THR A 1 340 ? -13.058 6.291 18.896 1.00 90.50 340 THR A N 1
ATOM 2691 C CA . THR A 1 340 ? -13.274 6.869 17.568 1.00 90.50 340 THR A CA 1
ATOM 2692 C C . THR A 1 340 ? -12.144 7.834 17.226 1.00 90.50 340 THR A C 1
ATOM 2694 O O . THR A 1 340 ? -11.787 8.702 18.026 1.00 90.50 340 THR A O 1
ATOM 2697 N N . PHE A 1 341 ? -11.572 7.695 16.032 1.00 84.38 341 PHE A N 1
ATOM 2698 C CA . PHE A 1 341 ? -10.565 8.619 15.524 1.00 84.38 341 PHE A CA 1
ATOM 2699 C C . PHE A 1 341 ? -11.274 9.774 14.807 1.00 84.38 341 PHE A C 1
ATOM 2701 O O . PHE A 1 341 ? -12.015 9.569 13.842 1.00 84.38 341 PHE A O 1
ATOM 2708 N N . THR A 1 342 ? -11.062 10.995 15.307 1.00 70.38 342 THR A N 1
ATOM 2709 C CA . THR A 1 342 ? -11.770 12.220 14.887 1.00 70.38 342 THR A CA 1
ATOM 2710 C C . THR A 1 342 ? -11.669 12.503 13.395 1.00 70.38 342 THR A C 1
ATOM 2712 O O . THR A 1 342 ? -12.588 13.068 12.813 1.00 70.38 342 THR A O 1
ATOM 2715 N N . ASP A 1 343 ? -10.572 12.080 12.776 1.00 68.25 343 ASP A N 1
ATOM 2716 C CA . ASP A 1 343 ? -10.227 12.468 11.411 1.00 68.25 343 ASP A CA 1
ATOM 2717 C C . ASP A 1 343 ? -11.014 11.665 10.368 1.00 68.25 343 ASP A C 1
ATOM 2719 O O . ASP A 1 343 ? -11.218 12.118 9.243 1.00 68.25 343 ASP A O 1
ATOM 2723 N N . THR A 1 344 ? -11.481 10.470 10.735 1.00 66.62 344 THR A N 1
ATOM 2724 C CA . THR A 1 344 ? -12.180 9.554 9.824 1.00 66.62 344 THR A CA 1
ATOM 2725 C C . THR A 1 344 ? -13.623 9.298 10.232 1.00 66.62 344 THR A C 1
ATOM 2727 O O . THR A 1 344 ? -14.405 8.820 9.410 1.00 66.62 344 THR A O 1
ATOM 2730 N N . GLY A 1 345 ? -13.983 9.588 11.489 1.00 77.88 345 GLY A N 1
ATOM 2731 C CA . GLY A 1 345 ? -15.260 9.166 12.062 1.00 77.88 345 GLY A CA 1
ATOM 2732 C C . GLY A 1 345 ? -15.388 7.642 12.141 1.00 77.88 345 GLY A C 1
ATOM 2733 O O . GLY A 1 345 ? -16.496 7.124 12.231 1.00 77.88 345 GLY A O 1
ATOM 2734 N N . THR A 1 346 ? -14.267 6.918 12.065 1.00 84.31 346 THR A N 1
ATOM 2735 C CA . THR A 1 346 ? -14.224 5.461 12.204 1.00 84.31 346 THR A CA 1
ATOM 2736 C C . THR A 1 346 ? -13.517 5.088 13.502 1.00 84.31 346 THR A C 1
ATOM 2738 O O . THR A 1 346 ? -12.641 5.805 13.990 1.00 84.31 346 THR A O 1
ATOM 2741 N N . PHE A 1 347 ? -13.894 3.947 14.072 1.00 89.88 347 PHE A N 1
ATOM 2742 C CA . PHE A 1 347 ? -13.286 3.396 15.286 1.00 89.88 347 PHE A CA 1
ATOM 2743 C C . PHE A 1 347 ? -11.979 2.629 15.016 1.00 89.88 347 PHE A C 1
ATOM 2745 O O . PHE A 1 347 ? -11.438 1.972 15.903 1.00 89.88 347 PHE A O 1
ATOM 2752 N N . VAL A 1 348 ? -11.467 2.700 13.784 1.00 91.50 348 VAL A N 1
ATOM 2753 C CA . VAL A 1 348 ? -10.267 1.992 13.338 1.00 91.50 348 VAL A CA 1
ATOM 2754 C C . VAL A 1 348 ? -9.250 3.012 12.859 1.00 91.50 348 VAL A C 1
ATOM 2756 O O . VAL A 1 348 ? -9.561 3.903 12.071 1.00 91.50 348 VAL A O 1
ATOM 2759 N N . ASN A 1 349 ? -8.013 2.880 13.323 1.00 89.50 349 ASN A N 1
ATOM 2760 C CA . ASN A 1 349 ? -6.921 3.709 12.832 1.00 89.50 349 ASN A CA 1
ATOM 2761 C C . ASN A 1 349 ? -6.563 3.302 11.389 1.00 89.50 349 ASN A C 1
ATOM 2763 O O . ASN A 1 349 ? -6.515 2.112 11.074 1.00 89.50 349 ASN A O 1
ATOM 2767 N N . SER A 1 350 ? -6.219 4.265 10.532 1.00 87.94 350 SER A N 1
ATOM 2768 C CA . SER A 1 350 ? -5.675 4.031 9.187 1.00 87.94 350 SER A CA 1
ATOM 2769 C C . SER A 1 350 ? -4.534 3.004 9.158 1.00 87.94 350 SER A C 1
ATOM 2771 O O . S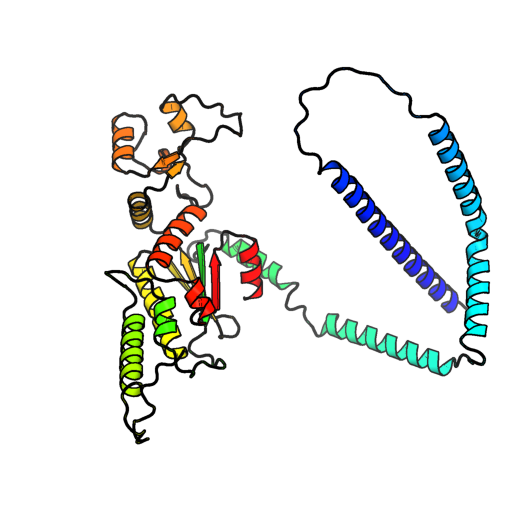ER A 1 350 ? -4.441 2.220 8.220 1.00 87.94 350 SER A O 1
ATOM 2773 N N . TRP A 1 351 ? -3.686 2.953 10.193 1.00 89.62 351 TRP A N 1
ATOM 2774 C CA . TRP A 1 351 ? -2.632 1.933 10.295 1.00 89.62 351 TRP A CA 1
ATOM 2775 C C . TRP A 1 351 ? -3.187 0.508 10.462 1.00 89.62 351 TRP A C 1
ATOM 2777 O O . TRP A 1 351 ? -2.698 -0.428 9.837 1.00 89.62 351 TRP A O 1
ATOM 2787 N N . GLN A 1 352 ? -4.243 0.334 1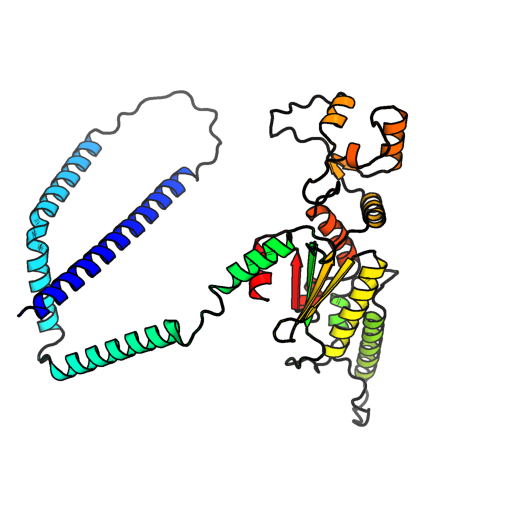1.261 1.00 90.62 352 GLN A N 1
ATOM 2788 C CA . GLN A 1 352 ? -4.894 -0.969 11.435 1.00 90.62 352 GLN A CA 1
ATOM 2789 C C . GLN A 1 352 ? -5.612 -1.398 10.149 1.00 90.62 352 GLN A C 1
ATOM 2791 O O . GLN A 1 352 ? -5.523 -2.561 9.763 1.00 90.62 352 GLN A O 1
ATOM 2796 N N . LEU A 1 353 ? -6.270 -0.457 9.458 1.00 92.06 353 LEU A N 1
ATOM 2797 C CA . LEU A 1 353 ? -6.866 -0.712 8.142 1.00 92.06 353 LEU A CA 1
ATOM 2798 C C . LEU A 1 353 ? -5.811 -1.154 7.129 1.00 92.06 353 LEU A C 1
ATOM 2800 O O . LEU A 1 353 ? -6.042 -2.100 6.377 1.00 92.06 353 LEU A O 1
ATOM 2804 N N . LEU A 1 354 ? -4.636 -0.520 7.145 1.00 93.88 354 LEU A N 1
ATOM 2805 C CA . LEU A 1 354 ? -3.542 -0.948 6.292 1.00 93.88 354 LEU A CA 1
ATOM 2806 C C . LEU A 1 354 ? -3.085 -2.368 6.621 1.00 93.88 354 LEU A C 1
ATOM 2808 O O . LEU A 1 354 ? -2.874 -3.123 5.685 1.00 93.88 354 LEU A O 1
ATOM 2812 N N . ASN A 1 355 ? -2.943 -2.751 7.891 1.00 93.44 355 ASN A N 1
ATOM 2813 C CA . ASN A 1 355 ? -2.540 -4.121 8.229 1.00 93.44 355 ASN A CA 1
ATOM 2814 C C . ASN A 1 355 ? -3.563 -5.149 7.742 1.00 93.44 355 ASN A C 1
ATOM 2816 O O . ASN A 1 355 ? -3.181 -6.142 7.140 1.00 93.44 355 ASN A O 1
ATOM 2820 N N . VAL A 1 356 ? -4.861 -4.873 7.909 1.00 93.81 356 VAL A N 1
ATOM 2821 C CA . VAL A 1 356 ? -5.934 -5.711 7.348 1.00 93.81 356 VAL A CA 1
ATOM 2822 C C . VAL A 1 356 ? -5.772 -5.867 5.833 1.00 93.81 356 VAL A C 1
ATOM 2824 O O . VAL A 1 356 ? -5.838 -6.976 5.301 1.00 93.81 356 VAL A O 1
ATOM 2827 N N . MET A 1 357 ? -5.557 -4.755 5.125 1.00 95.12 357 MET A N 1
ATOM 2828 C CA . MET A 1 357 ? -5.337 -4.773 3.679 1.00 95.12 357 MET A CA 1
ATOM 2829 C C . MET A 1 357 ? -4.061 -5.532 3.314 1.00 95.12 357 MET A C 1
ATOM 2831 O O . MET A 1 357 ? -4.070 -6.334 2.385 1.00 95.12 357 MET A O 1
ATOM 2835 N N . TRP A 1 358 ? -2.976 -5.292 4.043 1.00 95.38 358 TRP A N 1
ATOM 2836 C CA . TRP A 1 358 ? -1.672 -5.890 3.817 1.00 95.38 358 TRP A CA 1
ATOM 2837 C C . TRP A 1 358 ? -1.715 -7.400 4.014 1.00 95.38 358 TRP A C 1
ATOM 2839 O O . TRP A 1 358 ? -1.288 -8.125 3.124 1.00 95.38 358 TRP A O 1
ATOM 2849 N N . ASP A 1 359 ? -2.312 -7.889 5.099 1.00 95.12 359 ASP A N 1
ATOM 2850 C CA . ASP A 1 359 ? -2.504 -9.319 5.357 1.00 95.12 359 ASP A CA 1
ATOM 2851 C C . ASP A 1 359 ? -3.352 -9.966 4.254 1.00 95.12 359 ASP A C 1
ATOM 2853 O O . ASP A 1 359 ? -3.065 -11.067 3.772 1.00 95.12 359 ASP A O 1
ATOM 2857 N N . LYS A 1 360 ? -4.389 -9.266 3.777 1.00 95.31 360 LYS A N 1
ATOM 2858 C CA . LYS A 1 360 ? -5.224 -9.768 2.681 1.00 95.31 360 LYS A CA 1
ATOM 2859 C C . LYS A 1 360 ? -4.471 -9.830 1.350 1.00 95.31 360 LYS A C 1
ATOM 2861 O O . LYS A 1 360 ? -4.642 -10.789 0.598 1.00 95.31 360 LYS A O 1
ATOM 2866 N N . ILE A 1 361 ? -3.629 -8.844 1.059 1.00 95.88 361 ILE A N 1
ATOM 2867 C CA . ILE A 1 361 ? -2.816 -8.820 -0.161 1.00 95.88 361 ILE A CA 1
ATOM 2868 C C . ILE A 1 361 ? -1.717 -9.881 -0.076 1.00 95.88 361 ILE A C 1
ATOM 2870 O O . ILE A 1 361 ? -1.650 -10.751 -0.939 1.00 95.88 361 ILE A O 1
ATOM 2874 N N . THR A 1 362 ? -0.926 -9.867 0.996 1.00 95.44 362 THR A N 1
ATOM 2875 C CA . THR A 1 362 ? 0.211 -10.774 1.222 1.00 95.44 362 THR A CA 1
ATOM 2876 C C . THR A 1 362 ? -0.181 -12.212 1.517 1.00 95.44 362 THR A C 1
ATOM 2878 O O . THR A 1 362 ? 0.663 -13.088 1.444 1.00 95.44 362 THR A O 1
ATOM 2881 N N . SER A 1 363 ? -1.448 -12.516 1.788 1.00 95.38 363 SER A N 1
ATOM 2882 C CA . SER A 1 363 ? -1.908 -13.910 1.769 1.00 95.38 363 SER A CA 1
ATOM 2883 C C . SER A 1 363 ? -2.037 -14.468 0.349 1.00 95.38 363 SER A C 1
ATOM 2885 O O . SER A 1 363 ? -2.001 -15.683 0.180 1.00 95.38 363 SER A O 1
ATOM 2887 N N . ASN A 1 364 ? -2.166 -13.614 -0.670 1.00 96.56 364 ASN A N 1
ATOM 2888 C CA . ASN A 1 364 ? -2.388 -14.023 -2.060 1.00 96.56 364 ASN A CA 1
ATOM 2889 C C . ASN A 1 364 ? -1.202 -13.688 -2.982 1.00 96.56 364 ASN A C 1
ATOM 2891 O O . ASN A 1 364 ? -0.982 -14.383 -3.975 1.00 96.56 364 ASN A O 1
ATOM 2895 N N . LEU A 1 365 ? -0.460 -12.623 -2.678 1.00 96.81 365 LEU A N 1
ATOM 2896 C CA . LEU A 1 365 ? 0.534 -12.025 -3.561 1.00 96.81 365 LEU A CA 1
ATOM 2897 C C . LEU A 1 365 ? 1.692 -11.415 -2.763 1.00 96.81 365 LEU A C 1
ATOM 2899 O O . LEU A 1 365 ? 1.471 -10.562 -1.903 1.00 96.81 365 LEU A O 1
ATOM 2903 N N . ASP A 1 366 ? 2.926 -11.774 -3.104 1.00 97.69 366 ASP A N 1
ATOM 2904 C CA . ASP A 1 366 ? 4.118 -11.121 -2.563 1.00 97.69 3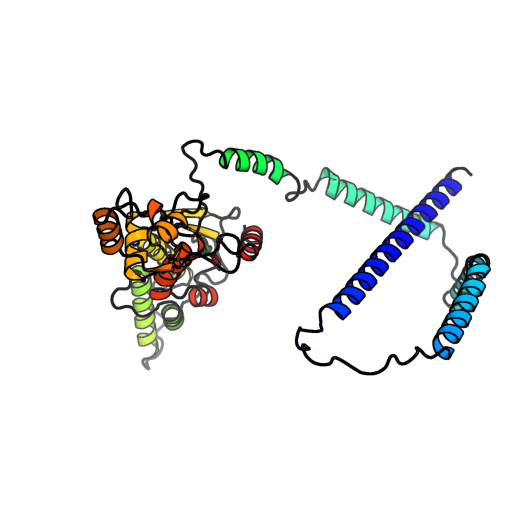66 ASP A CA 1
ATOM 2905 C C . ASP A 1 366 ? 4.444 -9.852 -3.374 1.00 97.69 366 ASP A C 1
ATOM 2907 O O . ASP A 1 366 ? 4.967 -9.908 -4.491 1.00 97.69 366 ASP A O 1
ATOM 2911 N N . LEU A 1 367 ? 4.122 -8.682 -2.810 1.00 97.44 367 LEU A N 1
ATOM 2912 C CA . LEU A 1 367 ? 4.382 -7.384 -3.445 1.00 97.44 367 LEU A CA 1
ATOM 2913 C C . LEU A 1 367 ? 5.876 -7.051 -3.558 1.00 97.44 367 LEU A C 1
ATOM 2915 O O . LEU A 1 367 ? 6.265 -6.319 -4.470 1.00 97.44 367 LEU A O 1
ATOM 2919 N N . HIS A 1 368 ? 6.713 -7.567 -2.655 1.00 97.62 368 HIS A N 1
ATOM 2920 C CA . HIS A 1 368 ? 8.158 -7.366 -2.734 1.00 97.62 368 HIS A CA 1
ATOM 2921 C C . HIS A 1 368 ? 8.737 -8.182 -3.883 1.00 97.62 368 HIS A C 1
ATOM 2923 O O . HIS A 1 368 ? 9.433 -7.620 -4.726 1.00 97.62 368 HIS A O 1
ATOM 2929 N N . ALA A 1 369 ? 8.366 -9.460 -3.985 1.00 98.06 369 ALA A N 1
ATOM 2930 C CA . ALA A 1 369 ? 8.749 -10.288 -5.122 1.00 98.06 369 ALA A CA 1
ATOM 2931 C C . ALA A 1 369 ? 8.219 -9.704 -6.442 1.00 98.06 369 ALA A C 1
ATOM 2933 O O . ALA A 1 369 ? 8.942 -9.675 -7.432 1.00 98.06 369 ALA A O 1
ATOM 2934 N N . ALA A 1 370 ? 6.987 -9.176 -6.465 1.00 98.12 370 ALA A N 1
ATOM 2935 C CA . ALA A 1 370 ? 6.424 -8.559 -7.667 1.00 98.12 370 ALA A CA 1
ATOM 2936 C C . ALA A 1 370 ? 7.231 -7.344 -8.142 1.00 98.12 370 ALA A C 1
ATOM 2938 O O . ALA A 1 370 ? 7.387 -7.136 -9.347 1.00 98.12 370 ALA A O 1
ATOM 2939 N N . ARG A 1 371 ? 7.745 -6.547 -7.201 1.00 97.62 371 ARG A N 1
ATOM 2940 C CA . ARG A 1 371 ? 8.646 -5.430 -7.491 1.00 97.62 371 ARG A CA 1
ATOM 2941 C C . ARG A 1 371 ? 10.002 -5.925 -7.986 1.00 97.62 371 ARG A C 1
ATOM 2943 O O . ARG A 1 371 ? 10.492 -5.448 -9.003 1.00 97.62 371 ARG A O 1
ATOM 2950 N N . ASP A 1 372 ? 10.591 -6.892 -7.292 1.00 97.94 372 ASP A N 1
ATOM 2951 C CA . ASP A 1 372 ? 11.937 -7.384 -7.586 1.00 97.94 372 ASP A CA 1
ATOM 2952 C C . ASP A 1 372 ? 11.995 -8.148 -8.929 1.00 97.94 372 ASP A C 1
ATOM 2954 O O . ASP A 1 372 ? 12.984 -8.052 -9.656 1.00 97.94 372 ASP A O 1
ATOM 2958 N N . GLU A 1 373 ? 10.914 -8.835 -9.315 1.00 97.69 373 GLU A N 1
ATOM 2959 C CA . GLU A 1 373 ? 10.743 -9.444 -10.644 1.00 97.69 373 GLU A CA 1
ATOM 2960 C C . GLU A 1 373 ? 10.341 -8.417 -11.721 1.00 97.69 373 GLU A C 1
ATOM 2962 O O . GLU A 1 373 ? 10.334 -8.737 -12.908 1.00 97.69 373 GLU A O 1
ATOM 2967 N N . GLY A 1 374 ? 10.023 -7.174 -11.347 1.00 96.81 374 GLY A N 1
ATOM 2968 C CA . GLY A 1 374 ? 9.673 -6.097 -12.275 1.00 96.81 374 GLY A CA 1
ATOM 2969 C C . GLY A 1 374 ? 8.253 -6.177 -12.842 1.00 96.81 374 GLY A C 1
ATOM 2970 O O . GLY A 1 374 ? 7.991 -5.612 -13.909 1.00 96.81 374 GLY A O 1
ATOM 2971 N N . PHE A 1 375 ? 7.325 -6.871 -12.178 1.00 97.31 375 PHE A N 1
ATOM 2972 C CA . PHE A 1 375 ? 5.893 -6.813 -12.504 1.00 97.31 375 PHE A CA 1
ATOM 2973 C C . PHE A 1 375 ? 5.231 -5.551 -11.935 1.00 97.31 375 PHE A C 1
ATOM 2975 O O . PHE A 1 375 ? 4.333 -4.983 -12.555 1.00 97.31 375 PHE A O 1
ATOM 2982 N N . LEU A 1 376 ? 5.730 -5.075 -10.797 1.00 97.56 376 LEU A N 1
ATOM 2983 C CA . LEU A 1 376 ? 5.345 -3.824 -10.151 1.00 97.56 376 LEU A CA 1
ATOM 2984 C C . LEU A 1 376 ? 6.532 -2.848 -10.187 1.00 97.56 376 LEU A C 1
ATOM 2986 O O . LEU A 1 376 ? 7.674 -3.286 -10.080 1.00 97.56 376 LEU A O 1
ATOM 2990 N N . VAL A 1 377 ? 6.284 -1.543 -10.329 1.00 96.50 377 VAL A N 1
ATOM 2991 C CA . VAL A 1 377 ? 7.353 -0.532 -10.209 1.00 96.50 377 VAL A CA 1
ATOM 2992 C C . VAL A 1 377 ? 7.729 -0.382 -8.740 1.00 96.50 377 VAL A C 1
ATOM 2994 O O . VAL A 1 377 ? 8.884 -0.549 -8.357 1.00 96.50 377 VAL A O 1
ATOM 2997 N N . THR A 1 378 ? 6.734 -0.088 -7.902 1.00 97.00 378 THR A N 1
ATOM 2998 C CA . THR A 1 378 ? 6.886 0.067 -6.454 1.00 97.00 378 THR A CA 1
ATOM 2999 C C . THR A 1 378 ? 5.511 0.105 -5.772 1.00 97.00 378 THR A C 1
ATOM 3001 O O . THR A 1 378 ? 4.466 0.059 -6.425 1.00 97.00 378 THR A O 1
ATOM 3004 N N . PHE A 1 379 ? 5.491 0.182 -4.445 1.00 96.56 379 PHE A N 1
ATOM 3005 C CA . PHE A 1 379 ? 4.288 0.438 -3.662 1.00 96.56 379 PHE A CA 1
ATOM 3006 C C . PHE A 1 379 ? 4.605 1.295 -2.437 1.00 96.56 379 PHE A C 1
ATOM 3008 O O . PHE A 1 379 ? 5.676 1.190 -1.842 1.00 96.56 379 PHE A O 1
ATOM 3015 N N . PHE A 1 380 ? 3.637 2.111 -2.025 1.00 94.69 380 PHE A N 1
ATOM 3016 C CA . PHE A 1 380 ? 3.779 3.056 -0.926 1.00 94.69 380 PHE A CA 1
ATOM 3017 C C . PHE A 1 380 ? 2.647 2.897 0.086 1.00 94.69 380 PHE A C 1
ATOM 3019 O O . PHE A 1 380 ? 1.488 3.193 -0.226 1.00 94.69 380 PHE A O 1
ATOM 3026 N N . PRO A 1 381 ? 2.947 2.486 1.327 1.00 93.62 381 PRO A N 1
ATOM 3027 C CA . PRO A 1 381 ? 1.998 2.627 2.411 1.00 93.62 381 PRO A CA 1
ATOM 3028 C C . PRO A 1 381 ? 2.005 4.086 2.894 1.00 93.62 381 PRO A C 1
ATOM 3030 O O . PRO A 1 381 ? 3.029 4.612 3.337 1.00 93.62 381 PRO A O 1
ATOM 3033 N N . VAL A 1 382 ? 0.853 4.747 2.791 1.00 89.38 382 VAL A N 1
ATOM 3034 C CA . VAL A 1 382 ? 0.729 6.221 2.843 1.00 89.38 382 VAL A CA 1
ATOM 3035 C C . VAL A 1 382 ? 0.900 6.789 4.254 1.00 89.38 382 VAL A C 1
ATOM 3037 O O . VAL A 1 382 ? 1.214 7.962 4.431 1.00 89.38 382 VAL A O 1
ATOM 3040 N N . HIS A 1 383 ? 0.748 5.953 5.279 1.00 83.81 383 HIS A N 1
ATOM 3041 C CA . HIS A 1 383 ? 0.877 6.359 6.679 1.00 83.81 383 HIS A CA 1
ATOM 3042 C C . HIS A 1 383 ? 2.317 6.710 7.093 1.00 83.81 383 HIS A C 1
ATOM 3044 O O . HIS A 1 383 ? 2.510 7.352 8.124 1.00 83.81 383 HIS A O 1
ATOM 3050 N N . ASN A 1 384 ? 3.330 6.290 6.327 1.00 81.50 384 ASN A N 1
ATOM 3051 C CA . ASN A 1 384 ? 4.718 6.623 6.625 1.00 81.50 384 ASN A CA 1
ATOM 3052 C C . ASN A 1 384 ? 5.102 7.938 5.917 1.00 81.50 384 ASN A C 1
ATOM 3054 O O . ASN A 1 384 ? 5.160 7.967 4.684 1.00 81.50 384 ASN A O 1
ATOM 3058 N N . PRO A 1 385 ? 5.423 9.019 6.654 1.00 77.69 385 PRO A N 1
ATOM 3059 C CA . PRO A 1 385 ? 5.757 10.312 6.056 1.00 77.69 385 PRO A CA 1
ATOM 3060 C C . PRO A 1 385 ? 6.989 10.257 5.141 1.00 77.69 385 PRO A C 1
ATOM 3062 O O . PRO A 1 385 ? 7.073 11.042 4.197 1.00 77.69 385 PRO A O 1
ATOM 3065 N N . MET A 1 386 ? 7.916 9.320 5.375 1.00 76.50 386 MET A N 1
ATOM 3066 C CA . MET A 1 386 ? 9.067 9.107 4.492 1.00 76.50 386 MET A CA 1
ATOM 3067 C C . MET A 1 386 ? 8.630 8.598 3.116 1.00 76.50 386 MET A C 1
ATOM 3069 O O . MET A 1 386 ? 9.097 9.099 2.098 1.00 76.50 386 MET A O 1
ATOM 3073 N N . ASN A 1 387 ? 7.662 7.681 3.082 1.00 79.88 387 ASN A N 1
ATOM 3074 C CA . ASN A 1 387 ? 7.135 7.120 1.838 1.00 79.88 387 ASN A CA 1
ATOM 3075 C C . ASN A 1 387 ? 6.322 8.150 1.054 1.00 79.88 387 ASN A C 1
ATOM 3077 O O . ASN A 1 387 ? 6.291 8.113 -0.168 1.00 79.88 387 ASN A O 1
ATOM 3081 N N . VAL A 1 388 ? 5.695 9.112 1.739 1.00 78.62 388 VAL A N 1
ATOM 3082 C CA . VAL A 1 388 ? 5.023 10.238 1.075 1.00 78.62 388 VAL A CA 1
ATOM 3083 C C . VAL A 1 388 ? 6.032 11.138 0.355 1.00 78.62 388 VAL A C 1
ATOM 3085 O O . VAL A 1 388 ? 5.711 11.695 -0.692 1.00 78.62 388 VAL A O 1
ATOM 3088 N N . ALA A 1 389 ? 7.243 11.304 0.895 1.00 76.75 389 ALA A N 1
ATOM 3089 C CA . ALA A 1 389 ? 8.293 12.067 0.225 1.00 76.75 389 ALA A CA 1
ATOM 3090 C C . ALA A 1 389 ? 8.814 11.343 -1.026 1.00 76.75 389 ALA A C 1
ATOM 3092 O O . ALA A 1 389 ? 9.045 11.996 -2.039 1.00 76.75 389 ALA A O 1
ATOM 3093 N N . GLU A 1 390 ? 8.948 10.016 -0.963 1.00 76.31 390 GLU A N 1
ATOM 3094 C CA . GLU A 1 390 ? 9.331 9.183 -2.108 1.00 76.31 390 GLU A CA 1
ATOM 3095 C C . GLU A 1 390 ? 8.237 9.163 -3.182 1.00 76.31 390 GLU A C 1
ATOM 3097 O O . GLU A 1 390 ? 8.520 9.457 -4.336 1.00 76.31 390 GLU A O 1
ATOM 3102 N N . LEU A 1 391 ? 6.971 8.978 -2.793 1.00 82.56 391 LEU A N 1
ATOM 3103 C CA . LEU A 1 391 ? 5.825 9.070 -3.701 1.00 82.56 391 LEU A CA 1
ATOM 3104 C C . LEU A 1 391 ? 5.778 10.423 -4.430 1.00 82.56 391 LEU A C 1
ATOM 3106 O O . LEU A 1 391 ? 5.509 10.467 -5.622 1.00 82.56 391 LEU A O 1
ATOM 3110 N N . LYS A 1 392 ? 6.073 11.529 -3.733 1.00 80.25 392 LYS A N 1
ATOM 3111 C CA . LYS A 1 392 ? 6.172 12.876 -4.331 1.00 80.25 392 LYS A CA 1
ATOM 3112 C C . LYS A 1 392 ? 7.384 13.078 -5.241 1.00 80.25 392 LYS A C 1
ATOM 3114 O O . LYS A 1 392 ? 7.466 14.118 -5.883 1.00 80.25 392 LYS A O 1
ATOM 3119 N N . ALA A 1 393 ? 8.376 12.198 -5.169 1.00 76.62 393 ALA A N 1
ATOM 3120 C CA . ALA A 1 393 ? 9.543 12.232 -6.039 1.00 76.62 393 ALA A CA 1
ATOM 3121 C C . ALA A 1 393 ? 9.348 11.350 -7.279 1.00 76.62 393 ALA A C 1
ATOM 3123 O O . ALA A 1 393 ? 9.957 11.644 -8.304 1.00 76.62 393 ALA A O 1
ATOM 3124 N N . THR A 1 394 ? 8.544 10.288 -7.158 1.00 75.56 394 THR A N 1
ATOM 3125 C CA . THR A 1 394 ? 8.111 9.423 -8.264 1.00 75.56 394 THR A CA 1
ATOM 3126 C C . THR A 1 394 ? 7.034 10.092 -9.117 1.00 75.56 394 THR A C 1
ATOM 3128 O O . THR A 1 394 ? 7.099 10.002 -10.334 1.00 75.56 394 THR A O 1
ATOM 3131 N N . TRP A 1 395 ? 6.078 10.781 -8.485 1.00 72.62 395 TRP A N 1
ATOM 3132 C CA . TRP A 1 395 ? 5.090 11.628 -9.163 1.00 72.62 395 TRP A CA 1
ATOM 3133 C C . TRP A 1 395 ? 5.701 12.942 -9.652 1.00 72.62 395 TRP A C 1
ATOM 3135 O O . TRP A 1 395 ? 5.310 13.396 -10.751 1.00 72.62 395 TRP A O 1
#

pLDDT: mean 81.76, std 17.17, range [40.78, 98.12]

Organism: NCBI:txid73915

Radius of gyration: 35.74 Å; chains: 1; bounding box: 87×92×88 Å

Foldseek 3Di:
DVVVVVVVVVVVVVVVVVVVVVVVVVVVVVVVVVVVVVPPDDDDDPDDDDDDDDDDPPVVVVVVVVVVVVVVVVVVCVVCVVVVVVVVVVVCCCVVPPPDDPPVVVVVVVVVVVVVVVVVVCCCVVPVCPPPPDPCVVVVVVVVVVLVPPPPDNDPQPFQKKFKFFQLPDDDDFQFPFDALVLLVLWWDDDPDFLLVQSVVLSVLRVVVVVVVVDDDDDPPDDDPPRGDGLSSNLVSVVVSCVVVLVVLQWDWDWDADPVRGMIMIGTHRDPPVSVLVLQQVVQDWFFFDPLLCVLVVPDFDPPDPVGGGGTGGRDLVVLCVCCVVVSDVDSDVPNTGDQDPVNRDSDDSVRRSVSVVCVCVNTTDQVSCCVSRSTVHMARSPDVVSVVVVVVVD